Protein AF-0000000086943636 (afdb_homodimer)

Secondary structure (DSSP, 8-state):
-HHHHHHHHHHHHHHS-HHHHHHHHHHHHHHHHH-----TTS-EEEEEE--GGGB-TTSSBB-HHHHHHHHHHHHHHHHHHHTHHHHHHHTT-EEEEEEEEEEE-S--BTT-EEEEEEEEEEEETTEEEEEEEEEETTT--EEEEEEEEEEEES--HHHHTTT-TTTTSPPPPPHHHHHHHHHHHHHHHHHS---/-HHHHHHHHHHHHHHS-HHHHHHHHHHHHHHHHH-----TTS-EEEEEE--GGGB-TTSSBB-HHHHHHHHHHHHHHHHHHHSHHHHHHHTT-EEEEEEEEEEE-S--BTT-EEEEEEEEEEEETTEEEEEEEEEETTT--EEEEEEEEEEEES--HHHHTTT-TTTTSPPPPPHHHHHHHHHHHHHHHHHS---

Organism: Bombyx mandarina (NCBI:txid7092)

Structure (mmCIF, N/CA/C/O backbone):
data_AF-0000000086943636-model_v1
#
loop_
_entity.id
_entity.type
_entity.pdbx_description
1 polymer 'Protein THEM6'
#
loop_
_atom_site.group_PDB
_atom_site.id
_atom_site.type_symbol
_atom_site.label_atom_id
_atom_site.label_alt_id
_atom_site.label_comp_id
_atom_site.label_asym_id
_atom_site.label_entity_id
_atom_site.label_seq_id
_atom_site.pdbx_PDB_ins_code
_atom_site.Cartn_x
_atom_site.Cartn_y
_atom_site.Cartn_z
_atom_site.occupancy
_atom_site.B_iso_or_equiv
_atom_site.auth_seq_id
_atom_site.auth_comp_id
_atom_site.auth_asym_id
_atom_site.auth_atom_id
_atom_site.pdbx_PDB_model_num
ATOM 1 N N . MET A 1 1 ? -9.695 10.406 -38.281 1 90.75 1 MET A N 1
ATOM 2 C CA . MET A 1 1 ? -9.461 9.102 -37.656 1 90.75 1 MET A CA 1
ATOM 3 C C . MET A 1 1 ? -8.469 9.203 -36.531 1 90.75 1 MET A C 1
ATOM 5 O O . MET A 1 1 ? -8.75 8.75 -35.406 1 90.75 1 MET A O 1
ATOM 9 N N . TYR A 1 2 ? -7.469 9.922 -36.75 1 91.44 2 TYR A N 1
ATOM 10 C CA . TYR A 1 2 ? -6.453 10.086 -35.719 1 91.44 2 TYR A CA 1
ATOM 11 C C . TYR A 1 2 ? -7.023 10.781 -34.469 1 91.44 2 TYR A C 1
ATOM 13 O O . TYR A 1 2 ? -6.848 10.32 -33.344 1 91.44 2 TYR A O 1
ATOM 21 N N . CYS A 1 3 ? -7.75 11.836 -34.625 1 92.56 3 CYS A N 1
ATOM 22 C CA . CYS A 1 3 ? -8.305 12.625 -33.531 1 92.56 3 CYS A CA 1
ATOM 23 C C . CYS A 1 3 ? -9.281 11.797 -32.719 1 92.56 3 CYS A C 1
ATOM 25 O O . CYS A 1 3 ? -9.352 11.938 -31.484 1 92.56 3 CYS A O 1
ATOM 27 N N . ILE A 1 4 ? -10.047 11.062 -33.375 1 93.88 4 ILE A N 1
ATOM 28 C CA . ILE A 1 4 ? -11.008 10.211 -32.688 1 93.88 4 ILE A CA 1
ATOM 29 C C . ILE A 1 4 ? -10.266 9.172 -31.844 1 93.88 4 ILE A C 1
ATOM 31 O O . ILE A 1 4 ? -10.609 8.953 -30.688 1 93.88 4 ILE A O 1
ATOM 35 N N . VAL A 1 5 ? -9.312 8.57 -32.438 1 94.38 5 VAL A N 1
ATOM 36 C CA . VAL A 1 5 ? -8.539 7.547 -31.75 1 94.38 5 VAL A CA 1
ATOM 37 C C . VAL A 1 5 ? -7.863 8.141 -30.516 1 94.38 5 VAL A C 1
ATOM 39 O O . VAL A 1 5 ? -7.934 7.574 -29.422 1 94.38 5 VAL A O 1
ATOM 42 N N . VAL A 1 6 ? -7.246 9.234 -30.703 1 94.56 6 VAL A N 1
ATOM 43 C CA . VAL A 1 6 ? -6.527 9.859 -29.594 1 94.56 6 VAL A CA 1
ATOM 44 C C . VAL A 1 6 ? -7.516 10.289 -28.516 1 94.56 6 VAL A C 1
ATOM 46 O O . VAL A 1 6 ? -7.207 10.219 -27.328 1 94.56 6 VAL A O 1
ATOM 49 N N . THR A 1 7 ? -8.648 10.766 -28.922 1 95.56 7 THR A N 1
ATOM 50 C CA . THR A 1 7 ? -9.68 11.125 -27.953 1 95.56 7 THR A CA 1
ATOM 51 C C . THR A 1 7 ? -10.102 9.906 -27.141 1 95.56 7 THR A C 1
ATOM 53 O O . THR A 1 7 ? -10.25 9.992 -25.906 1 95.56 7 THR A O 1
ATOM 56 N N . ILE A 1 8 ? -10.266 8.836 -27.781 1 95.25 8 ILE A N 1
ATOM 57 C CA . ILE A 1 8 ? -10.648 7.602 -27.109 1 95.25 8 ILE A CA 1
ATOM 58 C C . ILE A 1 8 ? -9.555 7.18 -26.125 1 95.25 8 ILE A C 1
ATOM 60 O O . ILE A 1 8 ? -9.844 6.781 -25 1 95.25 8 ILE A O 1
ATOM 64 N N . VAL A 1 9 ? -8.398 7.254 -26.578 1 94.38 9 VAL A N 1
ATOM 65 C CA . VAL A 1 9 ? -7.266 6.906 -25.734 1 94.38 9 VAL A CA 1
ATOM 66 C C . VAL A 1 9 ? -7.234 7.828 -24.516 1 94.38 9 VAL A C 1
ATOM 68 O O . VAL A 1 9 ? -7.078 7.363 -23.375 1 94.38 9 VAL A O 1
ATOM 71 N N . ALA A 1 10 ? -7.398 9.078 -24.734 1 94.19 10 ALA A N 1
ATOM 72 C CA . ALA A 1 10 ? -7.398 10.047 -23.641 1 94.19 10 ALA A CA 1
ATOM 73 C C . ALA A 1 10 ? -8.508 9.734 -22.641 1 94.19 10 ALA A C 1
ATOM 75 O O . ALA A 1 10 ? -8.273 9.734 -21.422 1 94.19 10 ALA A O 1
ATOM 76 N N . LEU A 1 11 ? -9.648 9.469 -23.141 1 93.94 11 LEU A N 1
ATOM 77 C CA . LEU A 1 11 ? -10.773 9.156 -22.266 1 93.94 11 LEU A CA 1
ATOM 78 C C . LEU A 1 11 ? -10.531 7.867 -21.484 1 93.94 11 LEU A C 1
ATOM 80 O O . LEU A 1 11 ? -10.867 7.777 -20.312 1 93.94 11 LEU A O 1
ATOM 84 N N . ALA A 1 12 ? -9.984 6.875 -22.156 1 93.56 12 ALA A N 1
ATOM 85 C CA . ALA A 1 12 ? -9.664 5.621 -21.484 1 93.56 12 ALA A CA 1
ATOM 86 C C . ALA A 1 12 ? -8.695 5.848 -20.328 1 93.56 12 ALA A C 1
ATOM 88 O O . ALA A 1 12 ? -8.898 5.324 -19.234 1 93.56 12 ALA A O 1
ATOM 89 N N . TYR A 1 13 ? -7.742 6.699 -20.594 1 92.19 13 TYR A N 1
ATOM 90 C CA . TYR A 1 13 ? -6.727 6.941 -19.578 1 92.19 13 TYR A CA 1
ATOM 91 C C . TYR A 1 13 ? -7.27 7.828 -18.469 1 92.19 13 TYR A C 1
ATOM 93 O O . TYR A 1 13 ? -6.848 7.715 -17.312 1 92.19 13 TYR A O 1
ATOM 101 N N . ILE A 1 14 ? -8.18 8.656 -18.766 1 90.5 14 ILE A N 1
ATOM 102 C CA . ILE A 1 14 ? -8.773 9.539 -17.766 1 90.5 14 ILE A CA 1
ATOM 103 C C . ILE A 1 14 ? -9.672 8.734 -16.828 1 90.5 14 ILE A C 1
ATOM 105 O O . ILE A 1 14 ? -9.672 8.953 -15.609 1 90.5 14 ILE A O 1
ATOM 109 N N . PHE A 1 15 ? -10.305 7.676 -17.375 1 91.06 15 PHE A N 1
ATOM 110 C CA . PHE A 1 15 ? -11.359 7.039 -16.594 1 91.06 15 PHE A CA 1
ATOM 111 C C . PHE A 1 15 ? -10.906 5.676 -16.078 1 91.06 15 PHE A C 1
ATOM 113 O O . PHE A 1 15 ? -11.531 5.102 -15.188 1 91.06 15 PHE A O 1
ATOM 120 N N . TRP A 1 16 ? -9.781 5.227 -16.641 1 89.81 16 TRP A N 1
ATOM 121 C CA . TRP A 1 16 ? -9.32 3.9 -16.234 1 89.81 16 TRP A CA 1
ATOM 122 C C . TRP A 1 16 ? -7.816 3.885 -16.016 1 89.81 16 TRP A C 1
ATOM 124 O O . TRP A 1 16 ? -7.098 4.742 -16.531 1 89.81 16 TRP A O 1
ATOM 134 N N . ASP A 1 17 ? -7.438 3.004 -15.18 1 89.31 17 ASP A N 1
ATOM 135 C CA . ASP A 1 17 ? -6.004 2.76 -15.039 1 89.31 17 ASP A CA 1
ATOM 136 C C . ASP A 1 17 ? -5.516 1.777 -16.109 1 89.31 17 ASP A C 1
ATOM 138 O O . ASP A 1 17 ? -5.207 0.625 -15.797 1 89.31 17 ASP A O 1
ATOM 142 N N . VAL A 1 18 ? -5.312 2.262 -17.312 1 90.44 18 VAL A N 1
ATOM 143 C CA . VAL A 1 18 ? -5.035 1.446 -18.484 1 90.44 18 VAL A CA 1
ATOM 144 C C . VAL A 1 18 ? -3.705 0.717 -18.312 1 90.44 18 VAL A C 1
ATOM 146 O O . VAL A 1 18 ? -3.596 -0.471 -18.625 1 90.44 18 VAL A O 1
ATOM 149 N N . ASN A 1 19 ? -2.74 1.406 -17.812 1 89.44 19 ASN A N 1
ATOM 150 C CA . ASN A 1 19 ? -1.422 0.807 -17.641 1 89.44 19 ASN A CA 1
ATOM 151 C C . ASN A 1 19 ? -1.463 -0.366 -16.656 1 89.44 19 ASN A C 1
ATOM 153 O O . ASN A 1 19 ? -0.71 -1.33 -16.812 1 89.44 19 ASN A O 1
ATOM 157 N N . TYR A 1 20 ? -2.301 -0.291 -15.727 1 89.5 20 TYR A N 1
ATOM 158 C CA . TYR A 1 20 ? -2.457 -1.371 -14.766 1 89.5 20 TYR A CA 1
ATOM 159 C C . TYR A 1 20 ? -2.936 -2.648 -15.445 1 89.5 20 TYR A C 1
ATOM 161 O O . TYR A 1 20 ? -2.344 -3.715 -15.258 1 89.5 20 TYR A O 1
ATOM 169 N N . PHE A 1 21 ? -3.934 -2.537 -16.219 1 91.25 21 PHE A N 1
ATOM 170 C CA . PHE A 1 21 ? -4.531 -3.699 -16.875 1 91.25 21 PHE A CA 1
ATOM 171 C C . PHE A 1 21 ? -3.588 -4.273 -17.922 1 91.25 21 PHE A C 1
ATOM 173 O O . PHE A 1 21 ? -3.482 -5.492 -18.078 1 91.25 21 PHE A O 1
ATOM 180 N N . LEU A 1 22 ? -2.943 -3.393 -18.625 1 91.56 22 LEU A N 1
ATOM 181 C CA . LEU A 1 22 ? -1.961 -3.855 -19.609 1 91.56 22 LEU A CA 1
ATOM 182 C C . LEU A 1 22 ? -0.833 -4.617 -18.922 1 91.56 22 LEU A C 1
ATOM 184 O O . LEU A 1 22 ? -0.393 -5.66 -19.406 1 91.56 22 LEU A O 1
ATOM 188 N N . ARG A 1 23 ? -0.38 -4.094 -17.781 1 92.38 23 ARG A N 1
ATOM 189 C CA . ARG A 1 23 ? 0.708 -4.734 -17.062 1 92.38 23 ARG A CA 1
ATOM 190 C C . ARG A 1 23 ? 0.291 -6.113 -16.547 1 92.38 23 ARG A C 1
ATOM 192 O O . ARG A 1 23 ? 1.078 -7.059 -16.594 1 92.38 23 ARG A O 1
ATOM 199 N N . VAL A 1 24 ? -0.875 -6.227 -16.031 1 91.12 24 VAL A N 1
ATOM 200 C CA . VAL A 1 24 ? -1.383 -7.516 -15.57 1 91.12 24 VAL A CA 1
ATOM 201 C C . VAL A 1 24 ? -1.364 -8.516 -16.719 1 91.12 24 VAL A C 1
ATOM 203 O O . VAL A 1 24 ? -0.833 -9.617 -16.594 1 91.12 24 VAL A O 1
ATOM 206 N N . ALA A 1 25 ? -1.914 -8.078 -17.844 1 91.62 25 ALA A N 1
ATOM 207 C CA . ALA A 1 25 ? -2.01 -8.953 -19.016 1 91.62 25 ALA A CA 1
ATOM 208 C C . ALA A 1 25 ? -0.626 -9.383 -19.5 1 91.62 25 ALA A C 1
ATOM 210 O O . ALA A 1 25 ? -0.396 -10.562 -19.766 1 91.62 25 ALA A O 1
ATOM 211 N N . PHE A 1 26 ? 0.255 -8.469 -19.516 1 93.12 26 PHE A N 1
ATOM 212 C CA . PHE A 1 26 ? 1.602 -8.766 -20 1 93.12 26 PHE A CA 1
ATOM 213 C C . PHE A 1 26 ? 2.34 -9.664 -19.016 1 93.12 26 PHE A C 1
ATOM 215 O O . PHE A 1 26 ? 3.037 -10.594 -19.422 1 93.12 26 PHE A O 1
ATOM 222 N N . THR A 1 27 ? 2.221 -9.398 -17.719 1 92.88 27 THR A N 1
ATOM 223 C CA . THR A 1 27 ? 2.914 -10.18 -16.703 1 92.88 27 THR A CA 1
ATOM 224 C C . THR A 1 27 ? 2.441 -11.633 -16.719 1 92.88 27 THR A C 1
ATOM 226 O O . THR A 1 27 ? 3.256 -12.555 -16.734 1 92.88 27 THR A O 1
ATOM 229 N N . ILE A 1 28 ? 1.191 -11.828 -16.812 1 89.5 28 ILE A N 1
ATOM 230 C CA . ILE A 1 28 ? 0.627 -13.18 -16.828 1 89.5 28 ILE A CA 1
ATOM 231 C C . ILE A 1 28 ? 0.925 -13.844 -18.172 1 89.5 28 ILE A C 1
ATOM 233 O O . ILE A 1 28 ? 1.319 -15.016 -18.219 1 89.5 28 ILE A O 1
ATOM 237 N N . GLY A 1 29 ? 0.706 -13.094 -19.297 1 90.75 29 GLY A N 1
ATOM 238 C CA . GLY A 1 29 ? 0.963 -13.633 -20.625 1 90.75 29 GLY A CA 1
ATOM 239 C C . GLY A 1 29 ? 2.4 -14.078 -20.812 1 90.75 29 GLY A C 1
ATOM 240 O O . GLY A 1 29 ? 2.652 -15.203 -21.25 1 90.75 29 GLY A O 1
ATOM 241 N N . ILE A 1 30 ? 3.289 -13.258 -20.469 1 89.12 30 ILE A N 1
ATOM 242 C CA . ILE A 1 30 ? 4.707 -13.57 -20.594 1 89.12 30 ILE A CA 1
ATOM 243 C C . ILE A 1 30 ? 5.066 -14.742 -19.688 1 89.12 30 ILE A C 1
ATOM 245 O O . ILE A 1 30 ? 5.844 -15.617 -20.078 1 89.12 30 ILE A O 1
ATOM 249 N N . GLY A 1 31 ? 4.566 -14.75 -18.547 1 87.12 31 GLY A N 1
ATOM 250 C CA . GLY A 1 31 ? 4.793 -15.867 -17.641 1 87.12 31 GLY A CA 1
ATOM 251 C C . GLY A 1 31 ? 4.328 -17.203 -18.219 1 87.12 31 GLY A C 1
ATOM 252 O O . GLY A 1 31 ? 5.055 -18.188 -18.156 1 87.12 31 GLY A O 1
ATOM 253 N N . ARG A 1 32 ? 3.238 -17.234 -18.781 1 87.69 32 ARG A N 1
ATOM 254 C CA . ARG A 1 32 ? 2.66 -18.453 -19.328 1 87.69 32 ARG A CA 1
ATOM 255 C C . ARG A 1 32 ? 3.428 -18.938 -20.547 1 87.69 32 ARG A C 1
ATOM 257 O O . ARG A 1 32 ? 3.541 -20.141 -20.781 1 87.69 32 ARG A O 1
ATOM 264 N N . LEU A 1 33 ? 3.918 -18 -21.219 1 87.56 33 LEU A N 1
ATOM 265 C CA . LEU A 1 33 ? 4.574 -18.344 -22.484 1 87.56 33 LEU A CA 1
ATOM 266 C C . LEU A 1 33 ? 6.035 -18.719 -22.25 1 87.56 33 LEU A C 1
ATOM 268 O O . LEU A 1 33 ? 6.574 -19.594 -22.938 1 87.56 33 LEU A O 1
ATOM 272 N N . PHE A 1 34 ? 6.648 -18.125 -21.203 1 86.38 34 PHE A N 1
ATOM 273 C CA . PHE A 1 34 ? 8.102 -18.219 -21.203 1 86.38 34 PHE A CA 1
ATOM 274 C C . PHE A 1 34 ? 8.602 -18.828 -19.891 1 86.38 34 PHE A C 1
ATOM 276 O O . PHE A 1 34 ? 9.781 -19.141 -19.766 1 86.38 34 PHE A O 1
ATOM 283 N N . HIS A 1 35 ? 7.785 -18.953 -18.938 1 82.25 35 HIS A N 1
ATOM 284 C CA . HIS A 1 35 ? 8.273 -19.422 -17.656 1 82.25 35 HIS A CA 1
ATOM 285 C C . HIS A 1 35 ? 7.734 -20.828 -17.344 1 82.25 35 HIS A C 1
ATOM 287 O O . HIS A 1 35 ? 6.598 -21.141 -17.703 1 82.25 35 HIS A O 1
ATOM 293 N N . LYS A 1 36 ? 8.562 -21.562 -16.719 1 79.56 36 LYS A N 1
ATOM 294 C CA . LYS A 1 36 ? 8.164 -22.922 -16.312 1 79.56 36 LYS A CA 1
ATOM 295 C C . LYS A 1 36 ? 7.355 -22.891 -15.023 1 79.56 36 LYS A C 1
ATOM 297 O O . LYS A 1 36 ? 7.484 -21.969 -14.219 1 79.56 36 LYS A O 1
ATOM 302 N N . LYS A 1 37 ? 6.547 -23.891 -14.93 1 82.81 37 LYS A N 1
ATOM 303 C CA . LYS A 1 37 ? 5.836 -24.047 -13.664 1 82.81 37 LYS A CA 1
ATOM 304 C C . LYS A 1 37 ? 6.805 -24.344 -12.523 1 82.81 37 LYS A C 1
ATOM 306 O O . LYS A 1 37 ? 7.855 -24.953 -12.734 1 82.81 37 LYS A O 1
ATOM 311 N N . CYS A 1 38 ? 6.438 -23.75 -11.414 1 85.94 38 CYS A N 1
ATOM 312 C CA . CYS A 1 38 ? 7.32 -23.938 -10.266 1 85.94 38 CYS A CA 1
ATOM 313 C C . CYS A 1 38 ? 6.547 -24.484 -9.078 1 85.94 38 CYS A C 1
ATOM 315 O O . CYS A 1 38 ? 5.32 -24.594 -9.117 1 85.94 38 CYS A O 1
ATOM 317 N N . GLY A 1 39 ? 7.324 -24.953 -8.094 1 86.06 39 GLY A N 1
ATOM 318 C CA . GLY A 1 39 ? 6.719 -25.469 -6.875 1 86.06 39 GLY A CA 1
ATOM 319 C C . GLY A 1 39 ? 6.434 -24.391 -5.844 1 86.06 39 GLY A C 1
ATOM 320 O O . GLY A 1 39 ? 6.832 -23.234 -6.016 1 86.06 39 GLY A O 1
ATOM 321 N N . ILE A 1 40 ? 5.773 -24.797 -4.848 1 85.75 40 ILE A N 1
ATOM 322 C CA . ILE A 1 40 ? 5.305 -23.859 -3.844 1 85.75 40 ILE A CA 1
ATOM 323 C C . ILE A 1 40 ? 6.488 -23.344 -3.027 1 85.75 40 ILE A C 1
ATOM 325 O O . ILE A 1 40 ? 6.406 -22.281 -2.406 1 85.75 40 ILE A O 1
ATOM 329 N N . ASN A 1 41 ? 7.555 -24.078 -3.062 1 86.94 41 ASN A N 1
ATOM 330 C CA . ASN A 1 41 ? 8.727 -23.656 -2.303 1 86.94 41 ASN A CA 1
ATOM 331 C C . ASN A 1 41 ? 9.648 -22.766 -3.131 1 86.94 41 ASN A C 1
ATOM 333 O O . ASN A 1 41 ? 10.609 -22.203 -2.605 1 86.94 41 ASN A O 1
ATOM 337 N N . ASP A 1 42 ? 9.359 -22.719 -4.359 1 90.44 42 ASP A N 1
ATOM 338 C CA . ASP A 1 42 ? 10.18 -21.891 -5.246 1 90.44 42 ASP A CA 1
ATOM 339 C C . ASP A 1 42 ? 9.805 -20.422 -5.137 1 90.44 42 ASP A C 1
ATOM 341 O O . ASP A 1 42 ? 8.695 -20.094 -4.707 1 90.44 42 ASP A O 1
ATOM 345 N N . SER A 1 43 ? 10.789 -19.594 -5.453 1 94.75 43 SER A N 1
ATOM 346 C CA . SER A 1 43 ? 10.531 -18.172 -5.605 1 94.75 43 SER A CA 1
ATOM 347 C C . SER A 1 43 ? 10.328 -17.797 -7.07 1 94.75 43 SER A C 1
ATOM 349 O O . SER A 1 43 ? 10.93 -18.406 -7.961 1 94.75 43 SER A O 1
ATOM 351 N N . THR A 1 44 ? 9.445 -16.953 -7.32 1 96.19 44 THR A N 1
ATOM 352 C CA . THR A 1 44 ? 9.281 -16.406 -8.664 1 96.19 44 THR A CA 1
ATOM 353 C C . THR A 1 44 ? 9.742 -14.945 -8.719 1 96.19 44 THR A C 1
ATOM 355 O O . THR A 1 44 ? 9.852 -14.289 -7.684 1 96.19 44 THR A O 1
ATOM 358 N N . THR A 1 45 ? 10.086 -14.523 -9.906 1 96.88 45 THR A N 1
ATOM 359 C CA . THR A 1 45 ? 10.602 -13.164 -10.078 1 96.88 45 THR A CA 1
ATOM 360 C C . THR A 1 45 ? 9.93 -12.484 -11.273 1 96.88 45 THR A C 1
ATOM 362 O O . THR A 1 45 ? 9.75 -13.102 -12.328 1 96.88 45 THR A O 1
ATOM 365 N N . ILE A 1 46 ? 9.516 -11.297 -11.078 1 97 46 ILE A N 1
ATOM 366 C CA . ILE A 1 46 ? 9.141 -10.438 -12.203 1 97 46 ILE A CA 1
ATOM 367 C C . ILE A 1 46 ? 10 -9.18 -12.203 1 97 46 ILE A C 1
ATOM 369 O O . ILE A 1 46 ? 10.609 -8.836 -11.188 1 97 46 ILE A O 1
ATOM 373 N N . TYR A 1 47 ? 10.07 -8.586 -13.32 1 97 47 TYR A N 1
ATOM 374 C CA . TYR A 1 47 ? 10.922 -7.406 -13.469 1 97 47 TYR A CA 1
ATOM 375 C C . TYR A 1 47 ? 10.086 -6.164 -13.75 1 97 47 TYR A C 1
ATOM 377 O O . TYR A 1 47 ? 8.977 -6.258 -14.266 1 97 47 TYR A O 1
ATOM 385 N N . GLY A 1 48 ? 10.625 -5.062 -13.312 1 96.06 48 GLY A N 1
ATOM 386 C CA . GLY A 1 48 ? 9.969 -3.779 -13.523 1 96.06 48 GLY A CA 1
ATOM 387 C C . GLY A 1 48 ? 10.945 -2.637 -13.719 1 96.06 48 GLY A C 1
ATOM 388 O O . GLY A 1 48 ? 12.164 -2.828 -13.625 1 96.06 48 GLY A O 1
ATOM 389 N N . PHE A 1 49 ? 10.367 -1.517 -14.094 1 96.31 49 PHE A N 1
ATOM 390 C CA . PHE A 1 49 ? 11.102 -0.273 -14.305 1 96.31 49 PHE A CA 1
ATOM 391 C C . PHE A 1 49 ? 10.328 0.913 -13.742 1 96.31 49 PHE A C 1
ATOM 393 O O . PHE A 1 49 ? 9.141 1.079 -14.023 1 96.31 49 PHE A O 1
ATOM 400 N N . CYS A 1 50 ? 10.984 1.605 -12.852 1 96.06 50 CYS A N 1
ATOM 401 C CA . CYS A 1 50 ? 10.328 2.781 -12.289 1 96.06 50 CYS A CA 1
ATOM 402 C C . CYS A 1 50 ? 10.289 3.92 -13.305 1 96.06 50 CYS A C 1
ATOM 404 O O . CYS A 1 50 ? 11.32 4.504 -13.633 1 96.06 50 CYS A O 1
ATOM 406 N N . THR A 1 51 ? 9.148 4.305 -13.75 1 94.12 51 THR A N 1
ATOM 407 C CA . THR A 1 51 ? 8.992 5.352 -14.75 1 94.12 51 THR A CA 1
ATOM 408 C C . THR A 1 51 ? 8.391 6.609 -14.141 1 94.12 51 THR A C 1
ATOM 410 O O . THR A 1 51 ? 8.172 6.668 -12.93 1 94.12 51 THR A O 1
ATOM 413 N N . THR A 1 52 ? 8.078 7.578 -15.008 1 91.12 52 THR A N 1
ATOM 414 C CA . THR A 1 52 ? 7.48 8.836 -14.562 1 91.12 52 THR A CA 1
ATOM 415 C C . THR A 1 52 ? 6.055 8.609 -14.078 1 91.12 52 THR A C 1
ATOM 417 O O . THR A 1 52 ? 5.504 9.438 -13.344 1 91.12 52 THR A O 1
ATOM 420 N N . GLN A 1 53 ? 5.484 7.508 -14.445 1 89.12 53 GLN A N 1
ATOM 421 C CA . GLN A 1 53 ? 4.137 7.156 -14.016 1 89.12 53 GLN A CA 1
ATOM 422 C C . GLN A 1 53 ? 4.129 6.676 -12.57 1 89.12 53 GLN A C 1
ATOM 424 O O . GLN A 1 53 ? 3.068 6.578 -11.945 1 89.12 53 GLN A O 1
ATOM 429 N N . ASP A 1 54 ? 5.348 6.488 -12.07 1 89.31 54 ASP A N 1
ATOM 430 C CA . ASP A 1 54 ? 5.426 5.766 -10.805 1 89.31 54 ASP A CA 1
ATOM 431 C C . ASP A 1 54 ? 5.977 6.656 -9.695 1 89.31 54 ASP A C 1
ATOM 433 O O . ASP A 1 54 ? 6.262 6.184 -8.594 1 89.31 54 ASP A O 1
ATOM 437 N N . VAL A 1 55 ? 6.129 7.883 -9.922 1 86.06 55 VAL A N 1
ATOM 438 C CA . VAL A 1 55 ? 6.918 8.711 -9.016 1 86.06 55 VAL A CA 1
ATOM 439 C C . VAL A 1 55 ? 5.996 9.438 -8.039 1 86.06 55 VAL A C 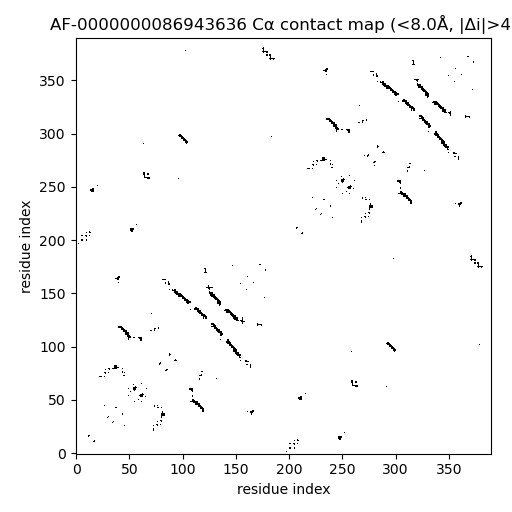1
ATOM 441 O O . VAL A 1 55 ? 4.805 9.609 -8.312 1 86.06 55 VAL A O 1
ATOM 444 N N . ASP A 1 56 ? 6.582 9.766 -6.973 1 84.94 56 ASP A N 1
ATOM 445 C CA . ASP A 1 56 ? 5.871 10.531 -5.949 1 84.94 56 ASP A CA 1
ATOM 446 C C . ASP A 1 56 ? 5.875 12.023 -6.277 1 84.94 56 ASP A C 1
ATOM 448 O O . ASP A 1 56 ? 6.164 12.414 -7.41 1 84.94 56 ASP A O 1
ATOM 452 N N . ILE A 1 57 ? 5.527 12.805 -5.258 1 77.38 57 ILE A N 1
ATOM 453 C CA . ILE A 1 57 ? 5.34 14.234 -5.445 1 77.38 57 ILE A CA 1
ATOM 454 C C . ILE A 1 57 ? 6.676 14.898 -5.766 1 77.38 57 ILE A C 1
ATOM 456 O O . ILE A 1 57 ? 6.719 15.953 -6.402 1 77.38 57 ILE A O 1
ATOM 460 N N . PHE A 1 58 ? 7.738 14.211 -5.371 1 80.19 58 PHE A N 1
ATOM 461 C CA . PHE A 1 58 ? 9.055 14.805 -5.59 1 80.19 58 PHE A CA 1
ATOM 462 C C . PHE A 1 58 ? 9.633 14.352 -6.926 1 80.19 58 PHE A C 1
ATOM 464 O O . PHE A 1 58 ? 10.688 14.828 -7.344 1 80.19 58 PHE A O 1
ATOM 471 N N . LEU A 1 59 ? 9.031 13.469 -7.562 1 81.62 59 LEU A N 1
ATOM 472 C CA . LEU A 1 59 ? 9.32 13.008 -8.914 1 81.62 59 LEU A CA 1
ATOM 473 C C . LEU A 1 59 ? 10.68 12.312 -8.984 1 81.62 59 LEU A C 1
ATOM 475 O O . LEU A 1 59 ? 11.227 12.133 -10.07 1 81.62 59 LEU A O 1
ATOM 479 N N . ARG A 1 60 ? 11.18 11.922 -7.836 1 87.62 60 ARG A N 1
ATOM 480 C CA . ARG A 1 60 ? 12.531 11.375 -7.832 1 87.62 60 ARG A CA 1
ATOM 481 C C . ARG A 1 60 ? 12.516 9.898 -7.441 1 87.62 60 ARG A C 1
ATOM 483 O O . ARG A 1 60 ? 13.477 9.172 -7.711 1 87.62 60 ARG A O 1
ATOM 490 N N . HIS A 1 61 ? 11.461 9.516 -6.812 1 93.25 61 HIS A N 1
ATOM 491 C CA . HIS A 1 61 ? 11.438 8.148 -6.297 1 93.25 61 HIS A CA 1
ATOM 492 C C . HIS A 1 61 ? 10.078 7.496 -6.531 1 93.25 61 HIS A C 1
ATOM 494 O O . HIS A 1 61 ? 9.07 8.188 -6.699 1 93.25 61 HIS A O 1
ATOM 500 N N . MET A 1 62 ? 10.117 6.199 -6.594 1 94.31 62 MET A N 1
ATOM 501 C CA . MET A 1 62 ? 8.875 5.441 -6.742 1 94.31 62 MET A CA 1
ATOM 502 C C . MET A 1 62 ? 7.918 5.727 -5.59 1 94.31 62 MET A C 1
ATOM 504 O O . MET A 1 62 ? 8.328 5.73 -4.426 1 94.31 62 MET A O 1
ATOM 508 N N . ASN A 1 63 ? 6.691 6.004 -5.957 1 94.06 63 ASN A N 1
ATOM 509 C CA . ASN A 1 63 ? 5.648 6.266 -4.973 1 94.06 63 ASN A CA 1
ATOM 510 C C . ASN A 1 63 ? 5.336 5.02 -4.145 1 94.06 63 ASN A C 1
ATOM 512 O O . ASN A 1 63 ? 5.312 3.908 -4.672 1 94.06 63 ASN A O 1
ATOM 516 N N . ASN A 1 64 ? 5.023 5.227 -2.818 1 93.69 64 ASN A N 1
ATOM 517 C CA . ASN A 1 64 ? 4.73 4.121 -1.912 1 93.69 64 ASN A CA 1
ATOM 518 C C . ASN A 1 64 ? 3.605 3.242 -2.447 1 93.69 64 ASN A C 1
ATOM 520 O O . ASN A 1 64 ? 3.643 2.02 -2.301 1 93.69 64 ASN A O 1
ATOM 524 N N . ALA A 1 65 ? 2.617 3.824 -3.035 1 93.88 65 ALA A N 1
ATOM 525 C CA . ALA A 1 65 ? 1.465 3.086 -3.543 1 93.88 65 ALA A CA 1
ATOM 526 C C . ALA A 1 65 ? 1.861 2.188 -4.711 1 93.88 65 ALA A C 1
ATOM 528 O O . ALA A 1 65 ? 1.259 1.132 -4.922 1 93.88 65 ALA A O 1
ATOM 529 N N . ARG A 1 66 ? 2.824 2.641 -5.426 1 94.62 66 ARG A N 1
ATOM 530 C CA . ARG A 1 66 ? 3.234 1.876 -6.598 1 94.62 66 ARG A CA 1
ATOM 531 C C . ARG A 1 66 ? 3.912 0.572 -6.191 1 94.62 66 ARG A C 1
ATOM 533 O O . ARG A 1 66 ? 3.789 -0.441 -6.883 1 94.62 66 ARG A O 1
ATOM 540 N N . TYR A 1 67 ? 4.656 0.57 -5.082 1 96.56 67 TYR A N 1
ATOM 541 C CA . TYR A 1 67 ? 5.172 -0.688 -4.551 1 96.56 67 TYR A CA 1
ATOM 542 C C . TYR A 1 67 ? 4.047 -1.702 -4.367 1 96.56 67 TYR A C 1
ATOM 544 O O . TYR A 1 67 ? 4.16 -2.85 -4.809 1 96.56 67 TYR A O 1
ATOM 552 N N . VAL A 1 68 ? 2.992 -1.256 -3.783 1 95.19 68 VAL A N 1
ATOM 553 C CA . VAL A 1 68 ? 1.875 -2.137 -3.461 1 95.19 68 VAL A CA 1
ATOM 554 C C . VAL A 1 68 ? 1.196 -2.604 -4.746 1 95.19 68 VAL A C 1
ATOM 556 O O . VAL A 1 68 ? 0.738 -3.744 -4.836 1 95.19 68 VAL A O 1
ATOM 559 N N . ARG A 1 69 ? 1.142 -1.742 -5.672 1 94.12 69 ARG A N 1
ATOM 560 C CA . ARG A 1 69 ? 0.597 -2.131 -6.969 1 94.12 69 ARG A CA 1
ATOM 561 C C . ARG A 1 69 ? 1.396 -3.279 -7.578 1 94.12 69 ARG A C 1
ATOM 563 O O . ARG A 1 69 ? 0.818 -4.242 -8.086 1 94.12 69 ARG A O 1
ATOM 570 N N . GLU A 1 70 ? 2.646 -3.152 -7.543 1 95.88 70 GLU A N 1
ATOM 571 C CA . GLU A 1 70 ? 3.525 -4.18 -8.094 1 95.88 70 GLU A CA 1
ATOM 572 C C . GLU A 1 70 ? 3.34 -5.512 -7.375 1 95.88 70 GLU A C 1
ATOM 574 O O . GLU A 1 70 ? 3.551 -6.574 -7.957 1 95.88 70 GLU A O 1
ATOM 579 N N . LEU A 1 71 ? 2.984 -5.453 -6.121 1 95.88 71 LEU A N 1
ATOM 580 C CA . LEU A 1 71 ? 2.732 -6.672 -5.363 1 95.88 71 LEU A CA 1
ATOM 581 C C . LEU A 1 71 ? 1.675 -7.531 -6.051 1 95.88 71 LEU A C 1
ATOM 583 O O . LEU A 1 71 ? 1.79 -8.758 -6.086 1 95.88 71 LEU A O 1
ATOM 587 N N . ASP A 1 72 ? 0.684 -6.883 -6.574 1 93.88 72 ASP A N 1
ATOM 588 C CA . ASP A 1 72 ? -0.404 -7.598 -7.234 1 93.88 72 ASP A CA 1
ATOM 589 C C . ASP A 1 72 ? 0.103 -8.375 -8.445 1 93.88 72 ASP A C 1
ATOM 591 O O . ASP A 1 72 ? -0.179 -9.562 -8.594 1 93.88 72 ASP A O 1
ATOM 595 N N . PHE A 1 73 ? 0.879 -7.68 -9.227 1 95.94 73 PHE A N 1
ATOM 596 C CA . PHE A 1 73 ? 1.396 -8.328 -10.422 1 95.94 73 PHE A CA 1
ATOM 597 C C . PHE A 1 73 ? 2.248 -9.539 -10.055 1 95.94 73 PHE A C 1
ATOM 599 O O . PHE A 1 73 ? 2.115 -10.602 -10.656 1 95.94 73 PHE A O 1
ATOM 606 N N . ALA A 1 74 ? 3.049 -9.328 -9.078 1 97.12 74 ALA A N 1
ATOM 607 C CA . ALA A 1 74 ? 3.961 -10.391 -8.656 1 97.12 74 ALA A CA 1
ATOM 608 C C . ALA A 1 74 ? 3.193 -11.562 -8.055 1 97.12 74 ALA A C 1
ATOM 610 O O . ALA A 1 74 ? 3.531 -12.727 -8.305 1 97.12 74 ALA A O 1
ATOM 611 N N . ARG A 1 75 ? 2.193 -11.281 -7.301 1 95.62 75 ARG A N 1
ATOM 612 C CA . ARG A 1 75 ? 1.391 -12.344 -6.699 1 95.62 75 ARG A CA 1
ATOM 613 C C . ARG A 1 75 ? 0.624 -13.117 -7.766 1 95.62 75 ARG A C 1
ATOM 615 O O . ARG A 1 75 ? 0.559 -14.352 -7.723 1 95.62 75 ARG A O 1
ATOM 622 N N . PHE A 1 76 ? 0.032 -12.336 -8.68 1 94.06 76 PHE A N 1
ATOM 623 C CA . PHE A 1 76 ? -0.683 -13 -9.766 1 94.06 76 PHE A CA 1
ATOM 624 C C . PHE A 1 76 ? 0.248 -13.914 -10.547 1 94.06 76 PHE A C 1
ATOM 626 O O . PHE A 1 76 ? -0.12 -15.047 -10.883 1 94.06 76 PHE A O 1
ATOM 633 N N . HIS A 1 77 ? 1.393 -13.414 -10.836 1 96 77 HIS A N 1
ATOM 634 C CA . HIS A 1 77 ? 2.402 -14.211 -11.523 1 96 77 HIS A CA 1
ATOM 635 C C . HIS A 1 77 ? 2.744 -15.477 -10.734 1 96 77 HIS A C 1
ATOM 637 O O . HIS A 1 77 ? 2.77 -16.578 -11.289 1 96 77 HIS A O 1
ATOM 643 N N . PHE A 1 78 ? 2.959 -15.352 -9.492 1 96.25 78 PHE A N 1
ATOM 644 C CA . PHE A 1 78 ? 3.307 -16.469 -8.609 1 96.25 78 PHE A CA 1
ATOM 645 C C . PHE A 1 78 ? 2.191 -17.5 -8.578 1 96.25 78 PHE A C 1
ATOM 647 O O . PHE A 1 78 ? 2.447 -18.703 -8.703 1 96.25 78 PHE A O 1
ATOM 654 N N . TYR A 1 79 ? 0.944 -17.016 -8.367 1 94.5 79 TYR A N 1
ATOM 655 C CA . TYR A 1 79 ? -0.206 -17.906 -8.359 1 94.5 79 TYR A CA 1
ATOM 656 C C . TYR A 1 79 ? -0.302 -18.688 -9.656 1 94.5 79 TYR A C 1
ATOM 658 O O . TYR A 1 79 ? -0.604 -19.891 -9.656 1 94.5 79 TYR A O 1
ATOM 666 N N . ASP A 1 80 ? -0.074 -17.969 -10.672 1 93.56 80 ASP A N 1
ATOM 667 C CA . ASP A 1 80 ? -0.201 -18.594 -11.984 1 93.56 80 ASP A CA 1
ATOM 668 C C . ASP A 1 80 ? 0.91 -19.625 -12.219 1 93.56 80 ASP A C 1
ATOM 670 O O . ASP A 1 80 ? 0.647 -20.75 -12.664 1 93.56 80 ASP A O 1
ATOM 674 N N . ARG A 1 81 ? 2.143 -19.312 -11.891 1 93.44 81 ARG A N 1
ATOM 675 C CA . ARG A 1 81 ? 3.297 -20.156 -12.188 1 93.44 81 ARG A CA 1
ATOM 676 C C . ARG A 1 81 ? 3.314 -21.391 -11.281 1 93.44 81 ARG A C 1
ATOM 678 O O . ARG A 1 81 ? 3.789 -22.453 -11.688 1 93.44 81 ARG A O 1
ATOM 685 N N . THR A 1 82 ? 2.838 -21.344 -10.109 1 92.19 82 THR A N 1
ATOM 686 C CA . THR A 1 82 ? 2.867 -22.453 -9.156 1 92.19 82 THR A CA 1
ATOM 687 C C . THR A 1 82 ? 1.692 -23.391 -9.398 1 92.19 82 THR A C 1
ATOM 689 O O . THR A 1 82 ? 1.684 -24.516 -8.891 1 92.19 82 THR A O 1
ATOM 692 N N . GLY A 1 83 ? 0.625 -22.844 -10.055 1 90.62 83 GLY A N 1
ATOM 693 C CA . GLY A 1 83 ? -0.571 -23.656 -10.25 1 90.62 83 GLY A CA 1
ATOM 694 C C . GLY A 1 83 ? -1.646 -23.375 -9.219 1 90.62 83 GLY A C 1
ATOM 695 O O . GLY A 1 83 ? -2.758 -23.906 -9.32 1 90.62 83 GLY A O 1
ATOM 696 N N . ILE A 1 84 ? -1.319 -22.562 -8.297 1 92.12 84 ILE A N 1
ATOM 697 C CA . ILE A 1 84 ? -2.264 -22.188 -7.254 1 92.12 84 ILE A CA 1
ATOM 698 C C . ILE A 1 84 ? -3.51 -21.578 -7.879 1 92.12 84 ILE A C 1
ATOM 700 O O . ILE A 1 84 ? -4.633 -21.875 -7.469 1 92.12 84 ILE A O 1
ATOM 704 N N . TYR A 1 85 ? -3.287 -20.781 -8.82 1 92.5 85 TYR A N 1
ATOM 705 C CA . TYR A 1 85 ? -4.402 -20.094 -9.469 1 92.5 85 TYR A CA 1
ATOM 706 C C . TYR A 1 85 ? -5.379 -21.094 -10.07 1 92.5 85 TYR A C 1
ATOM 708 O O . TYR A 1 85 ? -6.598 -20.938 -9.914 1 92.5 85 TYR A O 1
ATOM 716 N N . THR A 1 86 ? -4.871 -22.078 -10.703 1 92.56 86 THR A N 1
ATOM 717 C CA . THR A 1 86 ? -5.695 -23.109 -11.32 1 92.56 86 THR A CA 1
ATOM 718 C C . THR A 1 86 ? -6.52 -23.859 -10.273 1 92.56 86 THR A C 1
ATOM 720 O O . THR A 1 86 ? -7.715 -24.078 -10.461 1 92.56 86 THR A O 1
ATOM 723 N N . ASN A 1 87 ? -5.898 -24.141 -9.203 1 94.19 87 ASN A N 1
ATOM 724 C CA . ASN A 1 87 ? -6.578 -24.875 -8.141 1 94.19 87 ASN A CA 1
ATOM 725 C C . ASN A 1 87 ? -7.656 -24.031 -7.473 1 94.19 87 ASN A C 1
ATOM 727 O O . ASN A 1 87 ? -8.711 -24.547 -7.09 1 94.19 87 ASN A O 1
ATOM 731 N N . ILE A 1 88 ? -7.363 -22.734 -7.312 1 93.31 88 ILE A N 1
ATOM 732 C CA . ILE A 1 88 ? -8.352 -21.828 -6.734 1 93.31 88 ILE A CA 1
ATOM 733 C C . ILE A 1 88 ? -9.57 -21.75 -7.648 1 93.31 88 ILE A C 1
ATOM 735 O O . ILE A 1 88 ? -10.711 -21.875 -7.188 1 93.31 88 ILE A O 1
ATOM 739 N N . LYS A 1 89 ? -9.352 -21.594 -8.875 1 93.06 89 LYS A N 1
ATOM 740 C CA . LYS A 1 89 ? -10.422 -21.422 -9.844 1 93.06 89 LYS A CA 1
ATOM 741 C C . LYS A 1 89 ? -11.258 -22.688 -9.992 1 93.06 89 LYS A C 1
ATOM 743 O O . LYS A 1 89 ? -12.469 -22.625 -10.211 1 93.06 89 LYS A O 1
ATOM 748 N N . ALA A 1 90 ? -10.641 -23.828 -9.82 1 94.5 90 ALA A N 1
ATOM 749 C CA . ALA A 1 90 ? -11.305 -25.125 -9.977 1 94.5 90 ALA A CA 1
ATOM 750 C C . ALA A 1 90 ? -12.438 -25.281 -8.969 1 94.5 90 ALA A C 1
ATOM 752 O O . ALA A 1 90 ? -13.391 -26.031 -9.211 1 94.5 90 ALA A O 1
ATOM 753 N N . VAL A 1 91 ? -12.375 -24.547 -7.914 1 94.62 91 VAL A N 1
ATOM 754 C CA . VAL A 1 91 ? -13.383 -24.719 -6.875 1 94.62 91 VAL A CA 1
ATOM 755 C C . VAL A 1 91 ? -14.117 -23.391 -6.656 1 94.62 91 VAL A C 1
ATOM 757 O O . VAL A 1 91 ? -14.711 -23.172 -5.598 1 94.62 91 VAL A O 1
ATOM 760 N N . ASP A 1 92 ? -13.945 -22.438 -7.52 1 94.5 92 ASP A N 1
ATOM 761 C CA . ASP A 1 92 ? -14.547 -21.109 -7.453 1 94.5 92 ASP A CA 1
ATOM 762 C C . ASP A 1 92 ? -14.117 -20.375 -6.184 1 94.5 92 ASP A C 1
ATOM 764 O O . ASP A 1 92 ? -14.945 -19.766 -5.496 1 94.5 92 ASP A O 1
ATOM 768 N N . GLY A 1 93 ? -12.883 -20.625 -5.859 1 94.44 93 GLY A N 1
ATOM 769 C CA . GLY A 1 93 ? -12.312 -19.953 -4.707 1 94.44 93 GLY A CA 1
ATOM 770 C C . GLY A 1 93 ? -11.719 -18.594 -5.047 1 94.44 93 GLY A C 1
ATOM 771 O O . GLY A 1 93 ? -11.773 -18.156 -6.195 1 94.44 93 GLY A O 1
ATOM 772 N N . HIS A 1 94 ? -11.273 -17.891 -3.982 1 92.19 94 HIS A N 1
ATOM 773 C CA . HIS A 1 94 ? -10.625 -16.594 -4.129 1 92.19 94 HIS A CA 1
ATOM 774 C C . HIS A 1 94 ? -9.547 -16.391 -3.072 1 92.19 94 HIS A C 1
ATOM 776 O O . HIS A 1 94 ? -9.602 -16.984 -1.994 1 92.19 94 HIS A O 1
ATOM 782 N N . ALA A 1 95 ? -8.562 -15.742 -3.465 1 92.62 95 ALA A N 1
ATOM 783 C CA . ALA A 1 95 ? -7.551 -15.266 -2.527 1 92.62 95 ALA A CA 1
ATOM 784 C C . ALA A 1 95 ? -7.598 -13.742 -2.406 1 92.62 95 ALA A C 1
ATOM 786 O O . ALA A 1 95 ? -7.387 -13.023 -3.389 1 92.62 95 ALA A O 1
ATOM 787 N N . LEU A 1 96 ? -7.859 -13.289 -1.228 1 92.94 96 LEU A N 1
ATOM 788 C CA . LEU A 1 96 ? -7.984 -11.852 -0.992 1 92.94 96 LEU A CA 1
ATOM 789 C C . LEU A 1 96 ? -6.887 -11.359 -0.057 1 92.94 96 LEU A C 1
ATOM 791 O O . LEU A 1 96 ? -6.531 -12.039 0.905 1 92.94 96 LEU A O 1
ATOM 795 N N . GLN A 1 97 ? -6.402 -10.242 -0.432 1 95.44 97 GLN A N 1
ATOM 796 C CA . GLN A 1 97 ? -5.438 -9.633 0.475 1 95.44 97 GLN A CA 1
ATOM 797 C C . GLN A 1 97 ? -6.117 -9.125 1.745 1 95.44 97 GLN A C 1
ATOM 799 O O . GLN A 1 97 ? -6.895 -8.172 1.703 1 95.44 97 GLN A O 1
ATOM 804 N N . GLY A 1 98 ? -5.773 -9.688 2.879 1 96.62 98 GLY A N 1
ATOM 805 C CA . GLY A 1 98 ? -6.367 -9.297 4.145 1 96.62 98 GLY A CA 1
ATOM 806 C C . GLY A 1 98 ? -5.535 -8.273 4.902 1 96.62 98 GLY A C 1
ATOM 807 O O . GLY A 1 98 ? -6.062 -7.531 5.734 1 96.62 98 GLY A O 1
ATOM 808 N N . ALA A 1 99 ? -4.262 -8.328 4.652 1 98 99 ALA A N 1
ATOM 809 C CA . ALA A 1 99 ? -3.336 -7.402 5.301 1 98 99 ALA A CA 1
ATOM 810 C C . ALA A 1 99 ? -1.981 -7.398 4.598 1 98 99 ALA A C 1
ATOM 812 O O . ALA A 1 99 ? -1.64 -8.352 3.891 1 98 99 ALA A O 1
ATOM 813 N N . SER A 1 100 ? -1.257 -6.395 4.723 1 98.06 100 SER A N 1
ATOM 814 C CA . SER A 1 100 ? 0.116 -6.32 4.234 1 98.06 100 SER A CA 1
ATOM 815 C C . SER A 1 100 ? 0.964 -5.402 5.105 1 98.06 100 SER A C 1
ATOM 817 O O . SER A 1 100 ? 0.461 -4.418 5.652 1 98.06 100 SER A O 1
ATOM 819 N N . SER A 1 101 ? 2.123 -5.762 5.316 1 98.25 101 SER A N 1
ATOM 820 C CA . SER A 1 101 ? 3.129 -4.961 6.012 1 98.25 101 SER A CA 1
ATOM 821 C C . SER A 1 101 ? 4.352 -4.723 5.129 1 98.25 101 SER A C 1
ATOM 823 O O . SER A 1 101 ? 5.016 -5.672 4.711 1 98.25 101 SER A O 1
ATOM 825 N N . ILE A 1 102 ? 4.594 -3.516 4.875 1 97.94 102 ILE A N 1
ATOM 826 C CA . ILE A 1 102 ? 5.703 -3.182 3.99 1 97.94 102 ILE A CA 1
ATOM 827 C C . ILE A 1 102 ? 6.727 -2.332 4.742 1 97.94 102 ILE A C 1
ATOM 829 O O . ILE A 1 102 ? 6.355 -1.415 5.48 1 97.94 102 ILE A O 1
ATOM 833 N N . ARG A 1 103 ? 7.918 -2.689 4.629 1 97.81 103 ARG A N 1
ATOM 834 C CA . ARG A 1 103 ? 9.039 -1.896 5.125 1 97.81 103 ARG A CA 1
ATOM 835 C C . ARG A 1 103 ? 9.875 -1.353 3.973 1 97.81 103 ARG A C 1
ATOM 837 O O . ARG A 1 103 ? 10.367 -2.119 3.141 1 97.81 103 ARG A O 1
ATOM 844 N N . TYR A 1 104 ? 9.984 -0.073 3.979 1 97.12 104 TYR A N 1
ATOM 845 C CA . TYR A 1 104 ? 10.805 0.601 2.98 1 97.12 104 TYR A CA 1
ATOM 846 C C . TYR A 1 104 ? 12.211 0.852 3.514 1 97.12 104 TYR A C 1
ATOM 848 O O . TYR A 1 104 ? 12.391 1.61 4.469 1 97.12 104 TYR A O 1
ATOM 856 N N . ARG A 1 105 ? 13.133 0.273 2.883 1 96 105 ARG A N 1
ATOM 857 C CA . ARG A 1 105 ? 14.508 0.401 3.357 1 96 105 ARG A CA 1
ATOM 858 C C . ARG A 1 105 ? 15.219 1.552 2.658 1 96 105 ARG A C 1
ATOM 860 O O . ARG A 1 105 ? 15.883 2.363 3.307 1 96 105 ARG A O 1
ATOM 867 N N . ARG A 1 106 ? 15.117 1.564 1.371 1 95.44 106 ARG A N 1
ATOM 868 C CA . ARG A 1 106 ? 15.617 2.629 0.506 1 95.44 106 ARG A CA 1
ATOM 869 C C . ARG A 1 106 ? 14.656 2.883 -0.655 1 95.44 106 ARG A C 1
ATOM 871 O O . ARG A 1 106 ? 13.984 1.963 -1.118 1 95.44 106 ARG A O 1
ATOM 878 N N . THR A 1 107 ? 14.633 4.066 -1.082 1 94.62 107 THR A N 1
ATOM 879 C CA . THR A 1 107 ? 13.75 4.402 -2.195 1 94.62 107 THR A CA 1
ATOM 880 C C . THR A 1 107 ? 14.281 3.822 -3.502 1 94.62 107 THR A C 1
ATOM 882 O O . THR A 1 107 ? 15.484 3.617 -3.65 1 94.62 107 THR A O 1
ATOM 885 N N . ILE A 1 108 ? 13.383 3.473 -4.363 1 96.69 108 ILE A N 1
ATOM 886 C CA . ILE A 1 108 ? 13.758 3.139 -5.734 1 96.69 108 ILE A CA 1
ATOM 887 C C . ILE A 1 108 ? 13.75 4.402 -6.594 1 96.69 108 ILE A C 1
ATOM 889 O O . ILE A 1 108 ? 12.703 5.012 -6.805 1 96.69 108 ILE A O 1
ATOM 893 N N . PRO A 1 109 ? 14.93 4.793 -7.098 1 95.25 109 PRO A N 1
ATOM 894 C CA . PRO A 1 109 ? 14.969 6.023 -7.891 1 95.25 109 PRO A CA 1
ATOM 895 C C . PRO A 1 109 ? 14.203 5.902 -9.211 1 95.25 109 PRO A C 1
ATOM 897 O O . PRO A 1 109 ? 14.039 4.797 -9.727 1 95.25 109 PRO A O 1
ATOM 900 N N . ILE A 1 110 ? 13.789 7.004 -9.664 1 94.94 110 ILE A N 1
ATOM 901 C CA . ILE A 1 110 ? 13.164 7.027 -10.977 1 94.94 110 ILE A CA 1
ATOM 902 C C . ILE A 1 110 ? 14.133 6.484 -12.023 1 94.94 110 ILE A C 1
ATOM 904 O O . ILE A 1 110 ? 15.344 6.664 -11.914 1 94.94 110 ILE A O 1
ATOM 908 N N . PHE A 1 111 ? 13.586 5.797 -13.008 1 95.94 111 PHE A N 1
ATOM 909 C CA . PHE A 1 111 ? 14.312 5.23 -14.141 1 95.94 111 PHE A CA 1
ATOM 910 C C . PHE A 1 111 ? 15.281 4.148 -13.672 1 95.94 111 PHE A C 1
ATOM 912 O O . PHE A 1 111 ? 16.406 4.059 -14.18 1 95.94 111 PHE A O 1
ATOM 919 N N . SER A 1 112 ? 14.938 3.432 -12.664 1 96.44 112 SER A N 1
ATOM 920 C CA . SER A 1 112 ? 15.719 2.309 -12.156 1 96.44 112 SER A CA 1
ATOM 921 C C . SER A 1 112 ? 15.016 0.981 -12.43 1 96.44 112 SER A C 1
ATOM 923 O O . SER A 1 112 ? 13.82 0.847 -12.188 1 96.44 112 SER A O 1
ATOM 925 N N . PRO A 1 113 ? 15.82 0.094 -13.016 1 97.94 113 PRO A N 1
ATOM 926 C CA . PRO A 1 113 ? 15.273 -1.265 -13.102 1 97.94 113 PRO A CA 1
ATOM 927 C C . PRO A 1 113 ? 15.297 -1.993 -11.766 1 97.94 113 PRO A C 1
ATOM 929 O O . PRO A 1 113 ? 16.219 -1.803 -10.969 1 97.94 113 PRO A O 1
ATOM 932 N N . TYR A 1 114 ? 14.32 -2.771 -11.523 1 98.31 114 TYR A N 1
ATOM 933 C CA . TYR A 1 114 ? 14.219 -3.559 -10.297 1 98.31 114 TYR A CA 1
ATOM 934 C C . TYR A 1 114 ? 13.516 -4.887 -10.562 1 98.31 114 TYR A C 1
ATOM 936 O O . TYR A 1 114 ? 13 -5.113 -11.656 1 98.31 114 TYR A O 1
ATOM 944 N N . LYS A 1 115 ? 13.609 -5.773 -9.664 1 98.56 115 LYS A N 1
ATOM 945 C CA . LYS A 1 115 ? 12.836 -7.016 -9.703 1 98.56 115 LYS A CA 1
ATOM 946 C C . LYS A 1 115 ? 12.07 -7.23 -8.398 1 98.56 115 LYS A C 1
ATOM 948 O O . LYS A 1 115 ? 12.414 -6.641 -7.371 1 98.56 115 LYS A O 1
ATOM 953 N N . VAL A 1 116 ? 11.031 -7.977 -8.469 1 98.5 116 VAL A N 1
ATOM 954 C CA . VAL A 1 116 ? 10.234 -8.383 -7.316 1 98.5 116 VAL A CA 1
ATOM 955 C C . VAL A 1 116 ? 10.289 -9.906 -7.168 1 98.5 116 VAL A C 1
ATOM 957 O O . VAL A 1 116 ? 9.836 -10.633 -8.055 1 98.5 116 VAL A O 1
ATOM 960 N N . GLU A 1 117 ? 10.867 -10.32 -6.09 1 98.44 117 GLU A N 1
ATOM 961 C CA . GLU A 1 117 ? 10.906 -11.742 -5.766 1 98.44 117 GLU A CA 1
ATOM 962 C C . GLU A 1 117 ? 9.766 -12.125 -4.828 1 98.44 117 GLU A C 1
ATOM 964 O O . GLU A 1 117 ? 9.555 -11.484 -3.795 1 98.44 117 GLU A O 1
ATOM 969 N N . THR A 1 118 ? 9.062 -13.156 -5.188 1 98.06 118 THR A N 1
ATOM 970 C CA . THR A 1 118 ? 7.883 -13.586 -4.441 1 98.06 118 THR A CA 1
ATOM 971 C C . THR A 1 118 ? 8.062 -15.008 -3.93 1 98.06 118 THR A C 1
ATOM 973 O O . THR A 1 118 ? 8.477 -15.898 -4.676 1 98.06 118 THR A O 1
ATOM 976 N N . LYS A 1 119 ? 7.727 -15.211 -2.688 1 96.44 119 LYS A N 1
ATOM 977 C CA . LYS A 1 119 ? 7.832 -16.531 -2.088 1 96.44 119 LYS A CA 1
ATOM 978 C C . LYS A 1 119 ? 6.734 -16.766 -1.053 1 96.44 119 LYS A C 1
ATOM 980 O O . LYS A 1 119 ? 6.387 -15.852 -0.297 1 96.44 119 LYS A O 1
ATOM 985 N N . LEU A 1 120 ? 6.207 -17.969 -1.059 1 95.38 120 LEU A N 1
ATOM 986 C CA . LEU A 1 120 ? 5.328 -18.391 0.024 1 95.38 120 LEU A CA 1
ATOM 987 C C . LEU A 1 120 ? 6.133 -18.75 1.271 1 95.38 120 LEU A C 1
ATOM 989 O O . LEU A 1 120 ? 7.004 -19.625 1.224 1 95.38 120 LEU A O 1
ATOM 993 N N . VAL A 1 121 ? 5.793 -18.125 2.426 1 95.06 121 VAL A N 1
ATOM 994 C CA . VAL A 1 121 ? 6.688 -18.297 3.566 1 95.06 121 VAL A CA 1
ATOM 995 C C . VAL A 1 121 ? 5.965 -19.047 4.68 1 95.06 121 VAL A C 1
ATOM 997 O O . VAL A 1 121 ? 6.602 -19.578 5.594 1 95.06 121 VAL A O 1
ATOM 1000 N N . TYR A 1 122 ? 4.676 -19.047 4.598 1 94.56 122 TYR A N 1
ATOM 1001 C CA . TYR A 1 122 ? 3.896 -19.75 5.613 1 94.56 122 TYR A CA 1
ATOM 1002 C C . TYR A 1 122 ? 2.438 -19.875 5.191 1 94.56 122 TYR A C 1
ATOM 1004 O O . TYR A 1 122 ? 1.95 -19.094 4.375 1 94.56 122 TYR A O 1
ATOM 1012 N N . TRP A 1 123 ? 1.768 -20.906 5.57 1 93.5 123 TRP A N 1
ATOM 1013 C CA . TRP A 1 123 ? 0.323 -21.031 5.402 1 93.5 123 TRP A CA 1
ATOM 1014 C C . TRP A 1 123 ? -0.296 -21.781 6.57 1 93.5 123 TRP A C 1
ATOM 1016 O O . TRP A 1 123 ? 0.373 -22.594 7.223 1 93.5 123 TRP A O 1
ATOM 1026 N N . GLU A 1 124 ? -1.495 -21.375 6.844 1 88.75 124 GLU A N 1
ATOM 1027 C CA . GLU A 1 124 ? -2.285 -22.062 7.859 1 88.75 124 GLU A CA 1
ATOM 1028 C C . GLU A 1 124 ? -3.773 -22.016 7.531 1 88.75 124 GLU A C 1
ATOM 1030 O O . GLU A 1 124 ? -4.348 -20.922 7.406 1 88.75 124 GLU A O 1
ATOM 1035 N N . ASP A 1 125 ? -4.328 -23.219 7.402 1 87.94 125 ASP A N 1
ATOM 1036 C CA . ASP A 1 125 ? -5.758 -23.344 7.137 1 87.94 125 ASP A CA 1
ATOM 1037 C C . ASP A 1 125 ? -6.168 -22.547 5.91 1 87.94 125 ASP A C 1
ATOM 1039 O O . ASP A 1 125 ? -5.781 -22.859 4.785 1 87.94 125 ASP A O 1
ATOM 1043 N N . LYS A 1 126 ? -6.812 -21.391 6.109 1 93.19 126 LYS A N 1
ATOM 1044 C CA . LYS A 1 126 ? -7.363 -20.609 5 1 93.19 126 LYS A CA 1
ATOM 1045 C C . LYS A 1 126 ? -6.586 -19.328 4.789 1 93.19 126 LYS A C 1
ATOM 1047 O O . LYS A 1 126 ? -7.145 -18.328 4.328 1 93.19 126 LYS A O 1
ATOM 1052 N N . THR A 1 127 ? -5.328 -19.422 5.18 1 94.94 127 THR A N 1
ATOM 1053 C CA . THR A 1 127 ? -4.535 -18.203 5.059 1 94.94 127 THR A CA 1
ATOM 1054 C C . THR A 1 127 ? -3.146 -18.516 4.5 1 94.94 127 THR A C 1
ATOM 1056 O O . THR A 1 127 ? -2.502 -19.469 4.926 1 94.94 127 THR A O 1
ATOM 1059 N N . LEU A 1 128 ? -2.713 -17.75 3.551 1 95.31 128 LEU A N 1
ATOM 1060 C CA . LEU A 1 128 ? -1.354 -17.781 3.023 1 95.31 128 LEU A CA 1
ATOM 1061 C C . LEU A 1 128 ? -0.578 -16.531 3.432 1 95.31 128 LEU A C 1
ATOM 1063 O O . LEU A 1 128 ? -1.142 -15.445 3.492 1 95.31 128 LEU A O 1
ATOM 1067 N N . PHE A 1 129 ? 0.7 -16.734 3.688 1 97 129 PHE A N 1
ATOM 1068 C CA . PHE A 1 129 ? 1.604 -15.617 3.934 1 97 129 PHE A CA 1
ATOM 1069 C C . PHE A 1 129 ? 2.703 -15.57 2.877 1 97 129 PHE A C 1
ATOM 1071 O O . PHE A 1 129 ? 3.492 -16.516 2.75 1 97 129 PHE A O 1
ATOM 1078 N N . ILE A 1 130 ? 2.705 -14.469 2.197 1 97.25 130 ILE A N 1
ATOM 1079 C CA . ILE A 1 130 ? 3.611 -14.297 1.068 1 97.25 130 ILE A CA 1
ATOM 1080 C C . ILE A 1 130 ? 4.602 -13.18 1.37 1 97.25 130 ILE A C 1
ATOM 1082 O O . ILE A 1 130 ? 4.223 -12.133 1.902 1 97.25 130 ILE A O 1
ATOM 1086 N N . GLU A 1 131 ? 5.852 -13.445 1.094 1 97.94 131 GLU A N 1
ATOM 1087 C CA . GLU A 1 131 ? 6.895 -12.422 1.189 1 97.94 131 GLU A CA 1
ATOM 1088 C C . GLU A 1 131 ? 7.336 -11.953 -0.194 1 97.94 131 GLU A C 1
ATOM 1090 O O . GLU A 1 131 ? 7.555 -12.773 -1.091 1 97.94 131 GLU A O 1
ATOM 1095 N N . GLN A 1 132 ? 7.43 -10.711 -0.365 1 98.62 132 GLN A N 1
ATOM 1096 C CA . GLN A 1 132 ? 7.926 -10.125 -1.609 1 98.62 132 GLN A CA 1
ATOM 1097 C C . GLN A 1 132 ? 9.031 -9.109 -1.34 1 98.62 132 GLN A C 1
ATOM 1099 O O . GLN A 1 132 ? 8.93 -8.305 -0.408 1 98.62 132 GLN A O 1
ATOM 1104 N N . LYS A 1 133 ? 10.07 -9.18 -2.086 1 98.5 133 LYS A N 1
ATOM 1105 C CA . LYS A 1 133 ? 11.211 -8.273 -1.979 1 98.5 133 LYS A CA 1
ATOM 1106 C C . LYS A 1 133 ? 11.398 -7.473 -3.262 1 98.5 133 LYS A C 1
ATOM 1108 O O . LYS A 1 133 ? 11.398 -8.039 -4.359 1 98.5 133 LYS A O 1
ATOM 1113 N N . PHE A 1 134 ? 11.508 -6.195 -3.098 1 98.62 134 PHE A N 1
ATOM 1114 C CA . PHE A 1 134 ? 11.922 -5.324 -4.191 1 98.62 134 PHE A CA 1
ATOM 1115 C C . PHE A 1 134 ? 13.438 -5.16 -4.211 1 98.62 134 PHE A C 1
ATOM 1117 O O . PHE A 1 134 ? 14.031 -4.707 -3.227 1 98.62 134 PHE A O 1
ATOM 1124 N N . ILE A 1 135 ? 13.992 -5.48 -5.293 1 98.62 135 ILE A N 1
ATOM 1125 C CA . ILE A 1 135 ? 15.453 -5.465 -5.379 1 98.62 135 ILE A CA 1
ATOM 1126 C C . ILE A 1 135 ? 15.891 -4.68 -6.613 1 98.62 135 ILE A C 1
ATOM 1128 O O . ILE A 1 135 ? 15.461 -4.984 -7.73 1 98.62 135 ILE A O 1
ATOM 1132 N N . THR A 1 136 ? 16.688 -3.68 -6.426 1 98.19 136 THR A N 1
ATOM 1133 C CA . THR A 1 136 ? 17.234 -2.965 -7.578 1 98.19 136 THR A CA 1
ATOM 1134 C C . THR A 1 136 ? 18.312 -3.791 -8.273 1 98.19 136 THR A C 1
ATOM 1136 O O . THR A 1 136 ? 19.109 -4.445 -7.609 1 98.19 136 THR A O 1
ATOM 1139 N N . LEU A 1 137 ? 18.375 -3.721 -9.547 1 98 137 LEU A N 1
ATOM 1140 C CA . LEU A 1 137 ? 19.25 -4.605 -10.32 1 98 137 LEU A CA 1
ATOM 1141 C C . LEU A 1 137 ? 20.672 -4.082 -10.344 1 98 137 LEU A C 1
ATOM 1143 O O . LEU A 1 137 ? 21.625 -4.863 -10.477 1 98 137 LEU A O 1
ATOM 1147 N N . ASN A 1 138 ? 20.844 -2.799 -10.227 1 96.38 138 ASN A N 1
ATOM 1148 C CA . ASN A 1 138 ? 22.172 -2.199 -10.336 1 96.38 138 ASN A CA 1
ATOM 1149 C C . ASN A 1 138 ? 23.047 -2.541 -9.133 1 96.38 138 ASN A C 1
ATOM 1151 O O . ASN A 1 138 ? 24.266 -2.668 -9.266 1 96.38 138 ASN A O 1
ATOM 1155 N N . ASP A 1 139 ? 22.531 -2.77 -7.957 1 96.06 139 ASP A N 1
ATOM 1156 C CA . ASP A 1 139 ? 23.344 -2.977 -6.77 1 96.06 139 ASP A CA 1
ATOM 1157 C C . ASP A 1 139 ? 22.875 -4.199 -5.984 1 96.06 139 ASP A C 1
ATOM 1159 O O . ASP A 1 139 ? 23.5 -4.574 -4.984 1 96.06 139 ASP A O 1
ATOM 1163 N N . GLY A 1 140 ? 21.766 -4.785 -6.406 1 96.69 140 GLY A N 1
ATOM 1164 C CA . GLY A 1 140 ? 21.266 -5.961 -5.723 1 96.69 140 GLY A CA 1
ATOM 1165 C C . GLY A 1 140 ? 20.703 -5.66 -4.344 1 96.69 140 GLY A C 1
ATOM 1166 O O . GLY A 1 140 ? 20.516 -6.566 -3.533 1 96.69 140 GLY A O 1
ATOM 1167 N N . PHE A 1 141 ? 20.422 -4.395 -4.07 1 97.12 141 PHE A N 1
ATOM 1168 C CA . PHE A 1 141 ? 19.953 -3.967 -2.756 1 97.12 141 PHE A CA 1
ATOM 1169 C C . PHE A 1 141 ? 18.453 -4.207 -2.602 1 97.12 141 PHE A C 1
ATOM 1171 O O . PHE A 1 141 ? 17.672 -3.885 -3.498 1 97.12 141 PHE A O 1
ATOM 1178 N N . VAL A 1 142 ? 18.078 -4.844 -1.471 1 98.19 142 VAL A N 1
ATOM 1179 C CA . VAL A 1 142 ? 16.656 -4.996 -1.141 1 98.19 142 VAL A CA 1
ATOM 1180 C C . VAL A 1 142 ? 16.078 -3.654 -0.693 1 98.19 142 VAL A C 1
ATOM 1182 O O . VAL A 1 142 ? 16.344 -3.203 0.425 1 98.19 142 VAL A O 1
ATOM 1185 N N . ARG A 1 143 ? 15.289 -3.051 -1.556 1 98 143 ARG A N 1
ATOM 1186 C CA . ARG A 1 143 ? 14.773 -1.704 -1.332 1 98 143 ARG A CA 1
ATOM 1187 C C . ARG A 1 143 ? 13.531 -1.733 -0.445 1 98 143 ARG A C 1
ATOM 1189 O O . ARG A 1 143 ? 13.25 -0.769 0.268 1 98 143 ARG A O 1
ATOM 1196 N N . ALA A 1 144 ? 12.781 -2.762 -0.5 1 98.19 144 ALA A N 1
ATOM 1197 C CA . ALA A 1 144 ? 11.57 -2.926 0.301 1 98.19 144 ALA A CA 1
ATOM 1198 C C . ALA A 1 144 ? 11.234 -4.402 0.497 1 98.19 144 ALA A C 1
ATOM 1200 O O . ALA A 1 144 ? 11.539 -5.23 -0.365 1 98.19 144 ALA A O 1
ATOM 1201 N N . ILE A 1 145 ? 10.641 -4.723 1.592 1 98.25 145 ILE A N 1
ATOM 1202 C CA . ILE A 1 145 ? 10.188 -6.074 1.901 1 98.25 145 ILE A CA 1
ATOM 1203 C C . ILE A 1 145 ? 8.742 -6.039 2.385 1 98.25 145 ILE A C 1
ATOM 1205 O O . ILE A 1 145 ? 8.367 -5.18 3.186 1 98.25 145 ILE A O 1
ATOM 1209 N N . VAL A 1 146 ? 8 -6.98 1.9 1 98.25 146 VAL A N 1
ATOM 1210 C CA . VAL A 1 146 ? 6.57 -6.969 2.18 1 98.25 146 VAL A CA 1
ATOM 1211 C C . VAL A 1 146 ? 6.125 -8.352 2.66 1 98.25 146 VAL A C 1
ATOM 1213 O O . VAL A 1 146 ? 6.555 -9.367 2.115 1 98.25 146 VAL A O 1
ATOM 1216 N N . LEU A 1 147 ? 5.383 -8.375 3.686 1 98.06 147 LEU A N 1
ATOM 1217 C CA . LEU A 1 147 ? 4.602 -9.539 4.09 1 98.06 147 LEU A CA 1
ATOM 1218 C C . LEU A 1 147 ? 3.119 -9.32 3.795 1 98.06 147 LEU A C 1
ATOM 1220 O O . LEU A 1 147 ? 2.561 -8.273 4.129 1 98.06 147 LEU A O 1
ATOM 1224 N N . SER A 1 148 ? 2.539 -10.258 3.152 1 98.12 148 SER A N 1
ATOM 1225 C CA . SER A 1 148 ? 1.12 -10.188 2.824 1 98.12 148 SER A CA 1
ATOM 1226 C C . SER A 1 148 ? 0.359 -11.375 3.4 1 98.12 148 SER A C 1
ATOM 1228 O O . SER A 1 148 ? 0.813 -12.516 3.299 1 98.12 148 SER A O 1
ATOM 1230 N N . ARG A 1 149 ? -0.685 -11.094 4.023 1 97.62 149 ARG A N 1
ATOM 1231 C CA . ARG A 1 149 ? -1.64 -12.109 4.453 1 97.62 149 ARG A CA 1
ATOM 1232 C C . ARG A 1 149 ? -2.766 -12.266 3.436 1 97.62 149 ARG A C 1
ATOM 1234 O O . ARG A 1 149 ? -3.527 -11.328 3.193 1 97.62 149 ARG A O 1
ATOM 1241 N N . GLN A 1 150 ? -2.865 -13.414 2.859 1 96.75 150 GLN A N 1
ATOM 1242 C CA . GLN A 1 150 ? -3.898 -13.719 1.875 1 96.75 150 GLN A CA 1
ATOM 1243 C C . GLN A 1 150 ? -4.977 -14.625 2.469 1 96.75 150 GLN A C 1
ATOM 1245 O O . GLN A 1 150 ? -4.688 -15.75 2.883 1 96.75 150 GLN A O 1
ATOM 1250 N N . ASN A 1 151 ? -6.176 -14.156 2.461 1 96 151 ASN A N 1
ATOM 1251 C CA . ASN A 1 151 ? -7.293 -14.961 2.947 1 96 151 ASN A CA 1
ATOM 1252 C C . ASN A 1 151 ? -7.957 -15.734 1.815 1 96 151 ASN A C 1
ATOM 1254 O O . ASN A 1 151 ? -8.352 -15.156 0.801 1 96 151 ASN A O 1
ATOM 1258 N N . LEU A 1 152 ? -8.102 -16.984 2.086 1 94.88 152 LEU A N 1
ATOM 1259 C CA . LEU A 1 152 ? -8.719 -17.859 1.091 1 94.88 152 LEU A CA 1
ATOM 1260 C C . LEU A 1 152 ? -10.227 -17.984 1.329 1 94.88 152 LEU A C 1
ATOM 1262 O O . LEU A 1 152 ? -10.656 -18.219 2.457 1 94.88 152 LEU A O 1
ATOM 1266 N N . LEU A 1 153 ? -10.914 -17.766 0.262 1 94.12 153 LEU A N 1
ATOM 1267 C CA . LEU A 1 153 ? -12.359 -17.938 0.305 1 94.12 153 LEU A CA 1
ATOM 1268 C C . LEU A 1 153 ? -12.797 -19.141 -0.503 1 94.12 153 LEU A C 1
ATOM 1270 O O . LEU A 1 153 ? -12.383 -19.312 -1.651 1 94.12 153 LEU A O 1
ATOM 1274 N N . ASN A 1 154 ? -13.609 -19.953 0.039 1 94.19 154 ASN A N 1
ATOM 1275 C CA . ASN A 1 154 ? -14.18 -21.125 -0.593 1 94.19 154 ASN A CA 1
ATOM 1276 C C . ASN A 1 154 ? -13.102 -22.125 -1.007 1 94.19 154 ASN A C 1
ATOM 1278 O O . ASN A 1 154 ? -13.227 -22.797 -2.031 1 94.19 154 ASN A O 1
ATOM 1282 N N . VAL A 1 155 ? -11.969 -22.156 -0.353 1 92.88 155 VAL A N 1
ATOM 1283 C CA . VAL A 1 155 ? -10.867 -23.078 -0.619 1 92.88 155 VAL A CA 1
ATOM 1284 C C . VAL A 1 155 ? -9.922 -23.109 0.581 1 92.88 155 VAL A C 1
ATOM 1286 O O . VAL A 1 155 ? -9.68 -22.078 1.214 1 92.88 155 VAL A O 1
ATOM 1289 N N . ASP A 1 156 ? -9.5 -24.312 0.897 1 89.62 156 ASP A N 1
ATOM 1290 C CA . ASP A 1 156 ? -8.5 -24.422 1.957 1 89.62 156 ASP A CA 1
ATOM 1291 C C . ASP A 1 156 ? -7.125 -24.75 1.383 1 89.62 156 ASP A C 1
ATOM 1293 O O . ASP A 1 156 ? -6.984 -24.984 0.179 1 89.62 156 ASP A O 1
ATOM 1297 N N . ALA A 1 157 ? -6.152 -24.719 2.24 1 86.75 157 ALA A N 1
ATOM 1298 C CA . ALA A 1 157 ? -4.77 -24.875 1.808 1 86.75 157 ALA A CA 1
ATOM 1299 C C . ALA A 1 157 ? -4.551 -26.25 1.167 1 86.75 157 ALA A C 1
ATOM 1301 O O . ALA A 1 157 ? -3.809 -26.359 0.189 1 86.75 157 ALA A O 1
ATOM 1302 N N . ALA A 1 158 ? -5.156 -27.203 1.695 1 85.56 158 ALA A N 1
ATOM 1303 C CA . ALA A 1 158 ? -4.996 -28.562 1.161 1 85.56 158 ALA A CA 1
ATOM 1304 C C . ALA A 1 158 ? -5.461 -28.641 -0.291 1 85.56 158 ALA A C 1
ATOM 1306 O O . ALA A 1 158 ? -4.777 -29.219 -1.138 1 85.56 158 ALA A O 1
ATOM 1307 N N . THR A 1 159 ? -6.605 -28.094 -0.54 1 89.62 159 THR A N 1
ATOM 1308 C CA . THR A 1 159 ? -7.141 -28.062 -1.897 1 89.62 159 THR A CA 1
ATOM 1309 C C . THR A 1 159 ? -6.27 -27.172 -2.791 1 89.62 159 THR A C 1
ATOM 1311 O O . THR A 1 159 ? -6.047 -27.5 -3.961 1 89.62 159 THR A O 1
ATOM 1314 N N . LEU A 1 160 ? -5.797 -26.156 -2.207 1 91.12 160 LEU A N 1
ATOM 1315 C CA . LEU A 1 160 ? -4.996 -25.172 -2.924 1 91.12 160 LEU A CA 1
ATOM 1316 C C . LEU A 1 160 ? -3.715 -25.797 -3.461 1 91.12 160 LEU A C 1
ATOM 1318 O O . LEU A 1 160 ? -3.309 -25.516 -4.59 1 91.12 160 LEU A O 1
ATOM 1322 N N . PHE A 1 161 ? -3.133 -26.656 -2.701 1 91.44 161 PHE A N 1
ATOM 1323 C CA . PHE A 1 161 ? -1.809 -27.172 -3.039 1 91.44 161 PHE A CA 1
ATOM 1324 C C . PHE A 1 161 ? -1.903 -28.531 -3.701 1 91.44 161 PHE A C 1
ATOM 1326 O O . PHE A 1 161 ? -0.885 -29.188 -3.943 1 91.44 161 PHE A O 1
ATOM 1333 N N . LYS A 1 162 ? -3.07 -28.906 -3.969 1 89.25 162 LYS A N 1
ATOM 1334 C CA . LYS A 1 162 ? -3.252 -30.203 -4.598 1 89.25 162 LYS A CA 1
ATOM 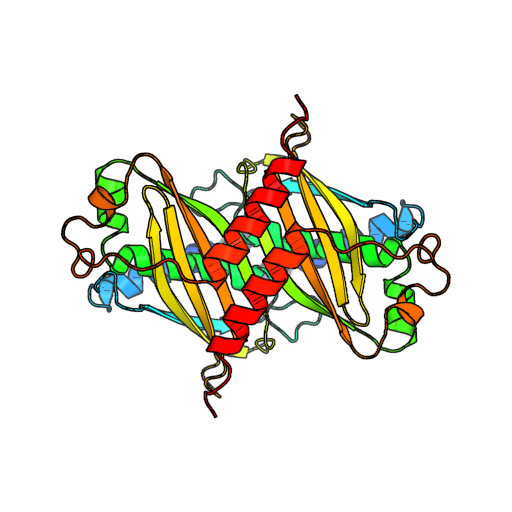1335 C C . LYS A 1 162 ? -2.471 -30.297 -5.906 1 89.25 162 LYS A C 1
ATOM 1337 O O . LYS A 1 162 ? -2.627 -29.453 -6.789 1 89.25 162 LYS A O 1
ATOM 1342 N N . GLY A 1 163 ? -1.551 -31.281 -5.965 1 87.81 163 GLY A N 1
ATOM 1343 C CA . GLY A 1 163 ? -0.822 -31.547 -7.195 1 87.81 163 GLY A CA 1
ATOM 1344 C C . GLY A 1 163 ? 0.373 -30.625 -7.387 1 87.81 163 GLY A C 1
ATOM 1345 O O . GLY A 1 163 ? 1.005 -30.641 -8.445 1 87.81 163 GLY A O 1
ATOM 1346 N N . ILE A 1 164 ? 0.617 -29.781 -6.469 1 88.5 164 ILE A N 1
ATOM 1347 C CA . ILE A 1 164 ? 1.751 -28.875 -6.586 1 88.5 164 ILE A CA 1
ATOM 1348 C C . ILE A 1 164 ? 2.926 -29.406 -5.77 1 88.5 164 ILE A C 1
ATOM 1350 O O . ILE A 1 164 ? 2.779 -29.688 -4.578 1 88.5 164 ILE A O 1
ATOM 1354 N N . PRO A 1 165 ? 3.988 -29.547 -6.379 1 84.56 165 PRO A N 1
ATOM 1355 C CA . PRO A 1 165 ? 5.152 -30.047 -5.641 1 84.56 165 PRO A CA 1
ATOM 1356 C C . PRO A 1 165 ? 5.551 -29.125 -4.484 1 84.56 165 PRO A C 1
ATOM 1358 O O . PRO A 1 165 ? 5.445 -27.906 -4.59 1 84.56 165 PRO A O 1
ATOM 1361 N N . GLY A 1 166 ? 5.973 -29.719 -3.297 1 81.19 166 GLY A N 1
ATOM 1362 C CA . GLY A 1 166 ? 6.559 -28.969 -2.193 1 81.19 166 GLY A CA 1
ATOM 1363 C C . GLY A 1 166 ? 5.574 -28.672 -1.076 1 81.19 166 GLY A C 1
ATOM 1364 O O . GLY A 1 166 ? 5.953 -28.141 -0.032 1 81.19 166 GLY A O 1
ATOM 1365 N N . ALA A 1 167 ? 4.383 -29.047 -1.204 1 76.75 167 ALA A N 1
ATOM 1366 C CA . ALA A 1 167 ? 3.357 -28.672 -0.238 1 76.75 167 ALA A CA 1
ATOM 1367 C C . ALA A 1 167 ? 3.352 -29.625 0.956 1 76.75 167 ALA A C 1
ATOM 1369 O O . ALA A 1 167 ? 2.648 -29.391 1.942 1 76.75 167 ALA A O 1
ATOM 1370 N N . ASP A 1 168 ? 4.105 -30.531 0.961 1 73.56 168 ASP A N 1
ATOM 1371 C CA . ASP A 1 168 ? 4.047 -31.578 1.981 1 73.56 168 ASP A CA 1
ATOM 1372 C C . ASP A 1 168 ? 4.805 -31.156 3.24 1 73.56 168 ASP A C 1
ATOM 1374 O O . ASP A 1 168 ? 4.676 -31.797 4.289 1 73.56 168 ASP A O 1
ATOM 1378 N N . GLN A 1 169 ? 5.469 -30.094 3.188 1 70.75 169 GLN A N 1
ATOM 1379 C CA . GLN A 1 169 ? 6.258 -29.719 4.359 1 70.75 169 GLN A CA 1
ATOM 1380 C C . GLN A 1 169 ? 5.562 -28.641 5.176 1 70.75 169 GLN A C 1
ATOM 1382 O O . GLN A 1 169 ? 5.137 -27.625 4.629 1 70.75 169 GLN A O 1
ATOM 1387 N N . LYS A 1 170 ? 5.266 -29.078 6.426 1 70.12 170 LYS A N 1
ATOM 1388 C CA . LYS A 1 170 ? 4.73 -28.078 7.348 1 70.12 170 LYS A CA 1
ATOM 1389 C C . LYS A 1 170 ? 5.789 -27.047 7.711 1 70.12 170 LYS A C 1
ATOM 1391 O O . LYS A 1 170 ? 6.891 -27.391 8.133 1 70.12 170 LYS A O 1
ATOM 1396 N N . LEU A 1 171 ? 5.586 -25.828 7.457 1 79.88 171 LEU A N 1
ATOM 1397 C CA . LEU A 1 171 ? 6.496 -24.734 7.797 1 79.88 171 LEU A CA 1
ATOM 1398 C C . LEU A 1 171 ? 6.168 -24.172 9.172 1 79.88 171 LEU A C 1
ATOM 1400 O O . LEU A 1 171 ? 5.004 -24.125 9.57 1 79.88 171 LEU A O 1
ATOM 1404 N N . GLU A 1 172 ? 7.215 -23.984 9.969 1 89.31 172 GLU A N 1
ATOM 1405 C CA . GLU A 1 172 ? 7.016 -23.234 11.203 1 89.31 172 GLU A CA 1
ATOM 1406 C C . GLU A 1 172 ? 6.707 -21.766 10.922 1 89.31 172 GLU A C 1
ATOM 1408 O O . GLU A 1 172 ? 7.297 -21.172 10.023 1 89.31 172 GLU A O 1
ATOM 1413 N N . CYS A 1 173 ? 5.816 -21.266 11.68 1 93.75 173 CYS A N 1
ATOM 1414 C CA . CYS A 1 173 ? 5.457 -19.859 11.492 1 93.75 173 CYS A CA 1
ATOM 1415 C C . CYS A 1 173 ? 6.641 -18.953 11.797 1 93.75 173 CYS A C 1
ATOM 1417 O O . CYS A 1 173 ? 7.148 -18.938 12.922 1 93.75 173 CYS A O 1
ATOM 1419 N N . PRO A 1 174 ? 7.078 -18.219 10.875 1 95.06 174 PRO A N 1
ATOM 1420 C CA . PRO A 1 174 ? 8.18 -17.297 11.133 1 95.06 174 PRO A CA 1
ATOM 1421 C C . PRO A 1 174 ? 7.859 -16.281 12.242 1 95.06 174 PRO A C 1
ATOM 1423 O O . PRO A 1 174 ? 6.719 -15.836 12.359 1 95.06 174 PRO A O 1
ATOM 1426 N N . GLU A 1 175 ? 8.867 -15.898 13 1 95.81 175 GLU A N 1
ATOM 1427 C CA . GLU A 1 175 ? 8.68 -15.016 14.141 1 95.81 175 GLU A CA 1
ATOM 1428 C C . GLU A 1 175 ? 8.125 -13.664 13.711 1 95.81 175 GLU A C 1
ATOM 1430 O O . GLU A 1 175 ? 7.316 -13.062 14.422 1 95.81 175 GLU A O 1
ATOM 1435 N N . GLU A 1 176 ? 8.594 -13.156 12.664 1 96.38 176 GLU A N 1
ATOM 1436 C CA . GLU A 1 176 ? 8.109 -11.859 12.188 1 96.38 176 GLU A CA 1
ATOM 1437 C C . GLU A 1 176 ? 6.609 -11.898 11.914 1 96.38 176 GLU A C 1
ATOM 1439 O O . GLU A 1 176 ? 5.91 -10.906 12.133 1 96.38 176 GLU A O 1
ATOM 1444 N N . ILE A 1 177 ? 6.145 -13.023 11.406 1 97.06 177 ILE A N 1
ATOM 1445 C CA . ILE A 1 177 ? 4.719 -13.172 11.125 1 97.06 177 ILE A CA 1
ATOM 1446 C C . ILE A 1 177 ? 3.945 -13.281 12.438 1 97.06 177 ILE A C 1
ATOM 1448 O O . ILE A 1 177 ? 2.873 -12.688 12.586 1 97.06 177 ILE A O 1
ATOM 1452 N N . LYS A 1 178 ? 4.496 -14 13.375 1 96.62 178 LYS A N 1
ATOM 1453 C CA . LYS A 1 178 ? 3.848 -14.133 14.68 1 96.62 178 LYS A CA 1
ATOM 1454 C C . LYS A 1 178 ? 3.631 -12.766 15.32 1 96.62 178 LYS A C 1
ATOM 1456 O O . LYS A 1 178 ? 2.527 -12.453 15.773 1 96.62 178 LYS A O 1
ATOM 1461 N N . HIS A 1 179 ? 4.668 -11.961 15.352 1 97.25 179 HIS A N 1
ATOM 1462 C CA . HIS A 1 179 ? 4.578 -10.625 15.938 1 97.25 179 HIS A CA 1
ATOM 1463 C C . HIS A 1 179 ? 3.604 -9.75 15.156 1 97.25 179 HIS A C 1
ATOM 1465 O O . HIS A 1 179 ? 2.82 -9.008 15.75 1 97.25 179 HIS A O 1
ATOM 1471 N N . TRP A 1 180 ? 3.695 -9.875 13.859 1 97.38 180 TRP A N 1
ATOM 1472 C CA . TRP A 1 180 ? 2.803 -9.086 13.016 1 97.38 180 TRP A CA 1
ATOM 1473 C C . TRP A 1 180 ? 1.346 -9.461 13.266 1 97.38 180 TRP A C 1
ATOM 1475 O O . TRP A 1 180 ? 0.486 -8.586 13.391 1 97.38 180 TRP A O 1
ATOM 1485 N N . LEU A 1 181 ? 1.073 -10.734 13.406 1 96.12 181 LEU A N 1
ATOM 1486 C CA . LEU A 1 181 ? -0.281 -11.211 13.664 1 96.12 181 LEU A CA 1
ATOM 1487 C C . LEU A 1 181 ? -0.771 -10.742 15.031 1 96.12 181 LEU A C 1
ATOM 1489 O O . LEU A 1 181 ? -1.953 -10.438 15.195 1 96.12 181 LEU A O 1
ATOM 1493 N N . GLN A 1 182 ? 0.121 -10.688 15.953 1 96.44 182 GLN A N 1
ATOM 1494 C CA . GLN A 1 182 ? -0.246 -10.164 17.266 1 96.44 182 GLN A CA 1
ATOM 1495 C C . GLN A 1 182 ? -0.65 -8.695 17.172 1 96.44 182 GLN A C 1
ATOM 1497 O O . GLN A 1 182 ? -1.609 -8.266 17.828 1 96.44 182 GLN A O 1
ATOM 1502 N N . SER A 1 183 ? 0.107 -7.945 16.406 1 97 183 SER A N 1
ATOM 1503 C CA . SER A 1 183 ? -0.235 -6.543 16.188 1 97 183 SER A CA 1
ATOM 1504 C C . SER A 1 183 ? -1.628 -6.406 15.578 1 97 183 SER A C 1
ATOM 1506 O O . SER A 1 183 ? -2.428 -5.582 16.031 1 97 183 SER A O 1
ATOM 1508 N N . ILE A 1 184 ? -1.911 -7.234 14.648 1 94.75 184 ILE A N 1
ATOM 1509 C CA . ILE A 1 184 ? -3.197 -7.223 13.961 1 94.75 184 ILE A CA 1
ATOM 1510 C C . ILE A 1 184 ? -4.312 -7.566 14.945 1 94.75 184 ILE A C 1
ATOM 1512 O O . ILE A 1 184 ? -5.375 -6.945 14.93 1 94.75 184 ILE A O 1
ATOM 1516 N N . GLU A 1 185 ? -4.062 -8.539 15.719 1 94.81 185 GLU A N 1
ATOM 1517 C CA . GLU A 1 185 ? -5.062 -8.977 16.688 1 94.81 185 GLU A CA 1
ATOM 1518 C C . GLU A 1 185 ? -5.391 -7.855 17.688 1 94.81 185 GLU A C 1
ATOM 1520 O O . GLU A 1 185 ? -6.559 -7.633 18 1 94.81 185 GLU A O 1
ATOM 1525 N N . VAL A 1 186 ? -4.398 -7.168 18.172 1 94.75 186 VAL A N 1
ATOM 1526 C CA . VAL A 1 186 ? -4.602 -6.062 19.094 1 94.75 186 VAL A CA 1
ATOM 1527 C C . VAL A 1 186 ? -5.422 -4.965 18.422 1 94.75 186 VAL A C 1
ATOM 1529 O O . VAL A 1 186 ? -6.379 -4.449 19 1 94.75 186 VAL A O 1
ATOM 1532 N N . SER A 1 187 ? -5.051 -4.648 17.219 1 92 187 SER A N 1
ATOM 1533 C CA . SER A 1 187 ? -5.762 -3.629 16.453 1 92 187 SER A CA 1
ATOM 1534 C C . SER A 1 187 ? -7.211 -4.027 16.219 1 92 187 SER A C 1
ATOM 1536 O O . SER A 1 187 ? -8.117 -3.197 16.344 1 92 187 SER A O 1
ATOM 1538 N N . SER A 1 188 ? -7.422 -5.289 15.891 1 92.31 188 SER A N 1
ATOM 1539 C CA . SER A 1 188 ? -8.766 -5.812 15.641 1 92.31 188 SER A CA 1
ATOM 1540 C C . SER A 1 188 ? -9.633 -5.727 16.891 1 92.31 188 SER A C 1
ATOM 1542 O O . SER A 1 188 ? -10.82 -5.406 16.797 1 92.31 188 SER A O 1
ATOM 1544 N N . ALA A 1 189 ? -9.086 -5.984 17.984 1 91.69 189 ALA A N 1
ATOM 1545 C CA . ALA A 1 189 ? -9.82 -5.98 19.25 1 91.69 189 ALA A CA 1
ATOM 1546 C C . ALA A 1 189 ? -10.297 -4.574 19.594 1 91.69 189 ALA A C 1
ATOM 1548 O O . ALA A 1 189 ? -11.367 -4.402 20.188 1 91.69 189 ALA A O 1
ATOM 1549 N N . LYS A 1 190 ? -9.578 -3.594 19.156 1 88.81 190 LYS A N 1
ATOM 1550 C CA . LYS A 1 190 ? -9.93 -2.205 19.438 1 88.81 190 LYS A CA 1
ATOM 1551 C C . LYS A 1 190 ? -11.156 -1.778 18.625 1 88.81 190 LYS A C 1
ATOM 1553 O O . LYS A 1 190 ? -11.883 -0.871 19.031 1 88.81 190 LYS A O 1
ATOM 1558 N N . LEU A 1 191 ? -11.336 -2.367 17.547 1 86.88 191 LEU A N 1
ATOM 1559 C CA . LEU A 1 191 ? -12.438 -1.987 16.672 1 86.88 191 LEU A CA 1
ATOM 1560 C C . LEU A 1 191 ? -13.688 -2.811 16.969 1 86.88 191 LEU A C 1
ATOM 1562 O O . LEU A 1 191 ? -14.766 -2.512 16.469 1 86.88 191 LEU A O 1
ATOM 1566 N N . ARG A 1 192 ? -13.43 -3.926 17.547 1 76.31 192 ARG A N 1
ATOM 1567 C CA . ARG A 1 192 ? -14.586 -4.734 17.922 1 76.31 192 ARG A CA 1
ATOM 1568 C C . ARG A 1 192 ? -15.422 -4.051 18.984 1 76.31 192 ARG A C 1
ATOM 1570 O O . ARG A 1 192 ? -14.883 -3.371 19.859 1 76.31 192 ARG A O 1
ATOM 1577 N N . LYS A 1 193 ? -16.625 -3.42 18.422 1 58.34 193 LYS A N 1
ATOM 1578 C CA . LYS A 1 193 ? -17.625 -2.814 19.312 1 58.34 193 LYS A CA 1
ATOM 1579 C C . LYS A 1 193 ? -17.578 -3.447 20.688 1 58.34 193 LYS A C 1
ATOM 1581 O O . LYS A 1 193 ? -17.484 -4.668 20.828 1 58.34 193 LYS A O 1
ATOM 1586 N N . LYS A 1 194 ? -16.875 -2.662 21.578 1 48.25 194 LYS A N 1
ATOM 1587 C CA . LYS A 1 194 ? -17.203 -3.092 22.938 1 48.25 194 LYS A CA 1
ATOM 1588 C C . LYS A 1 194 ? -18.656 -3.51 23.062 1 48.25 194 LYS A C 1
ATOM 1590 O O . LYS A 1 194 ? -19.562 -2.727 22.75 1 48.25 194 LYS A O 1
ATOM 1595 N N . ASP A 1 195 ? -18.969 -4.746 22.656 1 31.73 195 ASP A N 1
ATOM 1596 C CA . ASP A 1 195 ? -20.266 -5.168 23.172 1 31.73 195 ASP A CA 1
ATOM 1597 C C . ASP A 1 195 ? -20.469 -4.664 24.594 1 31.73 195 ASP A C 1
ATOM 1599 O O . ASP A 1 195 ? -19.562 -4.734 25.422 1 31.73 195 ASP A O 1
ATOM 1603 N N . MET B 1 1 ? -6.711 22.828 -33.094 1 90.81 1 MET B N 1
ATOM 1604 C CA . MET B 1 1 ? -6.48 23.188 -31.703 1 90.81 1 MET B CA 1
ATOM 1605 C C . MET B 1 1 ? -6.98 22.094 -30.766 1 90.81 1 MET B C 1
ATOM 1607 O O . MET B 1 1 ? -6.23 21.609 -29.906 1 90.81 1 MET B O 1
ATOM 1611 N N . TYR B 1 2 ? -8.094 21.609 -31.062 1 91.38 2 TYR B N 1
ATOM 1612 C CA . TYR B 1 2 ? -8.672 20.562 -30.219 1 91.38 2 TYR B CA 1
ATOM 1613 C C . TYR B 1 2 ? -7.812 19.297 -30.266 1 91.38 2 TYR B C 1
ATOM 1615 O O . TYR B 1 2 ? -7.473 18.734 -29.219 1 91.38 2 TYR B O 1
ATOM 1623 N N . CYS B 1 3 ? -7.391 18.859 -31.391 1 92.62 3 CYS B N 1
ATOM 1624 C CA . CYS B 1 3 ? -6.617 17.641 -31.562 1 92.62 3 CYS B CA 1
ATOM 1625 C C . CYS B 1 3 ? -5.27 17.734 -30.844 1 92.62 3 CYS B C 1
ATOM 1627 O O . CYS B 1 3 ? -4.785 16.75 -30.281 1 92.62 3 CYS B O 1
ATOM 1629 N N . ILE B 1 4 ? -4.695 18.844 -30.969 1 93.81 4 ILE B N 1
ATOM 1630 C CA . ILE B 1 4 ? -3.416 19.062 -30.312 1 93.81 4 ILE B CA 1
ATOM 1631 C C . ILE B 1 4 ? -3.602 18.984 -28.797 1 93.81 4 ILE B C 1
ATOM 1633 O O . ILE B 1 4 ? -2.818 18.328 -28.094 1 93.81 4 ILE B O 1
ATOM 1637 N N . VAL B 1 5 ? -4.586 19.625 -28.328 1 94.31 5 VAL B N 1
ATOM 1638 C CA . VAL B 1 5 ? -4.855 19.656 -26.891 1 94.31 5 VAL B CA 1
ATOM 1639 C C . VAL B 1 5 ? -5.121 18.234 -26.391 1 94.31 5 VAL B C 1
ATOM 1641 O O . VAL B 1 5 ? -4.555 17.812 -25.375 1 94.31 5 VAL B O 1
ATOM 1644 N N . VAL B 1 6 ? -5.934 17.562 -27.078 1 94.5 6 VAL B N 1
ATOM 1645 C CA . VAL B 1 6 ? -6.289 16.219 -26.641 1 94.5 6 VAL B CA 1
ATOM 1646 C C . VAL B 1 6 ? -5.062 15.312 -26.719 1 94.5 6 VAL B C 1
ATOM 1648 O O . VAL B 1 6 ? -4.887 14.422 -25.875 1 94.5 6 VAL B O 1
ATOM 1651 N N . THR B 1 7 ? -4.262 15.492 -27.719 1 95.5 7 THR B N 1
ATOM 1652 C CA . THR B 1 7 ? -3.025 14.727 -27.828 1 95.5 7 THR B CA 1
ATOM 1653 C C . THR B 1 7 ? -2.121 14.992 -26.625 1 95.5 7 THR B C 1
ATOM 1655 O O . THR B 1 7 ? -1.547 14.062 -26.047 1 95.5 7 THR B O 1
ATOM 1658 N N . ILE B 1 8 ? -2.029 16.203 -26.25 1 95.19 8 ILE B N 1
ATOM 1659 C CA . ILE B 1 8 ? -1.211 16.578 -25.109 1 95.19 8 ILE B CA 1
ATOM 1660 C C . ILE B 1 8 ? -1.772 15.938 -23.828 1 95.19 8 ILE B C 1
ATOM 1662 O O . ILE B 1 8 ? -1.02 15.414 -23.016 1 95.19 8 ILE B O 1
ATOM 1666 N N . VAL B 1 9 ? -3.008 16.031 -23.719 1 94.25 9 VAL B N 1
ATOM 1667 C CA . VAL B 1 9 ? -3.662 15.43 -22.562 1 94.25 9 VAL B CA 1
ATOM 1668 C C . VAL B 1 9 ? -3.4 13.922 -22.547 1 94.25 9 VAL B C 1
ATOM 1670 O O . VAL B 1 9 ? -3.045 13.359 -21.5 1 94.25 9 VAL B O 1
ATOM 1673 N N . ALA B 1 10 ? -3.553 13.297 -23.641 1 94.12 10 ALA B N 1
ATOM 1674 C CA . ALA B 1 10 ? -3.314 11.859 -23.734 1 94.12 10 ALA B CA 1
ATOM 1675 C C . ALA B 1 10 ? -1.879 11.508 -23.359 1 94.12 10 ALA B C 1
ATOM 1677 O O . ALA B 1 10 ? -1.643 10.578 -22.594 1 94.12 10 ALA B O 1
ATOM 1678 N N . LEU B 1 11 ? -0.97 12.25 -23.875 1 93.94 11 LEU B N 1
ATOM 1679 C CA . LEU B 1 11 ? 0.437 12.008 -23.578 1 93.94 11 LEU B CA 1
ATOM 1680 C C . LEU B 1 11 ? 0.726 12.234 -22.094 1 93.94 11 LEU B C 1
ATOM 1682 O O . LEU B 1 11 ? 1.486 11.477 -21.484 1 93.94 11 LEU B O 1
ATOM 1686 N N . ALA B 1 12 ? 0.147 13.281 -21.531 1 93.5 12 ALA B N 1
ATOM 1687 C CA . ALA B 1 12 ? 0.324 13.555 -20.109 1 93.5 12 ALA B CA 1
ATOM 1688 C C . ALA B 1 12 ? -0.167 12.383 -19.266 1 93.5 12 ALA B C 1
ATOM 1690 O O . ALA B 1 12 ? 0.517 11.953 -18.328 1 93.5 12 ALA B O 1
ATOM 1691 N N . TYR B 1 13 ? -1.282 11.852 -19.688 1 92.12 13 TYR B N 1
ATOM 1692 C CA . TYR B 1 13 ? -1.875 10.773 -18.906 1 92.12 13 TYR B CA 1
ATOM 1693 C C . TYR B 1 13 ? -1.125 9.461 -19.141 1 92.12 13 TYR B C 1
ATOM 1695 O O . TYR B 1 13 ? -1.067 8.609 -18.25 1 92.12 13 TYR B O 1
ATOM 1703 N N . ILE B 1 14 ? -0.551 9.312 -20.25 1 90.62 14 ILE B N 1
ATOM 1704 C CA . ILE B 1 14 ? 0.201 8.094 -20.562 1 90.62 14 ILE B CA 1
ATOM 1705 C C . ILE B 1 14 ? 1.51 8.094 -19.766 1 90.62 14 ILE B C 1
ATOM 1707 O O . ILE B 1 14 ? 1.924 7.055 -19.25 1 90.62 14 ILE B O 1
ATOM 1711 N N . PHE B 1 15 ? 2.076 9.289 -19.547 1 91.12 15 PHE B N 1
ATOM 1712 C CA . PHE B 1 15 ? 3.441 9.305 -19.031 1 91.12 15 PHE B CA 1
ATOM 1713 C C . PHE B 1 15 ? 3.467 9.75 -17.562 1 91.12 15 PHE B C 1
ATOM 1715 O O . PHE B 1 15 ? 4.473 9.578 -16.875 1 91.12 15 PHE B O 1
ATOM 1722 N N . TRP B 1 16 ? 2.316 10.25 -17.125 1 89.75 16 TRP B N 1
ATOM 1723 C CA . TRP B 1 16 ? 2.293 10.742 -15.75 1 89.75 16 TRP B CA 1
ATOM 1724 C C . TRP B 1 16 ? 1.008 10.328 -15.047 1 89.75 16 TRP B C 1
ATOM 1726 O O . TRP B 1 16 ? 0.005 10.023 -15.695 1 89.75 16 TRP B O 1
ATOM 1736 N N . ASP B 1 17 ? 1.123 10.234 -13.789 1 89.12 17 ASP B N 1
ATOM 1737 C CA . ASP B 1 17 ? -0.087 10.047 -12.992 1 89.12 17 ASP B CA 1
ATOM 1738 C C . ASP B 1 17 ? -0.757 11.391 -12.695 1 89.12 17 ASP B C 1
ATOM 1740 O O . ASP B 1 17 ? -0.721 11.867 -11.555 1 89.12 17 ASP B O 1
ATOM 1744 N N . VAL B 1 18 ? -1.471 11.906 -13.648 1 90.25 18 VAL B N 1
ATOM 1745 C CA . VAL B 1 18 ? -2.02 13.258 -13.617 1 90.25 18 VAL B CA 1
ATOM 1746 C C . VAL B 1 18 ? -3.035 13.383 -12.477 1 90.25 18 VAL B C 1
ATOM 1748 O O . VAL B 1 18 ? -3.035 14.367 -11.742 1 90.25 18 VAL B O 1
ATOM 1751 N N . ASN B 1 19 ? -3.85 12.391 -12.336 1 89.19 19 ASN B N 1
ATOM 1752 C CA . ASN B 1 19 ? -4.879 12.43 -11.305 1 89.19 19 ASN B CA 1
ATOM 1753 C C . ASN B 1 19 ? -4.273 12.484 -9.906 1 89.19 19 ASN B C 1
ATOM 1755 O O . ASN B 1 19 ? -4.84 13.102 -9 1 89.19 19 ASN B O 1
ATOM 1759 N N . TYR B 1 20 ? -3.176 11.906 -9.75 1 89.31 20 TYR B N 1
ATOM 1760 C CA . TYR B 1 20 ? -2.48 11.93 -8.469 1 89.31 20 TYR B CA 1
ATOM 1761 C C . TYR B 1 20 ? -2.08 13.352 -8.094 1 89.31 20 TYR B C 1
ATOM 1763 O O . TYR B 1 20 ? -2.363 13.812 -6.984 1 89.31 20 TYR B O 1
ATOM 1771 N N . PHE B 1 21 ? -1.485 14.023 -8.984 1 91.12 21 PHE B N 1
ATOM 1772 C CA . PHE B 1 21 ? -0.985 15.367 -8.727 1 91.12 21 PHE B CA 1
ATOM 1773 C C . PHE B 1 21 ? -2.137 16.359 -8.547 1 91.12 21 PHE B C 1
ATOM 1775 O O . PHE B 1 21 ? -2.076 17.25 -7.703 1 91.12 21 PHE B O 1
ATOM 1782 N N . LEU B 1 22 ? -3.143 16.172 -9.352 1 91.44 22 LEU B N 1
ATOM 1783 C CA . LEU B 1 22 ? -4.324 17.016 -9.203 1 91.44 22 LEU B CA 1
ATOM 1784 C C . LEU B 1 22 ? -4.961 16.812 -7.828 1 91.44 22 LEU B C 1
ATOM 1786 O O . LEU B 1 22 ? -5.367 17.781 -7.18 1 91.44 22 LEU B O 1
ATOM 1790 N N . ARG B 1 23 ? -5.035 15.562 -7.406 1 92.19 23 ARG B N 1
ATOM 1791 C CA . ARG B 1 23 ? -5.645 15.258 -6.117 1 92.19 23 ARG B CA 1
ATOM 1792 C C . ARG B 1 23 ? -4.832 15.859 -4.973 1 92.19 23 ARG B C 1
ATOM 1794 O O . ARG B 1 23 ? -5.402 16.375 -4.004 1 92.19 23 ARG B O 1
ATOM 1801 N N . VAL B 1 24 ? -3.561 15.75 -5.027 1 91 24 VAL B N 1
ATOM 1802 C CA . VAL B 1 24 ? -2.705 16.344 -4.008 1 91 24 VAL B CA 1
ATOM 1803 C C . VAL B 1 24 ? -2.979 17.844 -3.92 1 91 24 VAL B C 1
ATOM 1805 O O . VAL B 1 24 ? -3.219 18.375 -2.832 1 91 24 VAL B O 1
ATOM 1808 N N . ALA B 1 25 ? -2.98 18.484 -5.086 1 91.44 25 ALA B N 1
ATOM 1809 C CA . ALA B 1 25 ? -3.176 19.922 -5.141 1 91.44 25 ALA B CA 1
ATOM 1810 C C . ALA B 1 25 ? -4.539 20.312 -4.578 1 91.44 25 ALA B C 1
ATOM 1812 O O . ALA B 1 25 ? -4.645 21.25 -3.779 1 91.44 25 ALA B O 1
ATOM 1813 N N . PHE B 1 26 ? -5.504 19.594 -4.938 1 93 26 PHE B N 1
ATOM 1814 C CA . PHE B 1 26 ? -6.855 19.891 -4.492 1 93 26 PHE B CA 1
ATOM 1815 C C . PHE B 1 26 ? -7.004 19.641 -2.996 1 93 26 PHE B C 1
ATOM 1817 O O . PHE B 1 26 ? -7.633 20.422 -2.283 1 93 26 PHE B O 1
ATOM 1824 N N . THR B 1 27 ? -6.465 18.531 -2.5 1 92.75 27 THR B N 1
ATOM 1825 C CA . THR B 1 27 ? -6.578 18.172 -1.091 1 92.75 27 THR B CA 1
ATOM 1826 C C . THR B 1 27 ? -5.898 19.219 -0.211 1 92.75 27 THR B C 1
ATOM 1828 O O . THR B 1 27 ? -6.48 19.688 0.767 1 92.75 27 THR B O 1
ATOM 1831 N N . ILE B 1 28 ? -4.754 19.641 -0.58 1 89.31 28 ILE B N 1
ATOM 1832 C CA . ILE B 1 28 ? -4.004 20.625 0.191 1 89.31 28 ILE B CA 1
ATOM 1833 C C . ILE B 1 28 ? -4.656 22 0.04 1 89.31 28 ILE B C 1
ATOM 1835 O O . ILE B 1 28 ? -4.824 22.719 1.022 1 89.31 28 ILE B O 1
ATOM 1839 N N . GLY B 1 29 ? -5.012 22.375 -1.231 1 90.44 29 GLY B N 1
ATOM 1840 C CA . GLY B 1 29 ? -5.648 23.656 -1.481 1 90.44 29 GLY B CA 1
ATOM 1841 C C . GLY B 1 29 ? -6.949 23.844 -0.723 1 90.44 29 GLY B C 1
ATOM 1842 O O . GLY B 1 29 ? -7.148 24.859 -0.055 1 90.44 29 GLY B O 1
ATOM 1843 N N . ILE B 1 30 ? -7.766 22.891 -0.804 1 88.81 30 ILE B N 1
ATOM 1844 C CA . ILE B 1 30 ? -9.055 22.953 -0.118 1 88.81 30 ILE B CA 1
ATOM 1845 C C . ILE B 1 30 ? -8.828 22.984 1.393 1 88.81 30 ILE B C 1
ATOM 1847 O O . ILE B 1 30 ? -9.523 23.703 2.113 1 88.81 30 ILE B O 1
ATOM 1851 N N . G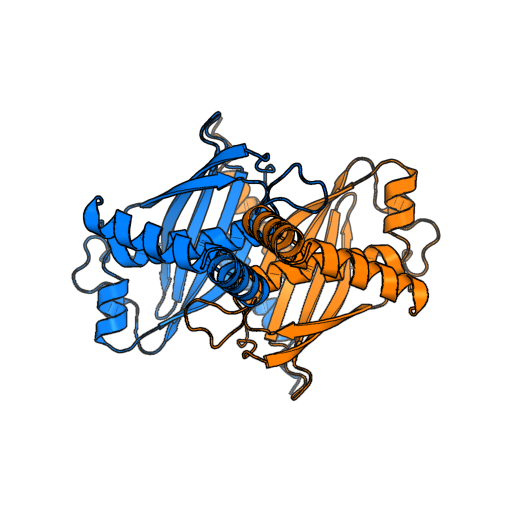LY B 1 31 ? -7.953 22.219 1.854 1 86.88 31 GLY B N 1
ATOM 1852 C CA . GLY B 1 31 ? -7.625 22.25 3.27 1 86.88 31 GLY B CA 1
ATOM 1853 C C . GLY B 1 31 ? -7.184 23.609 3.758 1 86.88 31 GLY B C 1
ATOM 1854 O O . GLY B 1 31 ? -7.645 24.094 4.797 1 86.88 31 GLY B O 1
ATOM 1855 N N . ARG B 1 32 ? -6.391 24.25 3.055 1 87.31 32 ARG B N 1
ATOM 1856 C CA . ARG B 1 32 ? -5.852 25.547 3.443 1 87.31 32 ARG B CA 1
ATOM 1857 C C . ARG B 1 32 ? -6.926 26.625 3.393 1 87.31 32 ARG B C 1
ATOM 1859 O O . ARG B 1 32 ? -6.91 27.562 4.191 1 87.31 32 ARG B O 1
ATOM 1866 N N . LEU B 1 33 ? -7.785 26.422 2.512 1 87.31 33 LEU B N 1
ATOM 1867 C CA . LEU B 1 33 ? -8.797 27.453 2.305 1 87.31 33 LEU B CA 1
ATOM 1868 C C . LEU B 1 33 ? -9.969 27.266 3.26 1 87.31 33 LEU B C 1
ATOM 1870 O O . LEU B 1 33 ? -10.562 28.234 3.719 1 87.31 33 LEU B O 1
ATOM 1874 N N . PHE B 1 34 ? -10.25 26.016 3.625 1 86 34 PHE B N 1
ATOM 1875 C CA . PHE B 1 34 ? -11.555 25.812 4.242 1 86 34 PHE B CA 1
ATOM 1876 C C . PHE B 1 34 ? -11.414 25.156 5.613 1 86 34 PHE B C 1
ATOM 1878 O O . PHE B 1 34 ? -12.383 25.062 6.367 1 86 34 PHE B O 1
ATOM 1885 N N . HIS B 1 35 ? -10.297 24.688 5.926 1 81.81 35 HIS B N 1
ATOM 1886 C CA . HIS B 1 35 ? -10.172 23.969 7.191 1 81.81 35 HIS B CA 1
ATOM 1887 C C . HIS B 1 35 ? -9.328 24.75 8.188 1 81.81 35 HIS B C 1
ATOM 1889 O O . HIS B 1 35 ? -8.367 25.422 7.793 1 81.81 35 HIS B O 1
ATOM 1895 N N . LYS B 1 36 ? -9.711 24.641 9.406 1 78.69 36 LYS B N 1
ATOM 1896 C CA . LYS B 1 36 ? -8.969 25.297 10.477 1 78.69 36 LYS B CA 1
ATOM 1897 C C . LYS B 1 36 ? -7.75 24.469 10.891 1 78.69 36 LYS B C 1
ATOM 1899 O O . LYS B 1 36 ? -7.738 23.25 10.711 1 78.69 36 LYS B O 1
ATOM 1904 N N . LYS B 1 37 ? -6.805 25.172 11.375 1 82.44 37 LYS B N 1
ATOM 1905 C CA . LYS B 1 37 ? -5.66 24.469 11.945 1 82.44 37 LYS B CA 1
ATOM 1906 C C . LYS B 1 37 ? -6.066 23.641 13.164 1 82.44 37 LYS B C 1
ATOM 1908 O O . LYS B 1 37 ? -6.988 24.016 13.891 1 82.44 37 LYS B O 1
ATOM 1913 N N . CYS B 1 38 ? -5.445 22.5 13.195 1 85.62 38 CYS B N 1
ATOM 1914 C CA . CYS B 1 38 ? -5.785 21.625 14.305 1 85.62 38 CYS B CA 1
ATOM 1915 C C . CYS B 1 38 ? -4.543 21.234 15.102 1 85.62 38 CYS B C 1
ATOM 1917 O O . CYS B 1 38 ? -3.422 21.562 14.703 1 85.62 38 CYS B O 1
ATOM 1919 N N . GLY B 1 39 ? -4.793 20.672 16.281 1 85.75 39 GLY B N 1
ATOM 1920 C CA . GLY B 1 39 ? -3.701 20.234 17.141 1 85.75 39 GLY B CA 1
ATOM 1921 C C . GLY B 1 39 ? -3.244 18.812 16.812 1 85.75 39 GLY B C 1
ATOM 1922 O O . GLY B 1 39 ? -3.877 18.109 16.016 1 85.75 39 GLY B O 1
ATOM 1923 N N . ILE B 1 40 ? -2.199 18.469 17.438 1 85.44 40 ILE B N 1
ATOM 1924 C CA . ILE B 1 40 ? -1.562 17.188 17.125 1 85.44 40 ILE B CA 1
ATOM 1925 C C . ILE B 1 40 ? -2.428 16.031 17.641 1 85.44 40 ILE B C 1
ATOM 1927 O O . ILE B 1 40 ? -2.311 14.906 17.172 1 85.44 40 ILE B O 1
ATOM 1931 N N . ASN B 1 41 ? -3.279 16.359 18.562 1 86.69 41 ASN B N 1
ATOM 1932 C CA . ASN B 1 41 ? -4.137 15.328 19.125 1 86.69 41 ASN B CA 1
ATOM 1933 C C . ASN B 1 41 ? -5.441 15.195 18.344 1 86.69 41 ASN B C 1
ATOM 1935 O O . ASN B 1 41 ? -6.219 14.266 18.578 1 86.69 41 ASN B O 1
ATOM 1939 N N . ASP B 1 42 ? -5.645 16.109 17.5 1 90.31 42 ASP B N 1
ATOM 1940 C CA . ASP B 1 42 ? -6.871 16.078 16.703 1 90.31 42 ASP B CA 1
ATOM 1941 C C . ASP B 1 42 ? -6.742 15.109 15.539 1 90.31 42 ASP B C 1
ATOM 1943 O O . ASP B 1 42 ? -5.633 14.781 15.117 1 90.31 42 ASP B O 1
ATOM 1947 N N . SER B 1 43 ? -7.906 14.625 15.125 1 94.62 43 SER B N 1
ATOM 1948 C CA . SER B 1 43 ? -7.98 13.859 13.883 1 94.62 43 SER B CA 1
ATOM 1949 C C . SER B 1 43 ? -8.398 14.734 12.711 1 94.62 43 SER B C 1
ATOM 1951 O O . SER B 1 43 ? -9.172 15.68 12.883 1 94.62 43 SER B O 1
ATOM 1953 N N . THR B 1 44 ? -7.832 14.523 11.617 1 96.12 44 THR B N 1
ATOM 1954 C CA . THR B 1 44 ? -8.273 15.188 10.398 1 96.12 44 THR B CA 1
ATOM 1955 C C . THR B 1 44 ? -8.969 14.195 9.469 1 96.12 44 THR B C 1
ATOM 1957 O O . THR B 1 44 ? -8.805 12.984 9.602 1 96.12 44 THR B O 1
ATOM 1960 N N . THR B 1 45 ? -9.797 14.734 8.602 1 96.81 45 THR B N 1
ATOM 1961 C CA . THR B 1 45 ? -10.562 13.891 7.695 1 96.81 45 THR B CA 1
ATOM 1962 C C . THR B 1 45 ? -10.516 14.445 6.273 1 96.81 45 THR B C 1
ATOM 1964 O O . THR B 1 45 ? -10.625 15.656 6.07 1 96.81 45 THR B O 1
ATOM 1967 N N . ILE B 1 46 ? -10.273 13.602 5.359 1 96.94 46 ILE B N 1
ATOM 1968 C CA . ILE B 1 46 ? -10.5 13.93 3.957 1 96.94 46 ILE B CA 1
ATOM 1969 C C . ILE B 1 46 ? -11.508 12.953 3.352 1 96.94 46 ILE B C 1
ATOM 1971 O O . ILE B 1 46 ? -11.75 11.875 3.898 1 96.94 46 ILE B O 1
ATOM 1975 N N . TYR B 1 47 ? -12.094 13.375 2.307 1 97 47 TYR B N 1
ATOM 1976 C CA . TYR B 1 47 ? -13.125 12.57 1.676 1 97 47 TYR B CA 1
ATOM 1977 C C . TYR B 1 47 ? -12.695 12.109 0.289 1 97 47 TYR B C 1
ATOM 1979 O O . TYR B 1 47 ? -11.852 12.75 -0.346 1 97 47 TYR B O 1
ATOM 1987 N N . GLY B 1 48 ? -13.211 10.969 -0.072 1 96.06 48 GLY B N 1
ATOM 1988 C CA . GLY B 1 48 ? -12.914 10.398 -1.378 1 96.06 48 GLY B CA 1
ATOM 1989 C C . GLY B 1 48 ? -14.086 9.633 -1.969 1 96.06 48 GLY B C 1
ATOM 1990 O O . GLY B 1 48 ? -15.125 9.484 -1.327 1 96.06 48 GLY B O 1
ATOM 1991 N N . PHE B 1 49 ? -13.883 9.273 -3.223 1 96.31 49 PHE B N 1
ATOM 1992 C CA . PHE B 1 49 ? -14.844 8.492 -3.992 1 96.31 49 PHE B CA 1
ATOM 1993 C C . PHE B 1 49 ? -14.141 7.438 -4.832 1 96.31 49 PHE B C 1
ATOM 1995 O O . PHE B 1 49 ? -13.188 7.746 -5.555 1 96.31 49 PHE B O 1
ATOM 2002 N N . CYS B 1 50 ? -14.531 6.211 -4.605 1 96.06 50 CYS B N 1
ATOM 2003 C CA . CYS B 1 50 ? -13.938 5.145 -5.398 1 96.06 50 CYS B CA 1
ATOM 2004 C C . CYS B 1 50 ? -14.477 5.152 -6.824 1 96.06 50 CYS B C 1
ATOM 2006 O O . CYS B 1 50 ? -15.641 4.832 -7.055 1 96.06 50 CYS B O 1
ATOM 2008 N N . THR B 1 51 ? -13.672 5.434 -7.766 1 94.06 51 THR B N 1
ATOM 2009 C CA . THR B 1 51 ? -14.086 5.52 -9.164 1 94.06 51 THR B CA 1
ATOM 2010 C C . THR B 1 51 ? -13.523 4.355 -9.969 1 94.06 51 THR B C 1
ATOM 2012 O O . THR B 1 51 ? -12.875 3.463 -9.414 1 94.06 51 THR B O 1
ATOM 2015 N N . THR B 1 52 ? -13.734 4.41 -11.305 1 91.12 52 THR B N 1
ATOM 2016 C CA . THR B 1 52 ? -13.242 3.367 -12.195 1 91.12 52 THR B CA 1
ATOM 2017 C C . THR B 1 52 ? -11.719 3.412 -12.289 1 91.12 52 THR B C 1
ATOM 2019 O O . THR B 1 52 ? -11.086 2.434 -12.695 1 91.12 52 THR B O 1
ATOM 2022 N N . GLN B 1 53 ? -11.156 4.516 -11.898 1 89 53 GLN B N 1
ATOM 2023 C CA . GLN B 1 53 ? -9.703 4.672 -11.898 1 89 53 GLN B CA 1
ATOM 2024 C C . GLN B 1 53 ? -9.07 3.922 -10.734 1 89 53 GLN B C 1
ATOM 2026 O O . GLN B 1 53 ? -7.855 3.723 -10.703 1 89 53 GLN B O 1
ATOM 2031 N N . ASP B 1 54 ? -9.961 3.459 -9.859 1 89.25 54 ASP B N 1
ATOM 2032 C CA . ASP B 1 54 ? -9.43 2.98 -8.586 1 89.25 54 ASP B CA 1
ATOM 2033 C C . ASP B 1 54 ? -9.68 1.481 -8.414 1 89.25 54 ASP B C 1
ATOM 2035 O O . ASP B 1 54 ? -9.438 0.925 -7.344 1 89.25 54 ASP B O 1
ATOM 2039 N N . VAL B 1 55 ? -10.117 0.825 -9.391 1 86.06 55 VAL B N 1
ATOM 2040 C CA . VAL B 1 55 ? -10.648 -0.521 -9.203 1 86.06 55 VAL B CA 1
ATOM 2041 C C . VAL B 1 55 ? -9.562 -1.552 -9.523 1 86.06 55 VAL B C 1
ATOM 2043 O O . VAL B 1 55 ? -8.602 -1.253 -10.227 1 86.06 55 VAL B O 1
ATOM 2046 N N . ASP B 1 56 ? -9.773 -2.662 -8.945 1 84.94 56 ASP B N 1
ATOM 2047 C CA . ASP B 1 56 ? -8.875 -3.793 -9.188 1 84.94 56 ASP B CA 1
ATOM 2048 C C . ASP B 1 56 ? -9.258 -4.527 -10.469 1 84.94 56 ASP B C 1
ATOM 2050 O O . ASP B 1 56 ? -10.016 -4 -11.289 1 84.94 56 ASP B O 1
ATOM 2054 N N . ILE B 1 57 ? -8.703 -5.719 -10.594 1 77.12 57 ILE B N 1
ATOM 2055 C CA . ILE B 1 57 ? -8.852 -6.48 -11.828 1 77.12 57 ILE B CA 1
ATOM 2056 C C . ILE B 1 57 ? -10.305 -6.914 -12 1 77.12 57 ILE B C 1
ATOM 2058 O O . ILE B 1 57 ? -10.766 -7.145 -13.117 1 77.12 57 ILE B O 1
ATOM 2062 N N . PHE B 1 58 ? -11 -6.961 -10.867 1 80.06 58 PHE B N 1
ATOM 2063 C CA . PHE B 1 58 ? -12.383 -7.414 -10.938 1 80.06 58 PHE B CA 1
ATOM 2064 C C . PHE B 1 58 ? -13.328 -6.238 -11.141 1 80.06 58 PHE B C 1
ATOM 2066 O O . PHE B 1 58 ? -14.531 -6.43 -11.336 1 80.06 58 PHE B O 1
ATOM 2073 N N . LEU B 1 59 ? -12.867 -5.086 -11.07 1 81.56 59 LEU B N 1
ATOM 2074 C CA . LEU B 1 59 ? -13.555 -3.834 -11.383 1 81.56 59 LEU B CA 1
ATOM 2075 C C . LEU B 1 59 ? -14.695 -3.578 -10.406 1 81.56 59 LEU B C 1
ATOM 2077 O O . LEU B 1 59 ? -15.578 -2.758 -10.672 1 81.56 59 LEU B O 1
ATOM 2081 N N . ARG B 1 60 ? -14.648 -4.266 -9.281 1 87.56 60 ARG B N 1
ATOM 2082 C CA . ARG B 1 60 ? -15.773 -4.152 -8.359 1 87.56 60 ARG B CA 1
ATOM 2083 C C . ARG B 1 60 ? -15.359 -3.467 -7.066 1 87.56 60 ARG B C 1
ATOM 2085 O O . ARG B 1 60 ? -16.219 -2.967 -6.324 1 87.56 60 ARG B O 1
ATOM 2092 N N . HIS B 1 61 ? -14.102 -3.49 -6.832 1 93.25 61 HIS B N 1
ATOM 2093 C CA . HIS B 1 61 ? -13.656 -2.967 -5.547 1 93.25 61 HIS B CA 1
ATOM 2094 C C . HIS B 1 61 ? -12.391 -2.123 -5.707 1 93.25 61 HIS B C 1
ATOM 2096 O O . HIS B 1 61 ? -11.664 -2.27 -6.691 1 93.25 61 HIS B O 1
ATOM 2102 N N . MET B 1 62 ? -12.219 -1.247 -4.766 1 94.31 62 MET B N 1
ATOM 2103 C CA . MET B 1 62 ? -11.008 -0.422 -4.758 1 94.31 62 MET B CA 1
ATOM 2104 C C . MET B 1 62 ? -9.758 -1.288 -4.672 1 94.31 62 MET B C 1
ATOM 2106 O O . MET B 1 62 ? -9.688 -2.211 -3.861 1 94.31 62 MET B O 1
ATOM 2110 N N . ASN B 1 63 ? -8.836 -0.984 -5.551 1 94.19 63 ASN B N 1
ATOM 2111 C CA . ASN B 1 63 ? -7.559 -1.693 -5.578 1 94.19 63 ASN B CA 1
ATOM 2112 C C . ASN B 1 63 ? -6.75 -1.439 -4.309 1 94.19 63 ASN B C 1
ATOM 2114 O O . ASN B 1 63 ? -6.734 -0.321 -3.793 1 94.19 63 ASN B O 1
ATOM 2118 N N . ASN B 1 64 ? -6.008 -2.496 -3.83 1 93.81 64 ASN B N 1
ATOM 2119 C CA . ASN B 1 64 ? -5.207 -2.393 -2.613 1 93.81 64 ASN B CA 1
ATOM 2120 C C . ASN B 1 64 ? -4.23 -1.225 -2.684 1 93.81 64 ASN B C 1
ATOM 2122 O O . ASN B 1 64 ? -3.998 -0.542 -1.684 1 93.81 64 ASN B O 1
ATOM 2126 N N . ALA B 1 65 ? -3.648 -0.994 -3.812 1 93.88 65 ALA B N 1
ATOM 2127 C CA . ALA B 1 65 ? -2.658 0.065 -3.982 1 93.88 65 ALA B CA 1
ATOM 2128 C C . ALA B 1 65 ? -3.297 1.443 -3.834 1 93.88 65 ALA B C 1
ATOM 2130 O O . ALA B 1 65 ? -2.645 2.395 -3.4 1 93.88 65 ALA B O 1
ATOM 2131 N N . ARG B 1 66 ? -4.516 1.501 -4.207 1 94.56 66 ARG B N 1
ATOM 2132 C CA . ARG B 1 66 ? -5.195 2.791 -4.152 1 94.56 66 ARG B CA 1
ATOM 2133 C C . ARG B 1 66 ? -5.434 3.227 -2.709 1 94.56 66 ARG B C 1
ATOM 2135 O O . ARG B 1 66 ? -5.398 4.418 -2.402 1 94.56 66 ARG B O 1
ATOM 2142 N N . TYR B 1 67 ? -5.699 2.283 -1.811 1 96.56 67 TYR B N 1
ATOM 2143 C CA . TYR B 1 67 ? -5.75 2.621 -0.393 1 96.56 67 TYR B CA 1
ATOM 2144 C C . TYR B 1 67 ? -4.48 3.348 0.041 1 96.56 67 TYR B C 1
ATOM 2146 O O . TYR B 1 67 ? -4.551 4.398 0.681 1 96.56 67 TYR B O 1
ATOM 2154 N N . VAL B 1 68 ? -3.385 2.811 -0.351 1 95.19 68 VAL B N 1
ATOM 2155 C CA . VAL B 1 68 ? -2.092 3.342 0.066 1 95.19 68 VAL B CA 1
ATOM 2156 C C . VAL B 1 68 ? -1.868 4.715 -0.567 1 95.19 68 VAL B C 1
ATOM 2158 O O . VAL B 1 68 ? -1.285 5.605 0.056 1 95.19 68 VAL B O 1
ATOM 2161 N N . ARG B 1 69 ? -2.311 4.848 -1.747 1 94.06 69 ARG B N 1
ATOM 2162 C CA . ARG B 1 69 ? -2.225 6.152 -2.398 1 94.06 69 ARG B CA 1
ATOM 2163 C C . ARG B 1 69 ? -2.977 7.211 -1.6 1 94.06 69 ARG B C 1
ATOM 2165 O O . ARG B 1 69 ? -2.473 8.32 -1.398 1 94.06 69 ARG B O 1
ATOM 2172 N N . GLU B 1 70 ? -4.121 6.887 -1.199 1 95.88 70 GLU B N 1
ATOM 2173 C CA . GLU B 1 70 ? -4.949 7.812 -0.431 1 95.88 70 GLU B CA 1
ATOM 2174 C C . GLU B 1 70 ? -4.281 8.18 0.891 1 95.88 70 GLU B C 1
ATOM 2176 O O . GLU B 1 70 ? -4.512 9.266 1.426 1 95.88 70 GLU B O 1
ATOM 2181 N N . LEU B 1 71 ? -3.496 7.289 1.412 1 95.88 71 LEU B N 1
ATOM 2182 C CA . LEU B 1 71 ? -2.773 7.57 2.646 1 95.88 71 LEU B CA 1
ATOM 2183 C C . LEU B 1 71 ? -1.914 8.82 2.5 1 95.88 71 LEU B C 1
ATOM 2185 O O . LEU B 1 71 ? -1.818 9.633 3.428 1 95.88 71 LEU B O 1
ATOM 2189 N N . ASP B 1 72 ? -1.324 8.961 1.365 1 93.94 72 ASP B N 1
ATOM 2190 C CA . ASP B 1 72 ? -0.451 10.102 1.117 1 93.94 72 ASP B CA 1
ATOM 2191 C C . ASP B 1 72 ? -1.23 11.414 1.192 1 93.94 72 ASP B C 1
ATOM 2193 O O . ASP B 1 72 ? -0.816 12.352 1.88 1 93.94 72 ASP B O 1
ATOM 2197 N N . PHE B 1 73 ? -2.338 11.398 0.533 1 95.88 73 PHE B N 1
ATOM 2198 C CA . PHE B 1 73 ? -3.141 12.617 0.528 1 95.88 73 PHE B CA 1
ATOM 2199 C C . PHE B 1 73 ? -3.572 12.984 1.942 1 95.88 73 PHE B C 1
ATOM 2201 O O . PHE B 1 73 ? -3.488 14.148 2.34 1 95.88 73 PHE B O 1
ATOM 2208 N N . ALA B 1 74 ? -3.977 11.992 2.633 1 97.12 74 ALA B N 1
ATOM 2209 C CA . ALA B 1 74 ? -4.465 12.211 3.992 1 97.12 74 ALA B CA 1
ATOM 2210 C C . ALA B 1 74 ? -3.338 12.672 4.914 1 97.12 74 ALA B C 1
ATOM 2212 O O . ALA B 1 74 ? -3.537 13.547 5.758 1 97.12 74 ALA B O 1
ATOM 2213 N N . ARG B 1 75 ? -2.199 12.102 4.758 1 95.56 75 ARG B N 1
ATOM 2214 C CA . ARG B 1 75 ? -1.06 12.492 5.582 1 95.56 75 ARG B CA 1
ATOM 2215 C C . ARG B 1 75 ? -0.62 13.922 5.27 1 95.56 75 ARG B C 1
ATOM 2217 O O . ARG B 1 75 ? -0.332 14.695 6.18 1 95.56 75 ARG B O 1
ATOM 2224 N N . PHE B 1 76 ? -0.552 14.18 3.957 1 94 76 PHE B N 1
ATOM 2225 C CA . PHE B 1 76 ? -0.187 15.539 3.568 1 94 76 PHE B CA 1
ATOM 2226 C C . PHE B 1 76 ? -1.167 16.547 4.152 1 94 76 PHE B C 1
ATOM 2228 O O . PHE B 1 76 ? -0.758 17.594 4.66 1 94 76 PHE B O 1
ATOM 2235 N N . HIS B 1 77 ? -2.406 16.234 4.039 1 95.94 77 HIS B N 1
ATOM 2236 C CA . HIS B 1 77 ? -3.445 17.094 4.613 1 95.94 77 HIS B CA 1
ATOM 2237 C C . HIS B 1 77 ? -3.244 17.266 6.113 1 95.94 77 HIS B C 1
ATOM 2239 O O . HIS B 1 77 ? -3.281 18.391 6.617 1 95.94 77 HIS B O 1
ATOM 2245 N N . PHE B 1 78 ? -2.994 16.234 6.809 1 96.19 78 PHE B N 1
ATOM 2246 C CA . PHE B 1 78 ? -2.791 16.25 8.25 1 96.19 78 PHE B CA 1
ATOM 2247 C C . PHE B 1 78 ? -1.582 17.109 8.617 1 96.19 78 PHE B C 1
ATOM 2249 O O . PHE B 1 78 ? -1.656 17.938 9.523 1 96.19 78 PHE B O 1
ATOM 2256 N N . TYR B 1 79 ? -0.455 16.844 7.918 1 94.44 79 TYR B N 1
ATOM 2257 C CA . TYR B 1 79 ? 0.755 17.625 8.156 1 94.44 79 TYR B CA 1
ATOM 2258 C C . TYR B 1 79 ? 0.493 19.109 7.957 1 94.44 79 TYR B C 1
ATOM 2260 O O . TYR B 1 79 ? 0.979 19.953 8.727 1 94.44 79 TYR B O 1
ATOM 2268 N N . ASP B 1 80 ? -0.212 19.359 6.949 1 93.5 80 ASP B N 1
ATOM 2269 C CA . ASP B 1 80 ? -0.476 20.75 6.617 1 93.5 80 ASP B CA 1
ATOM 2270 C C . ASP B 1 80 ? -1.397 21.391 7.652 1 93.5 80 ASP B C 1
ATOM 2272 O O . ASP B 1 80 ? -1.127 22.5 8.125 1 93.5 80 ASP B O 1
ATOM 2276 N N . ARG B 1 81 ? -2.457 20.734 8.062 1 93.25 81 ARG B N 1
ATOM 2277 C CA . ARG B 1 81 ? -3.473 21.297 8.945 1 93.25 81 ARG B CA 1
ATOM 2278 C C . ARG B 1 81 ? -2.941 21.438 10.367 1 93.25 81 ARG B C 1
ATOM 2280 O O . ARG B 1 81 ? -3.344 22.344 11.102 1 93.25 81 ARG B O 1
ATOM 2287 N N . THR B 1 82 ? -2.072 20.625 10.82 1 92.06 82 THR B N 1
ATOM 2288 C CA . THR B 1 82 ? -1.555 20.641 12.18 1 92.06 82 THR B CA 1
ATOM 2289 C C . THR B 1 82 ? -0.409 21.641 12.312 1 92.06 82 THR B C 1
ATOM 2291 O O . THR B 1 82 ? -0.022 22.016 13.422 1 92.06 82 THR B O 1
ATOM 2294 N N . GLY B 1 83 ? 0.229 21.953 11.148 1 90.56 83 GLY B N 1
ATOM 2295 C CA . GLY B 1 83 ? 1.387 22.828 11.188 1 90.56 83 GLY B CA 1
ATOM 2296 C C . GLY B 1 83 ? 2.705 22.078 11.172 1 90.56 83 GLY B C 1
ATOM 2297 O O . GLY B 1 83 ? 3.771 22.703 11.078 1 90.56 83 GLY B O 1
ATOM 2298 N N . ILE B 1 84 ? 2.607 20.828 11.203 1 92.06 84 ILE B N 1
ATOM 2299 C CA . ILE B 1 84 ? 3.791 19.969 11.164 1 92.06 84 ILE B CA 1
ATOM 2300 C C . ILE B 1 84 ? 4.582 20.25 9.883 1 92.06 84 ILE B C 1
ATOM 2302 O O . ILE B 1 84 ? 5.812 20.328 9.914 1 92.06 84 ILE B O 1
ATOM 2306 N N . TYR B 1 85 ? 3.887 20.375 8.852 1 92.44 85 TYR B N 1
ATOM 2307 C CA . TYR B 1 85 ? 4.543 20.594 7.566 1 92.44 85 TYR B CA 1
ATOM 2308 C C . TYR B 1 85 ? 5.383 21.859 7.594 1 92.44 85 TYR B C 1
ATOM 2310 O O . TYR B 1 85 ? 6.523 21.875 7.125 1 92.44 85 TYR B O 1
ATOM 2318 N N . THR B 1 86 ? 4.852 22.906 8.156 1 92.5 86 THR B N 1
ATOM 2319 C CA . THR B 1 86 ? 5.551 24.172 8.266 1 92.5 86 THR B CA 1
ATOM 2320 C C . THR B 1 86 ? 6.824 24.031 9.094 1 92.5 86 THR B C 1
ATOM 2322 O O . THR B 1 86 ? 7.883 24.531 8.711 1 92.5 86 THR B O 1
ATOM 2325 N N . ASN B 1 87 ? 6.707 23.312 10.141 1 94.12 87 ASN B N 1
ATOM 2326 C CA . ASN B 1 87 ? 7.852 23.141 11.031 1 94.12 87 ASN B CA 1
ATOM 2327 C C . ASN B 1 87 ? 8.938 22.281 10.383 1 94.12 87 ASN B C 1
ATOM 2329 O O . ASN B 1 87 ? 10.125 22.516 10.586 1 94.12 87 ASN B O 1
ATOM 2333 N N . ILE B 1 88 ? 8.508 21.266 9.617 1 93.25 88 ILE B N 1
ATOM 2334 C CA . ILE B 1 88 ? 9.461 20.422 8.906 1 93.25 88 ILE B CA 1
ATOM 2335 C C . ILE B 1 88 ? 10.219 21.25 7.875 1 93.25 88 ILE B C 1
ATOM 2337 O O . ILE B 1 88 ? 11.445 21.188 7.801 1 93.25 88 ILE B O 1
ATOM 2341 N N . LYS B 1 89 ? 9.531 22.016 7.16 1 93.06 89 LYS B N 1
ATOM 2342 C CA . LYS B 1 89 ? 10.109 22.812 6.074 1 93.06 89 LYS B CA 1
ATOM 2343 C C . LYS B 1 89 ? 11.047 23.891 6.613 1 93.06 89 LYS B C 1
ATOM 2345 O O . LYS B 1 89 ? 12.047 24.219 5.984 1 93.06 89 LYS B O 1
ATOM 2350 N N . ALA B 1 90 ? 10.742 24.406 7.773 1 94.5 90 ALA B N 1
ATOM 2351 C CA . ALA B 1 90 ? 11.516 25.484 8.391 1 94.5 90 ALA B CA 1
ATOM 2352 C C . ALA B 1 90 ? 12.953 25.047 8.656 1 94.5 90 ALA B C 1
ATOM 2354 O O . ALA B 1 90 ? 13.859 25.875 8.695 1 94.5 90 ALA B O 1
ATOM 2355 N N . VAL B 1 91 ? 13.172 23.766 8.727 1 94.62 91 VAL B N 1
ATOM 2356 C CA . VAL B 1 91 ? 14.508 23.297 9.055 1 94.62 91 VAL B CA 1
ATOM 2357 C C . VAL B 1 91 ? 15.023 22.391 7.934 1 94.62 91 VAL B C 1
ATOM 2359 O O . VAL B 1 91 ? 15.922 21.578 8.148 1 94.62 91 VAL B O 1
ATOM 2362 N N . ASP B 1 92 ? 14.359 22.375 6.812 1 94.5 92 ASP B N 1
ATOM 2363 C CA . ASP B 1 92 ? 14.695 21.562 5.648 1 94.5 92 ASP B CA 1
ATOM 2364 C C . ASP B 1 92 ? 14.656 20.078 5.992 1 94.5 92 ASP B C 1
ATOM 2366 O O . ASP B 1 92 ? 15.562 19.312 5.625 1 94.5 92 ASP B O 1
ATOM 2370 N N . GLY B 1 93 ? 13.703 19.797 6.836 1 94.38 93 GLY B N 1
ATOM 2371 C CA . GLY B 1 93 ? 13.5 18.391 7.203 1 94.38 93 GLY B CA 1
ATOM 2372 C C . GLY B 1 93 ? 12.594 17.656 6.242 1 94.38 93 GLY B C 1
ATOM 2373 O O . GLY B 1 93 ? 12.133 18.219 5.25 1 94.38 93 GLY B O 1
ATOM 2374 N N . HIS B 1 94 ? 12.461 16.328 6.496 1 92.19 94 HIS B N 1
ATOM 2375 C CA . HIS B 1 94 ? 11.594 15.469 5.699 1 92.19 94 HIS B CA 1
ATOM 2376 C C . HIS B 1 94 ? 10.969 14.375 6.555 1 92.19 94 HIS B C 1
ATOM 2378 O O . HIS B 1 94 ? 11.531 13.984 7.582 1 92.19 94 HIS B O 1
ATOM 2384 N N . ALA B 1 95 ? 9.812 14.07 6.227 1 92.62 95 ALA B N 1
ATOM 2385 C CA . ALA B 1 95 ? 9.156 12.883 6.773 1 92.62 95 ALA B CA 1
ATOM 2386 C C . ALA B 1 95 ? 8.977 11.812 5.703 1 92.62 95 ALA B C 1
ATOM 2388 O O . ALA B 1 95 ? 8.297 12.039 4.703 1 92.62 95 ALA B O 1
ATOM 2389 N N . LEU B 1 96 ? 9.578 10.703 5.934 1 92.94 96 LEU B N 1
ATOM 2390 C CA . LEU B 1 96 ? 9.531 9.617 4.957 1 92.94 96 LEU B CA 1
ATOM 2391 C C . LEU B 1 96 ? 8.797 8.406 5.523 1 92.94 96 LEU B C 1
ATOM 2393 O O . LEU B 1 96 ? 8.945 8.078 6.703 1 92.94 96 LEU B O 1
ATOM 2397 N N . GLN B 1 97 ? 8.016 7.871 4.664 1 95.44 97 GLN B N 1
ATOM 2398 C CA . GLN B 1 97 ? 7.363 6.633 5.078 1 95.44 97 GLN B CA 1
ATOM 2399 C C . GLN B 1 97 ? 8.367 5.488 5.168 1 95.44 97 GLN B C 1
ATOM 2401 O O . GLN B 1 97 ? 8.898 5.035 4.148 1 95.44 97 GLN B O 1
ATOM 2406 N N . GLY B 1 98 ? 8.57 4.961 6.352 1 96.62 98 GLY B N 1
ATOM 2407 C CA . GLY B 1 98 ? 9.516 3.871 6.551 1 96.62 98 GLY B CA 1
ATOM 2408 C C . GLY B 1 98 ? 8.859 2.504 6.535 1 96.62 98 GLY B C 1
ATOM 2409 O O . GLY B 1 98 ? 9.516 1.498 6.254 1 96.62 98 GLY B O 1
ATOM 2410 N N . ALA B 1 99 ? 7.617 2.496 6.906 1 98 99 ALA B N 1
ATOM 2411 C CA . ALA B 1 99 ? 6.855 1.25 6.934 1 98 99 ALA B CA 1
ATOM 2412 C C . ALA B 1 99 ? 5.359 1.526 7.039 1 98 99 ALA B C 1
ATOM 2414 O O . ALA B 1 99 ? 4.949 2.609 7.465 1 98 99 ALA B O 1
ATOM 2415 N N . SER B 1 100 ? 4.574 0.649 6.648 1 98.06 100 SER B N 1
ATOM 2416 C CA . SER B 1 100 ? 3.131 0.717 6.836 1 98.06 100 SER B CA 1
ATOM 2417 C C . SER B 1 100 ? 2.525 -0.677 6.969 1 98.06 100 SER B C 1
ATOM 2419 O O . SER B 1 100 ? 3.016 -1.633 6.367 1 98.06 100 SER B O 1
ATOM 2421 N N . SER B 1 101 ? 1.613 -0.799 7.789 1 98.25 101 SER B N 1
ATOM 2422 C CA . SER B 1 101 ? 0.815 -2.008 7.965 1 98.25 101 SER B CA 1
ATOM 2423 C C . SER B 1 101 ? -0.668 -1.728 7.75 1 98.25 101 SER B C 1
ATOM 2425 O O . SER B 1 101 ? -1.262 -0.917 8.461 1 98.25 101 SER B O 1
ATOM 2427 N N . ILE B 1 102 ? -1.199 -2.371 6.801 1 97.94 102 ILE B N 1
ATOM 2428 C CA . ILE B 1 102 ? -2.602 -2.131 6.473 1 97.94 102 ILE B CA 1
ATOM 2429 C C . ILE B 1 102 ? -3.398 -3.422 6.648 1 97.94 102 ILE B C 1
ATOM 2431 O O . ILE B 1 102 ? -2.949 -4.496 6.25 1 97.94 102 ILE B O 1
ATOM 2435 N N . ARG B 1 103 ? -4.461 -3.309 7.297 1 97.88 103 ARG B N 1
ATOM 2436 C CA . ARG B 1 103 ? -5.438 -4.387 7.41 1 97.88 103 ARG B CA 1
ATOM 2437 C C . ARG B 1 103 ? -6.727 -4.039 6.676 1 97.88 103 ARG B C 1
ATOM 2439 O O . ARG B 1 103 ? -7.348 -3.012 6.949 1 97.88 103 ARG B O 1
ATOM 2446 N N . TYR B 1 104 ? -7.062 -4.902 5.773 1 97.19 104 TYR B N 1
ATOM 2447 C CA . TYR B 1 104 ? -8.305 -4.75 5.02 1 97.19 104 TYR B CA 1
ATOM 2448 C C . TYR B 1 104 ? -9.43 -5.555 5.66 1 97.19 104 TYR B C 1
ATOM 2450 O O . TYR B 1 104 ? -9.375 -6.785 5.707 1 97.19 104 TYR B O 1
ATOM 2458 N N . ARG B 1 105 ? -10.398 -4.871 6.078 1 96.06 105 ARG B N 1
ATOM 2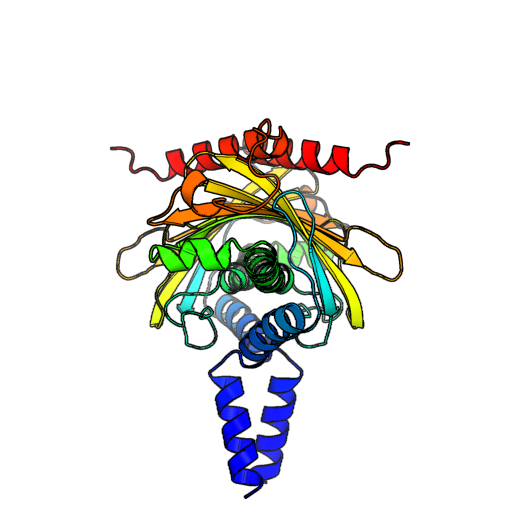459 C CA . ARG B 1 105 ? -11.492 -5.543 6.77 1 96.06 105 ARG B CA 1
ATOM 2460 C C . ARG B 1 105 ? -12.609 -5.91 5.793 1 96.06 105 ARG B C 1
ATOM 2462 O O . ARG B 1 105 ? -13.117 -7.031 5.816 1 96.06 105 ARG B O 1
ATOM 2469 N N . ARG B 1 106 ? -13.008 -4.953 5.023 1 95.5 106 ARG B N 1
ATOM 2470 C CA . ARG B 1 106 ? -13.969 -5.102 3.934 1 95.5 106 ARG B CA 1
ATOM 2471 C C . ARG B 1 106 ? -13.57 -4.238 2.738 1 95.5 106 ARG B C 1
ATOM 2473 O O . ARG B 1 106 ? -12.969 -3.178 2.9 1 95.5 106 ARG B O 1
ATOM 2480 N N . THR B 1 107 ? -13.906 -4.703 1.604 1 94.62 107 THR B N 1
ATOM 2481 C CA . THR B 1 107 ? -13.578 -3.949 0.399 1 94.62 107 THR B CA 1
ATOM 2482 C C . THR B 1 107 ? -14.445 -2.701 0.287 1 94.62 107 THR B C 1
ATOM 2484 O O . THR B 1 107 ? -15.562 -2.668 0.808 1 94.62 107 THR B O 1
ATOM 2487 N N . ILE B 1 108 ? -13.891 -1.674 -0.282 1 96.69 108 ILE B N 1
ATOM 2488 C CA . ILE B 1 108 ? -14.688 -0.514 -0.67 1 96.69 108 ILE B CA 1
ATOM 2489 C C . ILE B 1 108 ? -15.227 -0.708 -2.086 1 96.69 108 ILE B C 1
ATOM 2491 O O . ILE B 1 108 ? -14.453 -0.764 -3.047 1 96.69 108 ILE B O 1
ATOM 2495 N N . PRO B 1 109 ? -16.547 -0.801 -2.221 1 95.25 109 PRO B N 1
ATOM 2496 C CA . PRO B 1 109 ? -17.094 -1.028 -3.559 1 95.25 109 PRO B CA 1
ATOM 2497 C C . PRO B 1 109 ? -16.875 0.154 -4.5 1 95.25 109 PRO B C 1
ATOM 2499 O O . PRO B 1 109 ? -16.719 1.289 -4.043 1 95.25 109 PRO B O 1
ATOM 2502 N N . ILE B 1 110 ? -16.859 -0.154 -5.723 1 94.94 110 ILE B N 1
ATOM 2503 C CA . ILE B 1 110 ? -16.781 0.909 -6.719 1 94.94 110 ILE B CA 1
ATOM 2504 C C . ILE B 1 110 ? -17.953 1.867 -6.547 1 94.94 110 ILE B C 1
ATOM 2506 O O . ILE B 1 110 ? -19.047 1.452 -6.16 1 94.94 110 ILE B O 1
ATOM 2510 N N . PHE B 1 111 ? -17.703 3.129 -6.797 1 95.94 111 PHE B N 1
ATOM 2511 C CA . PHE B 1 111 ? -18.672 4.207 -6.75 1 95.94 111 PHE B CA 1
ATOM 2512 C C . PHE B 1 111 ? -19.203 4.402 -5.332 1 95.94 111 PHE B C 1
ATOM 2514 O O . PHE B 1 111 ? -20.391 4.633 -5.129 1 95.94 111 PHE B O 1
ATOM 2521 N N . SER B 1 112 ? -18.391 4.199 -4.359 1 96.38 112 SER B N 1
ATOM 2522 C CA . SER B 1 112 ? -18.719 4.422 -2.955 1 96.38 112 SER B CA 1
ATOM 2523 C C . SER B 1 112 ? -17.953 5.609 -2.389 1 96.38 112 SER B C 1
ATOM 2525 O O . SER B 1 112 ? -16.734 5.727 -2.598 1 96.38 112 SER B O 1
ATOM 2527 N N . PRO B 1 113 ? -18.734 6.488 -1.78 1 98 113 PRO B N 1
ATOM 2528 C CA . PRO B 1 113 ? -18.031 7.531 -1.028 1 98 113 PRO B CA 1
ATOM 2529 C C . PRO B 1 113 ? -17.422 7.016 0.274 1 98 113 PRO B C 1
ATOM 2531 O O . PRO B 1 113 ? -18 6.145 0.928 1 98 113 PRO B O 1
ATOM 2534 N N . TYR B 1 114 ? -16.312 7.512 0.619 1 98.31 114 TYR B N 1
ATOM 2535 C CA . TYR B 1 114 ? -15.633 7.145 1.854 1 98.31 114 TYR B CA 1
ATOM 2536 C C . TYR B 1 114 ? -14.852 8.328 2.422 1 98.31 114 TYR B C 1
ATOM 2538 O O . TYR B 1 114 ? -14.75 9.375 1.778 1 98.31 114 TYR B O 1
ATOM 2546 N N . LYS B 1 115 ? -14.438 8.234 3.615 1 98.56 115 LYS B N 1
ATOM 2547 C CA . LYS B 1 115 ? -13.539 9.211 4.219 1 98.56 115 LYS B CA 1
ATOM 2548 C C . LYS B 1 115 ? -12.312 8.523 4.828 1 98.56 115 LYS B C 1
ATOM 2550 O O . LYS B 1 115 ? -12.344 7.32 5.102 1 98.56 115 LYS B O 1
ATOM 2555 N N . VAL B 1 116 ? -11.266 9.242 4.949 1 98.5 116 VAL B N 1
ATOM 2556 C CA . VAL B 1 116 ? -10.039 8.797 5.605 1 98.5 116 VAL B CA 1
ATOM 2557 C C . VAL B 1 116 ? -9.766 9.672 6.828 1 98.5 116 VAL B C 1
ATOM 2559 O O . VAL B 1 116 ? -9.57 10.883 6.699 1 98.5 116 VAL B O 1
ATOM 2562 N N . GLU B 1 117 ? -9.805 9.055 7.961 1 98.44 117 GLU B N 1
ATOM 2563 C CA . GLU B 1 117 ? -9.469 9.734 9.203 1 98.44 117 GLU B CA 1
ATOM 2564 C C . GLU B 1 117 ? -8.016 9.5 9.594 1 98.44 117 GLU B C 1
ATOM 2566 O O . GLU B 1 117 ? -7.555 8.352 9.633 1 98.44 117 GLU B O 1
ATOM 2571 N N . THR B 1 118 ? -7.332 10.555 9.875 1 98.06 118 THR B N 1
ATOM 2572 C CA . THR B 1 118 ? -5.906 10.492 10.18 1 98.06 118 THR B CA 1
ATOM 2573 C C . THR B 1 118 ? -5.633 11.016 11.586 1 98.06 118 THR B C 1
ATOM 2575 O O . THR B 1 118 ? -6.141 12.07 11.977 1 98.06 118 THR B O 1
ATOM 2578 N N . LYS B 1 119 ? -4.824 10.289 12.312 1 96.31 119 LYS B N 1
ATOM 2579 C CA . LYS B 1 119 ? -4.465 10.695 13.664 1 96.31 119 LYS B CA 1
ATOM 2580 C C . LYS B 1 119 ? -3.039 10.273 14.008 1 96.31 119 LYS B C 1
ATOM 2582 O O . LYS B 1 119 ? -2.602 9.188 13.633 1 96.31 119 LYS B O 1
ATOM 2587 N N . LEU B 1 120 ? -2.355 11.148 14.703 1 95.25 120 LEU B N 1
ATOM 2588 C CA . LEU B 1 120 ? -1.075 10.789 15.297 1 95.25 120 LEU B CA 1
ATOM 2589 C C . LEU B 1 120 ? -1.28 9.961 16.562 1 95.25 120 LEU B C 1
ATOM 2591 O O . LEU B 1 120 ? -1.939 10.406 17.5 1 95.25 120 LEU B O 1
ATOM 2595 N N . VAL B 1 121 ? -0.644 8.766 16.625 1 95 121 VAL B N 1
ATOM 2596 C CA . VAL B 1 121 ? -1.005 7.879 17.734 1 95 121 VAL B CA 1
ATOM 2597 C C . VAL B 1 121 ? 0.2 7.676 18.641 1 95 121 VAL B C 1
ATOM 2599 O O . VAL B 1 121 ? 0.053 7.234 19.781 1 95 121 VAL B O 1
ATOM 2602 N N . TYR B 1 122 ? 1.341 7.965 18.109 1 94.44 122 TYR B N 1
ATOM 2603 C CA . TYR B 1 122 ? 2.551 7.809 18.906 1 94.44 122 TYR B CA 1
ATOM 2604 C C . TYR B 1 122 ? 3.746 8.461 18.219 1 94.44 122 TYR B C 1
ATOM 2606 O O . TYR B 1 122 ? 3.75 8.633 17 1 94.44 122 TYR B O 1
ATOM 2614 N N . TRP B 1 123 ? 4.68 8.969 18.938 1 93.38 123 TRP B N 1
ATOM 2615 C CA . TRP B 1 123 ? 5.957 9.422 18.406 1 93.38 123 TRP B CA 1
ATOM 2616 C C . TRP B 1 123 ? 7.09 9.164 19.391 1 93.38 123 TRP B C 1
ATOM 2618 O O . TRP B 1 123 ? 6.859 9.094 20.594 1 93.38 123 TRP B O 1
ATOM 2628 N N . GLU B 1 124 ? 8.203 8.898 18.797 1 88.5 124 GLU B N 1
ATOM 2629 C CA . GLU B 1 124 ? 9.422 8.734 19.594 1 88.5 124 GLU B CA 1
ATOM 2630 C C . GLU B 1 124 ? 10.648 9.188 18.812 1 88.5 124 GLU B C 1
ATOM 2632 O O . GLU B 1 124 ? 10.922 8.672 17.719 1 88.5 124 GLU B O 1
ATOM 2637 N N . ASP B 1 125 ? 11.328 10.156 19.438 1 87.5 125 ASP B N 1
ATOM 2638 C CA . ASP B 1 125 ? 12.562 10.672 18.844 1 87.5 125 ASP B CA 1
ATOM 2639 C C . ASP B 1 125 ? 12.328 11.133 17.406 1 87.5 125 ASP B C 1
ATOM 2641 O O . ASP B 1 125 ? 11.609 12.109 17.172 1 87.5 125 ASP B O 1
ATOM 2645 N N . LYS B 1 126 ? 12.797 10.367 16.438 1 92.94 126 LYS B N 1
ATOM 2646 C CA . LYS B 1 126 ? 12.742 10.789 15.039 1 92.94 126 LYS B CA 1
ATOM 2647 C C . LYS B 1 126 ? 11.734 9.969 14.25 1 92.94 126 LYS B C 1
ATOM 2649 O O . LYS B 1 126 ? 11.898 9.75 13.047 1 92.94 126 LYS B O 1
ATOM 2654 N N . THR B 1 127 ? 10.742 9.531 14.992 1 94.81 127 THR B N 1
ATOM 2655 C CA . THR B 1 127 ? 9.758 8.688 14.32 1 94.81 127 THR B CA 1
ATOM 2656 C C . THR B 1 127 ? 8.344 9.055 14.75 1 94.81 127 THR B C 1
ATOM 2658 O O . THR B 1 127 ? 8.078 9.258 15.938 1 94.81 127 THR B O 1
ATOM 2661 N N . LEU B 1 128 ? 7.465 9.18 13.812 1 95.25 128 LEU B N 1
ATOM 2662 C CA . LEU B 1 128 ? 6.035 9.352 14.047 1 95.25 128 LEU B CA 1
ATOM 2663 C C . LEU B 1 128 ? 5.262 8.102 13.648 1 95.25 128 LEU B C 1
ATOM 2665 O O . LEU B 1 128 ? 5.609 7.441 12.672 1 95.25 128 LEU B O 1
ATOM 2669 N N . 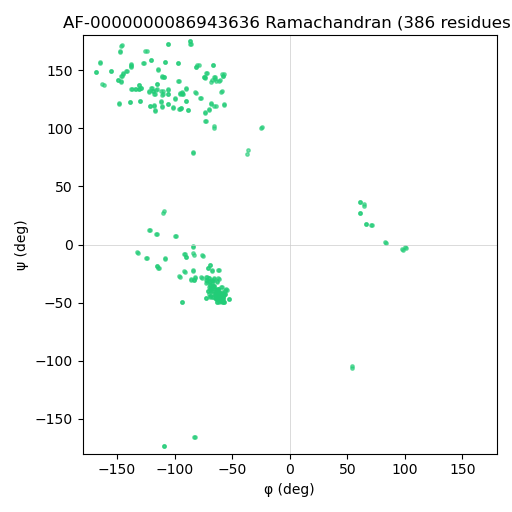PHE B 1 129 ? 4.219 7.824 14.414 1 96.94 129 PHE B N 1
ATOM 2670 C CA . PHE B 1 129 ? 3.289 6.754 14.07 1 96.94 129 PHE B CA 1
ATOM 2671 C C . PHE B 1 129 ? 1.887 7.305 13.844 1 96.94 129 PHE B C 1
ATOM 2673 O O . PHE B 1 129 ? 1.285 7.875 14.758 1 96.94 129 PHE B O 1
ATOM 2680 N N . ILE B 1 130 ? 1.44 7.086 12.656 1 97.19 130 ILE B N 1
ATOM 2681 C CA . ILE B 1 130 ? 0.162 7.648 12.227 1 97.19 130 ILE B CA 1
ATOM 2682 C C . ILE B 1 130 ? -0.825 6.52 11.938 1 97.19 130 ILE B C 1
ATOM 2684 O O . ILE B 1 130 ? -0.464 5.512 11.328 1 97.19 130 ILE B O 1
ATOM 2688 N N . GLU B 1 131 ? -2.014 6.68 12.453 1 97.94 131 GLU B N 1
ATOM 2689 C CA . GLU B 1 131 ? -3.105 5.762 12.141 1 97.94 131 GLU B CA 1
ATOM 2690 C C . GLU B 1 131 ? -4.105 6.395 11.18 1 97.94 131 GLU B C 1
ATOM 2692 O O . GLU B 1 131 ? -4.492 7.555 11.352 1 97.94 131 GLU B O 1
ATOM 2697 N N . GLN B 1 132 ? -4.48 5.688 10.195 1 98.62 132 GLN B N 1
ATOM 2698 C CA . GLN B 1 132 ? -5.496 6.137 9.25 1 98.62 132 GLN B CA 1
ATOM 2699 C C . GLN B 1 132 ? -6.578 5.082 9.062 1 98.62 132 GLN B C 1
ATOM 2701 O O . GLN B 1 132 ? -6.281 3.889 8.953 1 98.62 132 GLN B O 1
ATOM 2706 N N . LYS B 1 133 ? -7.793 5.5 9.086 1 98.5 133 LYS B N 1
ATOM 2707 C CA . LYS B 1 133 ? -8.953 4.629 8.906 1 98.5 133 LYS B CA 1
ATOM 2708 C C . LYS B 1 133 ? -9.742 5.02 7.66 1 98.5 133 LYS B C 1
ATOM 2710 O O . LYS B 1 133 ? -10.047 6.195 7.453 1 98.5 133 LYS B O 1
ATOM 2715 N N . PHE B 1 134 ? -10.008 4.039 6.848 1 98.69 134 PHE B N 1
ATOM 2716 C CA . PHE B 1 134 ? -10.945 4.203 5.746 1 98.69 134 PHE B CA 1
ATOM 2717 C C . PHE B 1 134 ? -12.367 3.844 6.184 1 98.69 134 PHE B C 1
ATOM 2719 O O . PHE B 1 134 ? -12.617 2.721 6.629 1 98.69 134 PHE B O 1
ATOM 2726 N N . ILE B 1 135 ? -13.219 4.754 6.016 1 98.62 135 ILE B N 1
ATOM 2727 C CA . ILE B 1 135 ? -14.578 4.551 6.5 1 98.62 135 ILE B CA 1
ATOM 2728 C C . ILE B 1 135 ? -15.578 4.875 5.387 1 98.62 135 ILE B C 1
ATOM 2730 O O . ILE B 1 135 ? -15.547 5.969 4.82 1 98.62 135 ILE B O 1
ATOM 2734 N N . THR B 1 136 ? -16.422 3.941 5.055 1 98.19 136 THR B N 1
ATOM 2735 C CA . THR B 1 136 ? -17.469 4.23 4.078 1 98.19 136 THR B CA 1
ATOM 2736 C C . THR B 1 136 ? -18.562 5.094 4.699 1 98.19 136 THR B C 1
ATOM 2738 O O . THR B 1 136 ? -18.938 4.891 5.855 1 98.19 136 THR B O 1
ATOM 2741 N N . LEU B 1 137 ? -19.109 5.969 3.959 1 98 137 LEU B N 1
ATOM 2742 C CA . LEU B 1 137 ? -20.031 6.969 4.496 1 98 137 LEU B CA 1
ATOM 2743 C C . LEU B 1 137 ? -21.438 6.391 4.641 1 98 137 LEU B C 1
ATOM 2745 O O . LEU B 1 137 ? -22.203 6.836 5.488 1 98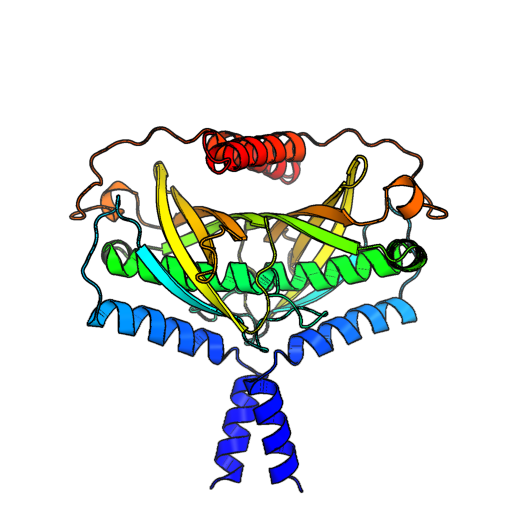 137 LEU B O 1
ATOM 2749 N N . ASN B 1 138 ? -21.781 5.441 3.828 1 96.44 138 ASN B N 1
ATOM 2750 C CA . ASN B 1 138 ? -23.125 4.902 3.82 1 96.44 138 ASN B CA 1
ATOM 2751 C C . ASN B 1 138 ? -23.422 4.086 5.078 1 96.44 138 ASN B C 1
ATOM 2753 O O . ASN B 1 138 ? -24.562 4.051 5.551 1 96.44 138 ASN B O 1
ATOM 2757 N N . ASP B 1 139 ? -22.469 3.463 5.711 1 96.06 139 ASP B N 1
ATOM 2758 C CA . ASP B 1 139 ? -22.734 2.58 6.84 1 96.06 139 ASP B CA 1
ATOM 2759 C C . ASP B 1 139 ? -21.812 2.879 8.008 1 96.06 139 ASP B C 1
ATOM 2761 O O . ASP B 1 139 ? -21.922 2.279 9.078 1 96.06 139 ASP B O 1
ATOM 2765 N N . GLY B 1 140 ? -20.844 3.758 7.785 1 96.69 140 GLY B N 1
ATOM 2766 C CA . GLY B 1 140 ? -19.922 4.109 8.852 1 96.69 140 GLY B CA 1
ATOM 2767 C C . GLY B 1 140 ? -18.953 2.994 9.195 1 96.69 140 GLY B C 1
ATOM 2768 O O . GLY B 1 140 ? -18.312 3.023 10.242 1 96.69 140 GLY B O 1
ATOM 2769 N N . PHE B 1 141 ? -18.812 2.018 8.305 1 97.12 141 PHE B N 1
ATOM 2770 C CA . PHE B 1 141 ? -17.969 0.851 8.555 1 97.12 141 PHE B CA 1
ATOM 2771 C C . PHE B 1 141 ? -16.516 1.159 8.266 1 97.12 141 PHE B C 1
ATOM 2773 O O . PHE B 1 141 ? -16.188 1.745 7.227 1 97.12 141 PHE B O 1
ATOM 2780 N N . VAL B 1 142 ? -15.625 0.811 9.219 1 98.19 142 VAL B N 1
ATOM 2781 C CA . VAL B 1 142 ? -14.188 0.917 8.992 1 98.19 142 VAL B CA 1
ATOM 2782 C C . VAL B 1 142 ? -13.734 -0.188 8.047 1 98.19 142 VAL B C 1
ATOM 2784 O O . VAL B 1 142 ? -13.633 -1.353 8.438 1 98.19 142 VAL B O 1
ATOM 2787 N N . ARG B 1 143 ? -13.438 0.193 6.816 1 98 143 ARG B N 1
ATOM 2788 C CA . ARG B 1 143 ? -13.117 -0.76 5.758 1 98 143 ARG B CA 1
ATOM 2789 C C . ARG B 1 143 ? -11.656 -1.18 5.82 1 98 143 ARG B C 1
ATOM 2791 O O . ARG B 1 143 ? -11.305 -2.285 5.406 1 98 143 ARG B O 1
ATOM 2798 N N . ALA B 1 144 ? -10.805 -0.336 6.273 1 98.19 144 ALA B N 1
ATOM 2799 C CA . ALA B 1 144 ? -9.375 -0.607 6.395 1 98.19 144 ALA B CA 1
ATOM 2800 C C . ALA B 1 144 ? -8.734 0.271 7.465 1 98.19 144 ALA B C 1
ATOM 2802 O O . ALA B 1 144 ? -9.18 1.396 7.703 1 98.19 144 ALA B O 1
ATOM 2803 N N . ILE B 1 145 ? -7.727 -0.22 8.094 1 98.25 145 ILE B N 1
ATOM 2804 C CA . ILE B 1 145 ? -6.961 0.513 9.094 1 98.25 145 ILE B CA 1
ATOM 2805 C C . ILE B 1 145 ? -5.469 0.387 8.805 1 98.25 145 ILE B C 1
ATOM 2807 O O . ILE B 1 145 ? -4.98 -0.702 8.492 1 98.25 145 ILE B O 1
ATOM 2811 N N . VAL B 1 146 ? -4.805 1.483 8.945 1 98.31 146 VAL B N 1
ATOM 2812 C CA . VAL B 1 146 ? -3.398 1.521 8.555 1 98.31 146 VAL B CA 1
ATOM 2813 C C . VAL B 1 146 ? -2.572 2.148 9.68 1 98.31 146 VAL B C 1
ATOM 2815 O O . VAL B 1 146 ? -2.986 3.141 10.281 1 98.31 146 VAL B O 1
ATOM 2818 N N . LEU B 1 147 ? -1.506 1.544 10 1 98.06 147 LEU B N 1
ATOM 2819 C CA . LEU B 1 147 ? -0.438 2.145 10.789 1 98.06 147 LEU B CA 1
ATOM 2820 C C . LEU B 1 147 ? 0.765 2.48 9.914 1 98.06 147 LEU B C 1
ATOM 2822 O O . LEU B 1 147 ? 1.214 1.647 9.125 1 98.06 147 LEU B O 1
ATOM 2826 N N . SER B 1 148 ? 1.207 3.656 10.023 1 98.12 148 SER B N 1
ATOM 2827 C CA . SER B 1 148 ? 2.363 4.102 9.25 1 98.12 148 SER B CA 1
ATOM 2828 C C . SER B 1 148 ? 3.48 4.594 10.172 1 98.12 148 SER B C 1
ATOM 2830 O O . SER B 1 148 ? 3.23 5.336 11.117 1 98.12 148 SER B O 1
ATOM 2832 N N . ARG B 1 149 ? 4.617 4.145 9.914 1 97.62 149 ARG B N 1
ATOM 2833 C CA . ARG B 1 149 ? 5.828 4.652 10.555 1 97.62 149 ARG B CA 1
ATOM 2834 C C . ARG B 1 149 ? 6.504 5.707 9.688 1 97.62 149 ARG B C 1
ATOM 2836 O O . ARG B 1 149 ? 6.945 5.414 8.57 1 97.62 149 ARG B O 1
ATOM 2843 N N . GLN B 1 150 ? 6.578 6.895 10.172 1 96.69 150 GLN B N 1
ATOM 2844 C CA . GLN B 1 150 ? 7.203 8.008 9.461 1 96.69 150 GLN B CA 1
ATOM 2845 C C . GLN B 1 150 ? 8.562 8.344 10.062 1 96.69 150 GLN B C 1
ATOM 2847 O O . GLN B 1 150 ? 8.656 8.727 11.234 1 96.69 150 GLN B O 1
ATOM 2852 N N . ASN B 1 151 ? 9.57 8.266 9.266 1 95.94 151 ASN B N 1
ATOM 2853 C CA . ASN B 1 151 ? 10.914 8.625 9.719 1 95.94 151 ASN B CA 1
ATOM 2854 C C . ASN B 1 151 ? 11.234 10.086 9.406 1 95.94 151 ASN B C 1
ATOM 2856 O O . ASN B 1 151 ? 11.109 10.523 8.266 1 95.94 151 ASN B O 1
ATOM 2860 N N . LEU B 1 152 ? 11.695 10.719 10.438 1 94.88 152 LEU B N 1
ATOM 2861 C CA . LEU B 1 152 ? 12.039 12.125 10.289 1 94.88 152 LEU B CA 1
ATOM 2862 C C . LEU B 1 152 ? 13.516 12.289 9.945 1 94.88 152 LEU B C 1
ATOM 2864 O O . LEU B 1 152 ? 14.375 11.688 10.594 1 94.88 152 LEU B O 1
ATOM 2868 N N . LEU B 1 153 ? 13.711 13.07 8.945 1 94.12 153 LEU B N 1
ATOM 2869 C CA . LEU B 1 153 ? 15.078 13.398 8.547 1 94.12 153 LEU B CA 1
ATOM 2870 C C . LEU B 1 153 ? 15.383 14.867 8.812 1 94.12 153 LEU B C 1
ATOM 2872 O O . LEU B 1 153 ? 14.602 15.75 8.438 1 94.12 153 LEU B O 1
ATOM 2876 N N . ASN B 1 154 ? 16.453 15.141 9.406 1 94.12 154 ASN B N 1
ATOM 2877 C CA . ASN B 1 154 ? 16.953 16.484 9.703 1 94.12 154 ASN B CA 1
ATOM 2878 C C . ASN B 1 154 ? 15.977 17.25 10.602 1 94.12 154 ASN B C 1
ATOM 2880 O O . ASN B 1 154 ? 15.82 18.469 10.461 1 94.12 154 ASN B O 1
ATOM 2884 N N . VAL B 1 155 ? 15.195 16.578 11.406 1 92.62 155 VAL B N 1
ATOM 2885 C CA . VAL B 1 155 ? 14.25 17.188 12.336 1 92.62 155 VAL B CA 1
ATOM 2886 C C . VAL B 1 155 ? 13.859 16.172 13.406 1 92.62 155 VAL B C 1
ATOM 2888 O O . VAL B 1 155 ? 13.68 14.992 13.109 1 92.62 155 VAL B O 1
ATOM 2891 N N . ASP B 1 156 ? 13.812 16.672 14.625 1 89.19 156 ASP B N 1
ATOM 2892 C CA . ASP B 1 156 ? 13.328 15.789 15.688 1 89.19 156 ASP B CA 1
ATOM 2893 C C . ASP B 1 156 ? 11.914 16.172 16.125 1 89.19 156 ASP B C 1
ATOM 2895 O O . ASP B 1 156 ? 11.367 17.172 15.648 1 89.19 156 ASP B O 1
ATOM 2899 N N . ALA B 1 157 ? 11.367 15.352 16.953 1 86.56 157 ALA B N 1
ATOM 2900 C CA . ALA B 1 157 ? 9.969 15.516 17.344 1 86.56 157 ALA B CA 1
ATOM 2901 C C . ALA B 1 157 ? 9.766 16.859 18.062 1 86.56 157 ALA B C 1
ATOM 2903 O O . ALA B 1 157 ? 8.734 17.516 17.875 1 86.56 157 ALA B O 1
ATOM 2904 N N . ALA B 1 158 ? 10.68 17.219 18.828 1 85.38 158 ALA B N 1
ATOM 2905 C CA . ALA B 1 158 ? 10.562 18.469 19.578 1 85.38 158 ALA B CA 1
ATOM 2906 C C . ALA B 1 158 ? 10.438 19.672 18.625 1 85.38 158 ALA B C 1
ATOM 2908 O O . ALA B 1 158 ? 9.594 20.547 18.828 1 85.38 158 ALA B O 1
ATOM 2909 N N . THR B 1 159 ? 11.289 19.688 17.656 1 89.56 159 THR B N 1
ATOM 2910 C CA . THR B 1 159 ? 11.25 20.75 16.656 1 89.56 159 THR B CA 1
ATOM 2911 C C . THR B 1 159 ? 9.969 20.656 15.828 1 89.56 159 THR B C 1
ATOM 2913 O O . THR B 1 159 ? 9.375 21.672 15.484 1 89.56 159 THR B O 1
ATOM 2916 N N . LEU B 1 160 ? 9.586 19.484 15.602 1 91.06 160 LEU B N 1
ATOM 2917 C CA . LEU B 1 160 ? 8.414 19.203 14.773 1 91.06 160 LEU B CA 1
ATOM 2918 C C . LEU B 1 160 ? 7.152 19.781 15.414 1 91.06 160 LEU B C 1
ATOM 2920 O O . LEU B 1 160 ? 6.305 20.344 14.719 1 91.06 160 LEU B O 1
ATOM 2924 N N . PHE B 1 161 ? 7.062 19.688 16.688 1 91.31 161 PHE B N 1
ATOM 2925 C CA . PHE B 1 161 ? 5.82 20.031 17.375 1 91.31 161 PHE B CA 1
ATOM 2926 C C . PHE B 1 161 ? 5.895 21.438 17.969 1 91.31 161 PHE B C 1
ATOM 2928 O O . PHE B 1 161 ? 4.992 21.859 18.688 1 91.31 161 PHE B O 1
ATOM 2935 N N . LYS B 1 162 ? 6.926 22.078 17.641 1 89.25 162 LYS B N 1
ATOM 2936 C CA . LYS B 1 162 ? 7.086 23.422 18.172 1 89.25 162 LYS B CA 1
ATOM 2937 C C . LYS B 1 162 ? 5.898 24.312 17.797 1 89.25 162 LYS B C 1
ATOM 2939 O O . LYS B 1 162 ? 5.559 24.438 16.625 1 89.25 162 LYS B O 1
ATOM 2944 N N . GLY B 1 163 ? 5.199 24.828 18.828 1 87.81 163 GLY B N 1
ATOM 2945 C CA . GLY B 1 163 ? 4.117 25.766 18.609 1 87.81 163 GLY B CA 1
ATOM 2946 C C . GLY B 1 163 ? 2.799 25.094 18.281 1 87.81 163 GLY B C 1
ATOM 2947 O O . GLY B 1 163 ? 1.829 25.781 17.922 1 87.81 163 GLY B O 1
ATOM 2948 N N . ILE B 1 164 ? 2.781 23.828 18.266 1 88.38 164 ILE B N 1
ATOM 2949 C CA . ILE B 1 164 ? 1.546 23.125 17.953 1 88.38 164 ILE B CA 1
ATOM 2950 C C . ILE B 1 164 ? 0.877 22.656 19.25 1 88.38 164 ILE B C 1
ATOM 2952 O O . ILE B 1 164 ? 1.508 22.016 20.078 1 88.38 164 ILE B O 1
ATOM 2956 N N . PRO B 1 165 ? -0.302 23 19.406 1 84.56 165 PRO B N 1
ATOM 2957 C CA . PRO B 1 165 ? -0.998 22.578 20.625 1 84.56 165 PRO B CA 1
ATOM 2958 C C . PRO B 1 165 ? -1.09 21.062 20.75 1 84.56 165 PRO B C 1
ATOM 2960 O O . PRO B 1 165 ? -1.251 20.359 19.75 1 84.56 165 PRO B O 1
ATOM 2963 N N . GLY B 1 166 ? -0.912 20.5 22.016 1 80.88 166 GLY B N 1
ATOM 2964 C CA . GLY B 1 166 ? -1.169 19.094 22.297 1 80.88 166 GLY B CA 1
ATOM 2965 C C . GLY B 1 166 ? 0.094 18.25 22.344 1 80.88 166 GLY B C 1
ATO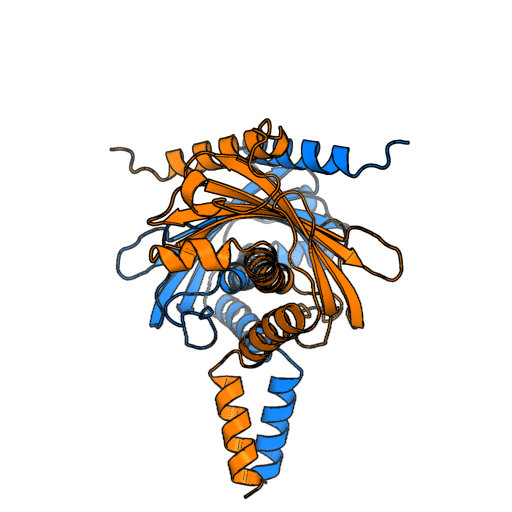M 2966 O O . GLY B 1 166 ? 0.043 17.062 22.672 1 80.88 166 GLY B O 1
ATOM 2967 N N . ALA B 1 167 ? 1.193 18.812 22.094 1 76.5 167 ALA B N 1
ATOM 2968 C CA . ALA B 1 167 ? 2.424 18.031 21.984 1 76.5 167 ALA B CA 1
ATOM 2969 C C . ALA B 1 167 ? 3.039 17.781 23.359 1 76.5 167 ALA B C 1
ATOM 2971 O O . ALA B 1 167 ? 4.008 17.031 23.469 1 76.5 167 ALA B O 1
ATOM 2972 N N . ASP B 1 168 ? 2.51 18.234 24.312 1 73.38 168 ASP B N 1
ATOM 2973 C CA . ASP B 1 168 ? 3.125 18.172 25.625 1 73.38 168 ASP B CA 1
ATOM 2974 C C . ASP B 1 168 ? 2.85 16.828 26.297 1 73.38 168 ASP B C 1
ATOM 2976 O O . ASP B 1 168 ? 3.486 16.484 27.297 1 73.38 168 ASP B O 1
ATOM 2980 N N . GLN B 1 169 ? 2.023 16.062 25.75 1 70.5 169 GLN B N 1
ATOM 2981 C CA . GLN B 1 169 ? 1.693 14.812 26.438 1 70.5 169 GLN B CA 1
ATOM 2982 C C . GLN B 1 169 ? 2.43 13.633 25.812 1 70.5 169 GLN B C 1
ATOM 2984 O O . GLN B 1 169 ? 2.398 13.445 24.594 1 70.5 169 GLN B O 1
ATOM 2989 N N . LYS B 1 170 ? 3.258 13.047 26.703 1 69.81 170 LYS B N 1
ATOM 2990 C CA . LYS B 1 170 ? 3.91 11.812 26.266 1 69.81 170 LYS B CA 1
ATOM 2991 C C . LYS B 1 170 ? 2.9 10.68 26.125 1 69.81 170 LYS B C 1
ATOM 2993 O O . LYS B 1 170 ? 2.133 10.406 27.047 1 69.81 170 LYS B O 1
ATOM 2998 N N . LEU B 1 171 ? 2.762 10.109 25.031 1 79.62 171 LEU B N 1
ATOM 2999 C CA . LEU B 1 171 ? 1.868 8.984 24.781 1 79.62 171 LEU B CA 1
ATOM 3000 C C . LEU B 1 171 ? 2.584 7.656 25.016 1 79.62 171 LEU B C 1
ATOM 3002 O O . LEU B 1 171 ? 3.789 7.547 24.766 1 79.62 171 LEU B O 1
ATOM 3006 N N . GLU B 1 172 ? 1.904 6.773 25.719 1 89.19 172 GLU B N 1
ATOM 3007 C CA . GLU B 1 172 ? 2.42 5.41 25.797 1 89.19 172 GLU B CA 1
ATOM 3008 C C . GLU B 1 172 ? 2.34 4.715 24.438 1 89.19 172 GLU B C 1
ATOM 3010 O O . GLU B 1 172 ? 1.36 4.883 23.703 1 89.19 172 GLU B O 1
ATOM 3015 N N . CYS B 1 173 ? 3.336 3.973 24.172 1 93.62 173 CYS B N 1
ATOM 3016 C CA . CYS B 1 173 ? 3.35 3.262 22.891 1 93.62 173 CYS B CA 1
ATOM 3017 C C . CYS B 1 173 ? 2.232 2.227 22.844 1 93.62 173 CYS B C 1
ATOM 3019 O O . CYS B 1 173 ? 2.189 1.306 23.656 1 93.62 173 CYS B O 1
ATOM 3021 N N . PRO B 1 174 ? 1.358 2.363 21.953 1 95 174 PRO B N 1
ATOM 3022 C CA . PRO B 1 174 ? 0.29 1.37 21.812 1 95 174 PRO B CA 1
ATOM 3023 C C . PRO B 1 174 ? 0.822 -0.042 21.578 1 95 174 PRO B C 1
ATOM 3025 O O . PRO B 1 174 ? 1.825 -0.218 20.875 1 95 174 PRO B O 1
ATOM 3028 N N . GLU B 1 175 ? 0.11 -1.033 22.094 1 95.75 175 GLU B N 1
ATOM 3029 C CA . GLU B 1 175 ? 0.558 -2.42 22.016 1 95.75 175 GLU B CA 1
ATOM 3030 C C . GLU B 1 175 ? 0.667 -2.889 20.578 1 95.75 175 GLU B C 1
ATOM 3032 O O . GLU B 1 175 ? 1.568 -3.658 20.234 1 95.75 175 GLU B O 1
ATOM 3037 N N . GLU B 1 176 ? -0.227 -2.525 19.781 1 96.31 176 GLU B N 1
ATOM 3038 C CA . GLU B 1 176 ? -0.193 -2.934 18.375 1 96.31 176 GLU B CA 1
ATOM 3039 C C . GLU B 1 176 ? 1.077 -2.441 17.688 1 96.31 176 GLU B C 1
ATOM 3041 O O . GLU B 1 176 ? 1.627 -3.125 16.828 1 96.31 176 GLU B O 1
ATOM 3046 N N . ILE B 1 177 ? 1.507 -1.255 18.062 1 97 177 ILE B N 1
ATOM 3047 C CA . ILE B 1 177 ? 2.727 -0.696 17.484 1 97 177 ILE B CA 1
ATOM 3048 C C . ILE B 1 177 ? 3.941 -1.455 18.016 1 97 177 ILE B C 1
ATOM 3050 O O . ILE B 1 177 ? 4.867 -1.759 17.266 1 97 177 ILE B O 1
ATOM 3054 N N . LYS B 1 178 ? 3.908 -1.778 19.281 1 96.62 178 LYS B N 1
ATOM 3055 C CA . LYS B 1 178 ? 5.008 -2.537 19.859 1 96.62 178 LYS B CA 1
ATOM 3056 C C . LYS B 1 178 ? 5.207 -3.865 19.141 1 96.62 178 LYS B C 1
ATOM 3058 O O . LYS B 1 178 ? 6.328 -4.207 18.75 1 96.62 178 LYS B O 1
ATOM 3063 N N . HIS B 1 179 ? 4.133 -4.594 18.953 1 97.25 179 HIS B N 1
ATOM 3064 C CA . HIS B 1 179 ? 4.199 -5.879 18.266 1 97.25 179 HIS B CA 1
ATOM 3065 C C . HIS B 1 179 ? 4.645 -5.703 16.812 1 97.25 179 HIS B C 1
ATOM 3067 O O . HIS B 1 179 ? 5.453 -6.488 16.312 1 97.25 179 HIS B O 1
ATOM 3073 N N . TRP B 1 180 ? 4.102 -4.688 16.203 1 97.31 180 TRP B N 1
ATOM 3074 C CA . TRP B 1 180 ? 4.465 -4.422 14.82 1 97.31 180 TRP B CA 1
ATOM 3075 C C . TRP B 1 180 ? 5.949 -4.105 14.695 1 97.31 180 TRP B C 1
ATOM 3077 O O . TRP B 1 180 ? 6.625 -4.613 13.797 1 97.31 180 TRP B O 1
ATOM 3087 N N . LEU B 1 181 ? 6.473 -3.328 15.617 1 96.06 181 LEU B N 1
ATOM 3088 C CA . LEU B 1 181 ? 7.887 -2.969 15.609 1 96.06 181 LEU B CA 1
ATOM 3089 C C . LEU B 1 181 ? 8.758 -4.195 15.844 1 96.06 181 LEU B C 1
ATOM 3091 O O . LEU B 1 181 ? 9.844 -4.309 15.273 1 96.06 181 LEU B O 1
ATOM 3095 N N . GLN B 1 182 ? 8.281 -5.066 16.656 1 96.44 182 GLN B N 1
ATOM 3096 C CA . GLN B 1 182 ? 9.016 -6.312 16.875 1 96.44 182 GLN B CA 1
ATOM 3097 C C . GLN B 1 182 ? 9.094 -7.129 15.586 1 96.44 182 GLN B C 1
ATOM 3099 O O . GLN B 1 182 ? 10.133 -7.715 15.281 1 96.44 182 GLN B O 1
ATOM 3104 N N . SER B 1 183 ? 7.988 -7.195 14.891 1 96.94 183 SER B N 1
ATOM 3105 C CA . SER B 1 183 ? 7.969 -7.883 13.602 1 96.94 183 SER B CA 1
ATOM 3106 C C . SER B 1 183 ? 8.984 -7.281 12.641 1 96.94 183 SER B C 1
ATOM 3108 O O . SER B 1 183 ? 9.734 -8.008 11.984 1 96.94 183 SER B O 1
ATOM 3110 N N . ILE B 1 184 ? 9.031 -6 12.609 1 94.69 184 ILE B N 1
ATOM 3111 C CA . ILE B 1 184 ? 9.945 -5.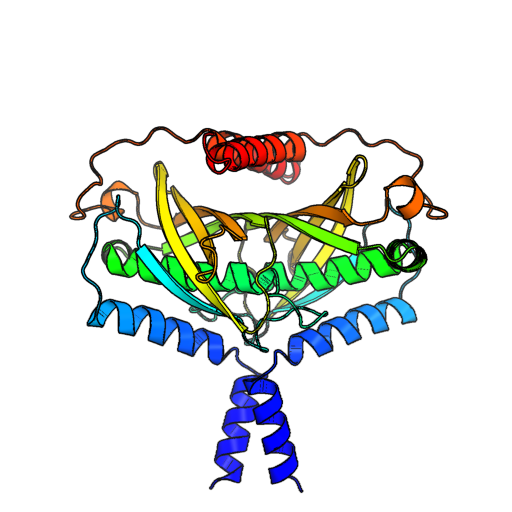273 11.734 1 94.69 184 ILE B CA 1
ATOM 3112 C C . ILE B 1 184 ? 11.391 -5.578 12.125 1 94.69 184 ILE B C 1
ATOM 3114 O O . ILE B 1 184 ? 12.242 -5.789 11.258 1 94.69 184 ILE B O 1
ATOM 3118 N N . GLU B 1 185 ? 11.625 -5.559 13.383 1 94.81 185 GLU B N 1
ATOM 3119 C CA . GLU B 1 185 ? 12.977 -5.82 13.875 1 94.81 185 GLU B CA 1
ATOM 3120 C C . GLU B 1 185 ? 13.445 -7.215 13.477 1 94.81 185 GLU B C 1
ATOM 3122 O O . GLU B 1 185 ? 14.594 -7.398 13.062 1 94.81 185 GLU B O 1
ATOM 3127 N N . VAL B 1 186 ? 12.609 -8.195 13.617 1 94.75 186 VAL B N 1
ATOM 3128 C CA . VAL B 1 186 ? 12.953 -9.57 13.25 1 94.75 186 VAL B CA 1
ATOM 3129 C C . VAL B 1 186 ? 13.25 -9.641 11.75 1 94.75 186 VAL B C 1
ATOM 3131 O O . VAL B 1 186 ? 14.25 -10.234 11.344 1 94.75 186 VAL B O 1
ATOM 3134 N N . SER B 1 187 ? 12.414 -9.031 10.984 1 92.06 187 SER B N 1
ATOM 3135 C CA . SER B 1 187 ? 12.594 -9.008 9.539 1 92.06 187 SER B CA 1
ATOM 3136 C C . SER B 1 187 ? 13.898 -8.312 9.156 1 92.06 187 SER B C 1
ATOM 3138 O O . SER B 1 187 ? 14.625 -8.781 8.273 1 92.06 187 SER B O 1
ATOM 3140 N N . SER B 1 188 ? 14.188 -7.211 9.82 1 92.38 188 SER B N 1
ATOM 3141 C CA . SER B 1 188 ? 15.406 -6.445 9.57 1 92.38 188 SER B CA 1
ATOM 3142 C C . SER B 1 188 ? 16.641 -7.27 9.891 1 92.38 188 SER B C 1
ATOM 3144 O O . SER B 1 188 ? 17.641 -7.207 9.164 1 92.38 188 SER B O 1
ATOM 3146 N N . ALA B 1 189 ? 16.594 -8.008 10.898 1 91.75 189 ALA B N 1
ATOM 3147 C CA . ALA B 1 189 ? 17.734 -8.812 11.328 1 91.75 189 ALA B CA 1
ATOM 3148 C C . ALA B 1 189 ? 18.062 -9.898 10.312 1 91.75 189 ALA B C 1
ATOM 3150 O O . ALA B 1 189 ? 19.219 -10.258 10.117 1 91.75 189 ALA B O 1
ATOM 3151 N N . LYS B 1 190 ? 17.062 -10.344 9.617 1 89.06 190 LYS B N 1
ATOM 3152 C CA . LYS B 1 190 ? 17.25 -11.391 8.617 1 89.06 190 LYS B CA 1
ATOM 3153 C C . LYS B 1 190 ? 17.984 -10.859 7.391 1 89.06 190 LYS B C 1
ATOM 3155 O O . LYS B 1 190 ? 18.656 -11.617 6.684 1 89.06 190 LYS B O 1
ATOM 3160 N N . LEU B 1 191 ? 17.844 -9.641 7.141 1 87.19 191 LEU B N 1
ATOM 3161 C CA . LEU B 1 191 ? 18.453 -9.047 5.953 1 87.19 191 LEU B CA 1
ATOM 3162 C C . LEU B 1 191 ? 19.859 -8.516 6.266 1 87.19 191 LEU B C 1
ATOM 3164 O O . LEU B 1 191 ? 20.609 -8.156 5.355 1 87.19 191 LEU B O 1
ATOM 3168 N N . ARG B 1 192 ? 20.031 -8.25 7.504 1 76.31 192 ARG B N 1
ATOM 3169 C CA . ARG B 1 192 ? 21.359 -7.785 7.871 1 76.31 192 ARG B CA 1
ATOM 3170 C C . ARG B 1 192 ? 22.406 -8.883 7.664 1 76.31 192 ARG B C 1
ATOM 3172 O O . ARG B 1 192 ? 22.125 -10.062 7.875 1 76.31 192 ARG B O 1
ATOM 3179 N N . LYS B 1 193 ? 23.156 -8.703 6.395 1 58.03 193 LYS B N 1
ATOM 3180 C CA . LYS B 1 193 ? 24.281 -9.578 6.078 1 58.03 193 LYS B CA 1
ATOM 3181 C C . LYS B 1 193 ? 24.891 -10.172 7.344 1 58.03 193 LYS B C 1
ATOM 3183 O O . LYS B 1 193 ? 25.062 -9.469 8.344 1 58.03 193 LYS B O 1
ATOM 3188 N N . LYS B 1 194 ? 24.469 -11.469 7.551 1 48.16 194 LYS B N 1
ATOM 3189 C CA . LYS B 1 194 ? 25.375 -12.109 8.5 1 48.16 194 LYS B CA 1
ATOM 3190 C C . LYS B 1 194 ? 26.812 -11.664 8.289 1 48.16 194 LYS B C 1
ATOM 3192 O O . LYS B 1 194 ? 27.359 -11.82 7.191 1 48.16 194 LYS B O 1
ATOM 3197 N N . ASP B 1 195 ? 27.125 -10.469 8.766 1 31.58 195 ASP B N 1
ATOM 3198 C CA . ASP B 1 195 ? 28.578 -10.344 8.852 1 31.58 195 ASP B CA 1
ATOM 3199 C C . ASP B 1 195 ? 29.219 -11.672 9.266 1 31.58 195 ASP B C 1
ATOM 3201 O O . ASP B 1 195 ? 28.75 -12.344 10.18 1 31.58 195 ASP B O 1
#

Sequence (390 aa):
MYCIVVTIVALAYIFWDVNYFLRVAFTIGIGRLFHKKCGINDSTTIYGFCTTQDVDIFLRHMNNARYVRELDFARFHFYDRTGIYTNIKAVDGHALQGASSIRYRRTIPIFSPYKVETKLVYWEDKTLFIEQKFITLNDGFVRAIVLSRQNLLNVDAATLFKGIPGADQKLECPEEIKHWLQSIEVSSAKLRKKDMYCIVVTIVALAYIFWDVNYFLRVAFTIGIGRLFHKKCGINDSTTIYGFCTTQDVDIFLRHMNNARYVRELDFARFHFYDRTGIYTNIKAVDGHALQGASSIRYRRTIPIFSPYKVETKLVYWEDKTLFIEQKFITLNDGFVRAIVLSRQNLLNVDAATLFKGIPGADQKLECPEEIKHWLQSIEVSSAKLRKKD

pLDDT: mean 91.94, std 7.95, range [31.58, 98.69]

Foldseek 3Di:
DVVVVVVVVVVCVVVHVVVLVVLLCCLQVCLVVPPAAAFQADKDKDKDAAAQVQDDPVSWFGDPVVVVSVVVSRVSSNCNRQVLVVLCVVQVKDKDWPDKDKDFDATHTHGFMWMKIKHFQADDWQKTKMKIFIATPVPRDGGMIMITIIGMGRDTPCSSCVPGPPSPDHHDDDPVVVVVVVVVVVVVVVPPPPD/DVVVVVVVVVVCVVVHVVVLVVLLCCLQVCLVVPPAAAFQADKDKDKDAAAQVQADPVSWFGDPVVVVSVVVSRVSSNCNRQVLVVLCVVQVKDKDWPDKDKDFDATHTHGFMWMKIKHFQADDWQKTKMKIFIATPVPRDGGMIMITIIGMGRDTPCSSNVPGPPSPDHHDDDPVVVVVVVVVVVVVVVPPPPD

Radius of gyration: 21.35 Å; Cα contacts (8 Å, |Δi|>4): 736; chains: 2; bounding box: 52×59×64 Å

InterPro domains:
  IPR029069 HotDog domain superfamily [SSF54637] (45-181)
  IPR051490 THEM6/lcsJ thioesterase [PTHR12475] (4-194)

Solvent-accessible surface area (backbone atoms only — not comparable to full-atom values): 19934 Å² total; per-residue (Å²): 109,65,57,59,51,39,46,50,50,28,50,45,48,72,48,27,50,54,68,56,57,51,47,45,51,49,51,45,52,50,40,68,74,72,48,72,76,42,37,53,73,44,70,42,74,46,76,50,67,32,44,66,55,31,36,37,98,79,61,50,29,51,23,75,24,49,56,48,44,50,48,51,49,44,47,52,38,43,30,56,36,34,42,38,43,59,39,29,54,75,57,69,26,46,77,40,75,37,30,38,38,38,39,46,71,46,80,50,46,51,75,34,53,31,33,37,41,35,33,62,64,36,71,55,66,41,32,40,32,37,39,38,34,33,27,34,65,91,75,65,46,71,25,29,43,32,44,33,38,31,37,41,39,73,47,42,49,70,60,35,41,59,94,32,54,66,62,82,62,85,65,70,76,48,64,34,55,54,28,37,50,49,13,50,49,49,53,51,58,71,66,45,68,80,121,109,67,57,59,50,40,46,49,51,28,51,45,49,71,49,27,50,52,66,57,57,51,48,47,51,49,52,46,51,49,41,68,71,73,47,71,74,42,37,53,74,44,69,42,74,46,75,49,67,32,43,68,54,31,38,37,96,81,63,49,29,49,22,75,25,48,57,49,43,49,47,52,48,45,48,52,37,42,30,55,37,34,40,37,43,58,40,29,54,74,58,70,26,46,76,40,76,37,29,38,38,38,39,47,71,44,81,49,45,51,75,33,54,30,34,39,39,35,33,62,62,37,68,57,67,43,33,40,30,36,37,38,36,35,27,34,65,89,76,65,46,69,26,29,42,33,43,32,36,31,37,41,39,72,48,44,50,69,60,35,39,60,93,31,55,65,63,82,62,86,65,71,76,49,66,34,55,54,28,36,49,50,13,50,50,49,53,50,56,69,65,44,70,82,118

Nearest PDB structures (foldseek):
  5eo2-assembly2_C  TM=7.268E-01  e=1.023E-08  Staphylococcus aureus subsp. aureus Mu50
  5kl9-assembly1_B  TM=7.635E-01  e=6.232E-08  Escherichia coli O157:H7
  5v10-assembly1_B-2  TM=7.757E-01  e=4.040E-07  Pseudomonas aeruginosa PAO1
  5vpj-assembly2_G  TM=7.128E-01  e=2.448E-08  Actinomadura verrucosospora
  5v10-assembly1_A-2  TM=6.867E-01  e=1.689E-07  Pseudomonas aeruginosa PAO1